Protein AF-A0A354X9P7-F1 (afdb_monomer_lite)

pLDDT: mean 85.72, std 12.7, range [49.03, 98.19]

Structure (mmCIF, N/CA/C/O backbone):
data_AF-A0A354X9P7-F1
#
_entry.id   AF-A0A354X9P7-F1
#
loop_
_atom_site.group_PDB
_atom_site.id
_atom_site.type_symbol
_atom_site.label_atom_id
_atom_site.label_alt_id
_atom_site.label_comp_id
_atom_site.label_asym_id
_atom_site.label_entity_id
_atom_site.label_seq_id
_atom_site.pdbx_PDB_ins_code
_atom_site.Cartn_x
_atom_site.Cartn_y
_atom_site.Cartn_z
_atom_site.occupancy
_atom_site.B_iso_or_equiv
_atom_site.auth_seq_id
_atom_site.auth_comp_id
_atom_site.auth_asym_id
_atom_site.auth_atom_id
_atom_site.pdbx_PDB_model_num
ATOM 1 N N . THR A 1 1 ? -108.853 53.509 113.187 1.00 50.94 1 THR A N 1
ATOM 2 C CA . THR A 1 1 ? -108.872 53.883 111.752 1.00 50.94 1 THR A CA 1
ATOM 3 C C . THR A 1 1 ? -107.502 54.425 111.377 1.00 50.94 1 THR A C 1
ATOM 5 O O . THR A 1 1 ? -106.894 55.043 112.232 1.00 50.94 1 THR A O 1
ATOM 8 N N . LEU A 1 2 ? -107.016 54.142 110.155 1.00 54.19 2 LEU A N 1
ATOM 9 C CA . LEU A 1 2 ? -105.628 54.283 109.627 1.00 54.19 2 LEU A CA 1
ATOM 10 C C . LEU A 1 2 ? -104.726 53.023 109.672 1.00 54.19 2 LEU A C 1
ATOM 12 O O . LEU A 1 2 ? -103.520 53.112 109.481 1.00 54.19 2 LEU A O 1
ATOM 16 N N . GLY A 1 3 ? -105.296 51.824 109.829 1.00 54.19 3 GLY A N 1
ATOM 17 C CA . GLY A 1 3 ? -104.531 50.566 109.924 1.00 54.19 3 GLY A CA 1
ATOM 18 C C . GLY A 1 3 ? -103.999 49.974 108.609 1.00 54.19 3 GLY A C 1
ATOM 19 O O . GLY A 1 3 ? -103.425 48.891 108.640 1.00 54.19 3 GLY A O 1
ATOM 20 N N . ILE A 1 4 ? -104.187 50.640 107.464 1.00 53.44 4 ILE A N 1
ATOM 21 C CA . ILE A 1 4 ? -103.723 50.119 106.164 1.00 53.44 4 ILE A CA 1
ATOM 22 C C . ILE A 1 4 ? -102.823 51.132 105.439 1.00 53.44 4 ILE A C 1
ATOM 24 O O . ILE A 1 4 ? -101.771 50.740 104.954 1.00 53.44 4 ILE A O 1
ATOM 28 N N . TYR A 1 5 ? -103.138 52.432 105.443 1.00 52.84 5 TYR A N 1
ATOM 29 C CA . TYR A 1 5 ? -102.373 53.425 104.667 1.00 52.84 5 TYR A CA 1
ATOM 30 C C . TYR A 1 5 ? -100.970 53.742 105.234 1.00 52.84 5 TYR A C 1
ATOM 32 O O . TYR A 1 5 ? -100.028 53.890 104.464 1.00 52.84 5 TYR A O 1
ATOM 40 N N . GLY A 1 6 ? -100.788 53.775 106.563 1.00 58.38 6 GLY A N 1
ATOM 41 C CA . GLY A 1 6 ? -99.473 54.045 107.176 1.00 58.38 6 GLY A CA 1
ATOM 42 C C . GLY A 1 6 ? -98.457 52.917 106.962 1.00 58.38 6 GLY A C 1
ATOM 43 O O . GLY A 1 6 ? -97.300 53.167 106.643 1.00 58.38 6 GLY A O 1
ATOM 44 N N . LYS A 1 7 ? -98.920 51.659 107.008 1.00 58.72 7 LYS A N 1
ATOM 45 C CA . LYS A 1 7 ? -98.064 50.482 106.788 1.00 58.72 7 LYS A CA 1
ATOM 46 C C . LYS A 1 7 ? -97.476 50.415 105.373 1.00 58.72 7 LYS A C 1
ATOM 48 O O . LYS A 1 7 ? -96.417 49.819 105.197 1.00 58.72 7 LYS A O 1
ATOM 53 N N . TYR A 1 8 ? -98.151 50.994 104.375 1.00 61.69 8 TYR A N 1
ATOM 54 C CA . TYR A 1 8 ? -97.624 51.061 103.010 1.00 61.69 8 TYR A CA 1
ATOM 55 C C . TYR A 1 8 ? -96.582 52.173 102.835 1.00 61.69 8 TYR A C 1
ATOM 57 O O . TYR A 1 8 ? -95.635 51.967 102.081 1.00 61.69 8 TYR A O 1
ATOM 65 N N . MET A 1 9 ? -96.696 53.295 103.556 1.00 69.31 9 MET A N 1
ATOM 66 C CA . MET A 1 9 ? -95.714 54.385 103.474 1.00 69.31 9 MET A CA 1
ATOM 67 C C . MET A 1 9 ? -94.379 54.029 104.135 1.00 69.31 9 MET A C 1
ATOM 69 O O . MET A 1 9 ? -93.345 54.217 103.501 1.00 69.31 9 MET A O 1
ATOM 73 N N . ASP A 1 10 ? -94.386 53.410 105.321 1.00 72.56 10 ASP A N 1
ATOM 74 C CA . ASP A 1 10 ? -93.139 52.989 105.990 1.00 72.56 10 ASP A CA 1
ATOM 75 C C . ASP A 1 10 ? -92.350 51.983 105.139 1.00 72.56 10 ASP A C 1
ATOM 77 O O . ASP A 1 10 ? -91.118 51.997 105.086 1.00 72.56 10 ASP A O 1
ATOM 81 N N . LYS A 1 11 ? -93.070 51.089 104.447 1.00 74.19 11 LYS A N 1
ATOM 82 C CA . LYS A 1 11 ? -92.454 50.131 103.528 1.00 74.19 11 LYS A CA 1
ATOM 83 C C . LYS A 1 11 ? -91.879 50.837 102.298 1.00 74.19 11 LYS A C 1
ATOM 85 O O . LYS A 1 11 ? -90.755 50.537 101.911 1.00 74.19 11 LYS A O 1
ATOM 90 N N . TYR A 1 12 ? -92.621 51.782 101.719 1.00 73.19 12 TYR A N 1
ATOM 91 C CA . TYR A 1 12 ? -92.177 52.538 100.550 1.00 73.19 12 TYR A CA 1
ATOM 92 C C . TYR A 1 12 ? -90.917 53.367 100.839 1.00 73.19 12 TYR A C 1
ATOM 94 O O . TYR A 1 12 ? -89.986 53.364 100.040 1.00 73.19 12 TYR A O 1
ATOM 102 N N . GLU A 1 13 ? -90.847 54.028 101.996 1.00 74.38 13 GLU A N 1
ATOM 103 C CA . GLU A 1 13 ? -89.688 54.833 102.395 1.00 74.38 13 GLU A CA 1
ATOM 104 C C . GLU A 1 13 ? -88.431 53.967 102.576 1.00 74.38 13 GLU A C 1
ATOM 106 O O . GLU A 1 13 ? -87.347 54.314 102.103 1.00 74.38 13 GLU A O 1
ATOM 111 N N . LYS A 1 14 ? -88.589 52.781 103.175 1.00 75.88 14 LYS A N 1
ATOM 112 C CA . LYS A 1 14 ? -87.498 51.817 103.353 1.00 75.88 14 LYS A CA 1
ATOM 113 C C . LYS A 1 14 ? -87.004 51.245 102.020 1.00 75.88 14 LYS A C 1
ATOM 115 O O . LYS A 1 14 ? -85.795 51.215 101.788 1.00 75.88 14 LYS A O 1
ATOM 120 N N . ASP A 1 15 ? -87.925 50.866 101.133 1.00 75.75 15 ASP A N 1
ATOM 121 C CA . ASP A 1 15 ? -87.599 50.360 99.794 1.00 75.75 15 ASP A CA 1
ATOM 122 C C . ASP A 1 15 ? -86.923 51.454 98.935 1.00 75.75 15 ASP A C 1
ATOM 124 O O . ASP A 1 15 ? -85.985 51.172 98.185 1.00 75.75 15 ASP A O 1
ATOM 128 N N . TYR A 1 16 ? -87.334 52.720 99.085 1.00 75.06 16 TYR A N 1
ATOM 129 C CA . TYR A 1 16 ? -86.719 53.862 98.403 1.00 75.06 16 TYR A CA 1
ATOM 130 C C . TYR A 1 16 ? -85.287 54.146 98.895 1.00 75.06 16 TYR A C 1
ATOM 132 O O . TYR A 1 16 ? -84.389 54.371 98.079 1.00 75.06 16 TYR A O 1
ATOM 140 N N . ILE A 1 17 ? -85.031 54.070 100.207 1.00 76.19 17 ILE A N 1
ATOM 141 C CA . ILE A 1 17 ? -83.678 54.220 100.777 1.00 76.19 17 ILE A CA 1
ATOM 142 C C . ILE A 1 17 ? -82.744 53.103 100.286 1.00 76.19 17 ILE A C 1
ATOM 144 O O . ILE A 1 17 ? -81.604 53.378 99.894 1.00 76.19 17 ILE A O 1
ATOM 148 N N . ASP A 1 18 ? -83.215 51.853 100.261 1.00 74.50 18 ASP A N 1
ATOM 149 C CA . ASP A 1 18 ? -82.424 50.726 99.755 1.00 74.50 18 ASP A CA 1
ATOM 150 C C . ASP A 1 18 ? -82.137 50.861 98.255 1.00 74.50 18 ASP A C 1
ATOM 152 O O . ASP A 1 18 ? -81.010 50.608 97.816 1.00 74.50 18 ASP A O 1
ATOM 156 N N . TYR A 1 19 ? -83.108 51.340 97.470 1.00 74.94 19 TYR A N 1
ATOM 157 C CA . TYR A 1 19 ? -82.896 51.670 96.061 1.00 74.94 19 TYR A CA 1
ATOM 158 C C . TYR A 1 19 ? -81.787 52.719 95.879 1.00 74.94 19 TYR A C 1
ATOM 160 O O . TYR A 1 19 ? -80.869 52.495 95.086 1.00 74.94 19 TYR A O 1
ATOM 168 N N . LEU A 1 20 ? -81.802 53.817 96.646 1.00 71.56 20 LEU A N 1
ATOM 169 C CA . LEU A 1 20 ? -80.757 54.847 96.582 1.00 71.56 20 LEU A CA 1
ATOM 170 C C . LEU A 1 20 ? -79.370 54.293 96.946 1.00 71.56 20 LEU A C 1
ATOM 172 O O . LEU A 1 20 ? -78.394 54.568 96.240 1.00 71.56 20 LEU A O 1
ATOM 176 N N . LYS A 1 21 ? -79.265 53.464 97.997 1.00 75.50 21 LYS A N 1
ATOM 177 C CA . LYS A 1 21 ? -77.995 52.810 98.368 1.00 75.50 21 LYS A CA 1
ATOM 178 C C . LYS A 1 21 ? -77.460 51.929 97.245 1.00 75.50 21 LYS A C 1
ATOM 180 O O . LYS A 1 21 ? -76.255 51.928 96.988 1.00 75.50 21 LYS A O 1
ATOM 185 N N . ARG A 1 22 ? -78.342 51.190 96.570 1.00 71.88 22 ARG A N 1
ATOM 186 C CA . ARG A 1 22 ? -77.965 50.267 95.497 1.00 71.88 22 ARG A CA 1
ATOM 187 C C . ARG A 1 22 ? -77.557 51.008 94.227 1.00 71.88 22 ARG A C 1
ATOM 189 O O . ARG A 1 22 ? -76.480 50.745 93.700 1.00 71.88 22 ARG A O 1
ATOM 196 N N . GLN A 1 23 ? -78.370 51.964 93.784 1.00 71.31 23 GLN A N 1
ATOM 197 C CA . GLN A 1 23 ? -78.164 52.676 92.522 1.00 71.31 23 GLN A CA 1
ATOM 198 C C . GLN A 1 23 ? -76.878 53.508 92.524 1.00 71.31 23 GLN A C 1
ATOM 200 O O . GLN A 1 23 ? -76.163 53.554 91.525 1.00 71.31 23 GLN A O 1
ATOM 205 N N . PHE A 1 24 ? -76.539 54.122 93.660 1.00 65.75 24 PHE A N 1
ATOM 206 C CA . PHE A 1 24 ? -75.328 54.935 93.797 1.00 65.75 24 PHE A CA 1
ATOM 207 C C . PHE A 1 24 ? -74.159 54.196 94.460 1.00 65.75 24 PHE A C 1
ATOM 209 O O . PHE A 1 24 ? -73.141 54.811 94.769 1.00 65.75 24 PHE A O 1
ATOM 216 N N . SER A 1 25 ? -74.273 52.878 94.672 1.00 66.00 25 SER A N 1
ATOM 217 C CA . SER A 1 25 ? -73.245 52.059 95.338 1.00 66.00 25 SER A CA 1
ATOM 218 C C . SER A 1 25 ? -72.821 52.605 96.718 1.00 66.00 25 SER A C 1
ATOM 220 O O . SER A 1 25 ? -71.666 52.489 97.130 1.00 66.00 25 SER A O 1
ATOM 222 N N . LEU A 1 26 ? -73.768 53.190 97.458 1.00 67.56 26 LEU A N 1
ATOM 223 C CA . LEU A 1 26 ? -73.588 53.763 98.799 1.00 67.56 26 LEU A CA 1
ATOM 224 C C . LEU A 1 26 ? -73.877 52.743 99.913 1.00 67.56 26 LEU A C 1
ATOM 226 O O . LEU A 1 26 ? -74.187 53.116 101.042 1.00 67.56 26 LEU A O 1
ATOM 230 N N . ALA A 1 27 ? -73.765 51.446 99.612 1.00 65.50 27 ALA A N 1
ATOM 231 C CA . ALA A 1 27 ? -74.046 50.352 100.548 1.00 65.50 27 ALA A CA 1
ATOM 232 C C . ALA A 1 27 ? -73.201 50.398 101.836 1.00 65.50 27 ALA A C 1
ATOM 234 O O . ALA A 1 27 ? -73.559 49.781 102.832 1.00 65.50 27 ALA A O 1
ATOM 235 N N . TRP A 1 28 ? -72.088 51.132 101.817 1.00 61.88 28 TRP A N 1
ATOM 236 C CA . TRP A 1 28 ? -71.182 51.302 102.948 1.00 61.88 28 TRP A CA 1
ATOM 237 C C . TRP A 1 28 ? -71.625 52.377 103.962 1.00 61.88 28 TRP A C 1
ATOM 239 O O . TRP A 1 28 ? -70.985 52.503 105.001 1.00 61.88 28 TRP A O 1
ATOM 249 N N . LEU A 1 29 ? -72.682 53.156 103.690 1.00 62.06 29 LEU A N 1
ATOM 250 C CA . LEU A 1 29 ? -73.265 54.111 104.644 1.00 62.06 29 LEU A CA 1
ATOM 251 C C . LEU A 1 29 ? -74.355 53.450 105.500 1.00 62.06 29 LEU A C 1
ATOM 253 O O . LEU A 1 29 ? -75.279 52.829 104.967 1.00 62.06 29 LEU A O 1
ATOM 257 N N . ASP A 1 30 ? -74.295 53.656 106.819 1.00 62.53 30 ASP A N 1
ATOM 258 C CA . ASP A 1 30 ? -75.199 53.005 107.777 1.00 62.53 30 ASP A CA 1
ATOM 259 C C . ASP A 1 30 ? -76.667 53.459 107.611 1.00 62.53 30 ASP A C 1
ATOM 261 O O . ASP A 1 30 ? -77.555 52.621 107.439 1.00 62.53 30 ASP A O 1
ATOM 265 N N . SER A 1 31 ? -76.947 54.766 107.518 1.00 62.66 31 SER A N 1
ATOM 266 C CA . SER A 1 31 ? -78.310 55.301 107.315 1.00 62.66 31 SER A CA 1
ATOM 267 C C . SER A 1 31 ? -78.343 56.516 106.382 1.00 62.66 31 SER A C 1
ATOM 269 O O . SER A 1 31 ? -77.503 57.405 106.506 1.00 62.66 31 SER A O 1
ATOM 271 N N . ILE A 1 32 ? -79.334 56.574 105.483 1.00 66.75 32 ILE A N 1
ATOM 272 C CA . ILE A 1 32 ? -79.598 57.697 104.565 1.00 66.75 32 ILE A CA 1
ATOM 273 C C . ILE A 1 32 ? -81.063 58.115 104.758 1.00 66.75 32 ILE A C 1
ATOM 275 O O . ILE A 1 32 ? -81.929 57.246 104.775 1.00 66.75 32 ILE A O 1
ATOM 279 N N . GLY A 1 33 ? -81.334 59.413 104.932 1.00 63.78 33 GLY A N 1
ATOM 280 C CA . GLY A 1 33 ? -82.702 59.951 104.941 1.00 63.78 33 GLY A CA 1
ATOM 281 C C . GLY A 1 33 ? -83.217 60.192 103.511 1.00 63.78 33 GLY A C 1
ATOM 282 O O . GLY A 1 33 ? -82.392 60.458 102.635 1.00 63.78 33 GLY A O 1
ATOM 283 N N . PRO A 1 34 ? -84.535 60.132 103.246 1.00 61.16 34 PRO A N 1
ATOM 284 C CA . PRO A 1 34 ? -85.082 60.222 101.884 1.00 61.16 34 PRO A CA 1
ATOM 285 C C . PRO A 1 34 ? -84.713 61.518 101.147 1.00 61.16 34 PRO A C 1
ATOM 287 O O . PRO A 1 34 ? -84.529 61.500 99.932 1.00 61.16 34 PRO A O 1
ATOM 290 N N . ASP A 1 35 ? -84.539 62.615 101.890 1.00 61.03 35 ASP A N 1
ATOM 291 C CA . ASP A 1 35 ? -84.303 63.963 101.356 1.00 61.03 35 ASP A CA 1
ATOM 292 C C . ASP A 1 35 ? -82.808 64.340 101.232 1.00 61.03 35 ASP A C 1
ATOM 294 O O . ASP A 1 35 ? -82.450 65.522 101.202 1.00 61.03 35 ASP A O 1
ATOM 298 N N . ILE A 1 36 ? -81.886 63.366 101.185 1.00 65.50 36 ILE A N 1
ATOM 299 C CA . ILE A 1 36 ? -80.446 63.668 101.114 1.00 65.50 36 ILE A CA 1
ATOM 300 C C . ILE A 1 36 ? -80.060 64.288 99.754 1.00 65.50 36 ILE A C 1
ATOM 302 O O . ILE A 1 36 ? -80.260 63.701 98.690 1.00 65.50 36 ILE A O 1
ATOM 306 N N . ASN A 1 37 ? -79.432 65.471 99.772 1.00 62.22 37 ASN A N 1
ATOM 307 C CA . ASN A 1 37 ? -78.866 66.090 98.569 1.00 62.22 37 ASN A CA 1
ATOM 308 C C . ASN A 1 37 ? -77.393 65.677 98.389 1.00 62.22 37 ASN A C 1
ATOM 310 O O . ASN A 1 37 ? -76.480 66.254 98.984 1.00 62.22 37 ASN A O 1
ATOM 314 N N . ILE A 1 38 ? -77.173 64.668 97.542 1.00 58.50 38 ILE A N 1
ATOM 315 C CA . ILE A 1 38 ? -75.882 63.986 97.327 1.00 58.50 38 ILE A CA 1
ATOM 316 C C . ILE A 1 38 ? -74.817 64.924 96.726 1.00 58.50 38 ILE A C 1
ATOM 318 O O . ILE A 1 38 ? -73.617 64.744 96.946 1.00 58.50 38 ILE A O 1
ATOM 322 N N . HIS A 1 39 ? -75.230 65.955 95.987 1.00 56.31 39 HIS A N 1
ATOM 323 C CA . HIS A 1 39 ? -74.303 66.840 95.281 1.00 56.31 39 HIS A CA 1
ATOM 324 C C . HIS A 1 39 ? -73.638 67.874 96.198 1.00 56.31 39 HIS A C 1
ATOM 326 O O . HIS A 1 39 ? -72.461 68.171 96.005 1.00 56.31 39 HIS A O 1
ATOM 332 N N . ASN A 1 40 ? -74.331 68.355 97.235 1.00 56.03 40 ASN A N 1
ATOM 333 C CA . ASN A 1 40 ? -73.793 69.379 98.141 1.00 56.03 40 ASN A CA 1
ATOM 334 C C . ASN A 1 40 ? -72.888 68.828 99.259 1.00 56.03 40 ASN A C 1
ATOM 336 O O . ASN A 1 40 ? -72.253 69.611 99.959 1.00 56.03 40 ASN A O 1
ATOM 340 N N . GLN A 1 41 ? -72.798 67.505 99.439 1.00 53.62 41 GLN A N 1
ATOM 341 C CA . GLN A 1 41 ? -72.019 66.890 100.528 1.00 53.62 41 GLN A CA 1
ATOM 342 C C . GLN A 1 41 ? -70.845 66.007 100.060 1.00 53.62 41 GLN A C 1
ATOM 344 O O . GLN A 1 41 ? -70.184 65.387 100.892 1.00 53.62 41 GLN A O 1
ATOM 349 N N . LYS A 1 42 ? -70.535 65.965 98.755 1.00 53.53 42 LYS A N 1
ATOM 350 C CA . LYS A 1 42 ? -69.613 64.987 98.137 1.00 53.53 42 LYS A CA 1
ATOM 351 C C . LYS A 1 42 ? -68.228 64.885 98.809 1.00 53.53 42 LYS A C 1
ATOM 353 O O . LYS A 1 42 ? -67.721 63.776 98.968 1.00 53.53 42 LYS A O 1
ATOM 358 N N . ASP A 1 43 ? -67.671 65.997 99.291 1.00 53.72 43 ASP A N 1
ATOM 359 C CA . ASP A 1 43 ? -66.348 66.022 99.941 1.00 53.72 43 ASP A CA 1
ATOM 360 C C . ASP A 1 43 ? -66.378 65.765 101.460 1.00 53.72 43 ASP A C 1
ATOM 362 O O . ASP A 1 43 ? -65.362 65.407 102.050 1.00 53.72 43 ASP A O 1
ATOM 366 N N . SER A 1 44 ? -67.540 65.871 102.113 1.00 55.44 44 SER A N 1
ATOM 367 C CA . SER A 1 44 ? -67.677 65.619 103.561 1.00 55.44 44 SER A CA 1
ATOM 368 C C . SER A 1 44 ? -67.954 64.149 103.909 1.00 55.44 44 SER A C 1
ATOM 370 O O . SER A 1 44 ? -67.861 63.761 105.075 1.00 55.44 44 SER A O 1
ATOM 372 N N . ILE A 1 45 ? -68.257 63.310 102.909 1.00 55.53 45 ILE A N 1
ATOM 373 C CA . ILE A 1 4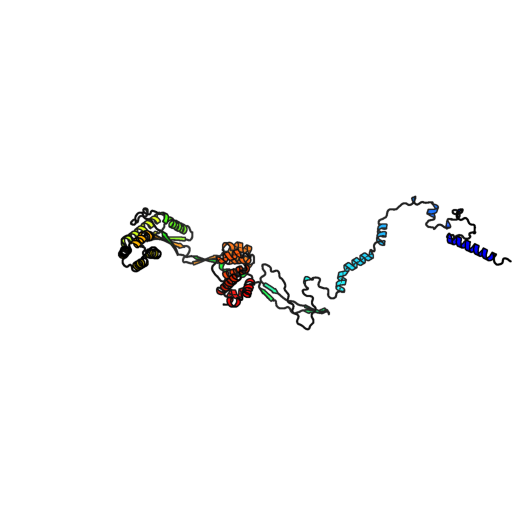5 ? -68.672 61.910 103.105 1.00 55.53 45 ILE A CA 1
ATOM 374 C C . ILE A 1 45 ? -67.482 60.923 102.969 1.00 55.53 45 ILE A C 1
ATOM 376 O O . ILE A 1 45 ? -67.461 59.873 103.613 1.00 55.53 45 ILE A O 1
ATOM 380 N N . MET A 1 46 ? -66.421 61.257 102.218 1.00 57.31 46 MET A N 1
ATOM 381 C CA . MET A 1 46 ? -65.245 60.387 102.006 1.00 57.31 46 MET A CA 1
ATOM 382 C C . MET A 1 46 ? -64.204 60.484 103.141 1.00 57.31 46 MET A C 1
ATOM 384 O O . MET A 1 46 ? -63.259 61.269 103.094 1.00 57.31 46 MET A O 1
ATOM 388 N N . ARG A 1 47 ? -64.320 59.633 104.171 1.00 60.28 47 ARG A N 1
ATOM 389 C CA . ARG A 1 47 ? -63.286 59.498 105.227 1.00 60.28 47 ARG A CA 1
ATOM 390 C C . ARG A 1 47 ? -62.114 58.598 104.798 1.00 60.28 47 ARG A C 1
ATOM 392 O O . ARG A 1 47 ? -62.298 57.639 104.052 1.00 60.28 47 ARG A O 1
ATOM 399 N N . ARG A 1 48 ? -60.914 58.837 105.359 1.00 59.53 48 ARG A N 1
ATOM 400 C CA . ARG A 1 48 ? -59.640 58.105 105.107 1.00 59.53 48 ARG A CA 1
ATOM 401 C C . ARG A 1 48 ? -59.745 56.569 105.168 1.00 59.53 48 ARG A C 1
ATOM 403 O O . ARG A 1 48 ? -58.930 55.873 104.560 1.00 59.53 48 ARG A O 1
ATOM 410 N N . SER A 1 49 ? -60.716 56.032 105.902 1.00 62.06 49 SER A N 1
ATOM 411 C CA . SER A 1 49 ? -60.992 54.594 106.007 1.00 62.06 49 SER A CA 1
ATOM 412 C C . SER A 1 49 ? -61.358 53.945 104.667 1.00 62.06 49 SER A C 1
ATOM 414 O O . SER A 1 49 ? -61.005 52.785 104.460 1.00 62.06 49 SER A O 1
ATOM 416 N N . HIS A 1 50 ? -61.966 54.687 103.738 1.00 65.38 50 HIS A N 1
ATOM 417 C CA . HIS A 1 50 ? -62.568 54.140 102.515 1.00 65.38 50 HIS A CA 1
ATOM 418 C C . HIS A 1 50 ? -61.613 54.034 101.310 1.00 65.38 50 HIS A C 1
ATOM 420 O O . HIS A 1 50 ? -61.985 53.502 100.271 1.00 65.38 50 HIS A O 1
ATOM 426 N N . ILE A 1 51 ? -60.359 54.485 101.436 1.00 66.06 51 ILE A N 1
ATOM 427 C CA . ILE A 1 51 ? -59.352 54.393 100.362 1.00 66.06 51 ILE A CA 1
ATOM 428 C C . ILE A 1 51 ? -58.528 53.100 100.538 1.00 66.06 51 ILE A C 1
ATOM 430 O O . ILE A 1 51 ? -58.047 52.865 101.652 1.00 66.06 51 ILE A O 1
ATOM 434 N N . PRO A 1 52 ? -58.299 52.262 99.502 1.00 68.19 52 PRO A N 1
ATOM 435 C CA . PRO A 1 52 ? -57.497 51.037 99.615 1.00 68.19 52 PRO A CA 1
ATOM 436 C C . PRO A 1 52 ? -56.067 51.304 100.099 1.00 68.19 52 PRO A C 1
ATOM 438 O O . PRO A 1 52 ? -55.417 52.236 99.624 1.00 68.19 52 PRO A O 1
ATOM 441 N N . ARG A 1 53 ? -55.545 50.460 101.007 1.00 68.88 53 ARG A N 1
ATOM 442 C CA . ARG A 1 53 ? -54.240 50.660 101.680 1.00 68.88 53 ARG A CA 1
ATOM 443 C C . ARG A 1 53 ? -53.106 51.064 100.726 1.00 68.88 53 ARG A C 1
ATOM 445 O O . ARG A 1 53 ? -52.418 52.033 101.024 1.00 68.88 53 ARG A O 1
ATOM 452 N N . LYS A 1 54 ? -52.970 50.395 99.572 1.00 68.00 54 LYS A N 1
ATOM 453 C CA . LYS A 1 54 ? -51.914 50.662 98.571 1.00 68.00 54 LYS A CA 1
ATOM 454 C C . LYS A 1 54 ? -51.944 52.066 97.949 1.00 68.00 54 LYS A C 1
ATOM 456 O O . LYS A 1 54 ? -50.923 52.524 97.457 1.00 68.00 54 LYS A O 1
ATOM 461 N N . TYR A 1 55 ? -53.083 52.758 97.989 1.00 65.12 55 TYR A N 1
ATOM 462 C CA . TYR A 1 55 ? -53.256 54.083 97.381 1.00 65.12 55 TYR A CA 1
ATOM 463 C C . TYR A 1 55 ? -53.458 55.202 98.411 1.00 65.12 55 TYR A C 1
ATOM 465 O O . TYR A 1 55 ? -53.547 56.371 98.040 1.00 65.12 55 TYR A O 1
ATOM 473 N N . ARG A 1 56 ? -53.481 54.877 99.713 1.00 71.94 56 ARG A N 1
ATOM 474 C CA . ARG A 1 56 ? -53.668 55.865 100.790 1.00 71.94 56 ARG A CA 1
ATOM 475 C C . ARG A 1 56 ? -52.558 56.911 100.836 1.00 71.94 56 ARG A C 1
ATOM 477 O O . ARG A 1 56 ? -52.854 58.079 101.061 1.00 71.94 56 ARG A O 1
ATOM 484 N N . ASP A 1 57 ? -51.307 56.510 100.617 1.00 69.06 57 ASP A N 1
ATOM 485 C CA . ASP A 1 57 ? -50.172 57.441 100.636 1.00 69.06 57 ASP A CA 1
ATOM 486 C C . ASP A 1 57 ? -50.149 58.355 99.413 1.00 69.06 57 ASP A C 1
ATOM 488 O O . ASP A 1 57 ? -49.836 59.537 99.541 1.00 69.06 57 ASP A O 1
ATOM 492 N N . ILE A 1 58 ? -50.539 57.833 98.248 1.00 68.06 58 ILE A N 1
ATOM 493 C CA . ILE A 1 58 ? -50.655 58.613 97.011 1.00 68.06 58 ILE A CA 1
ATOM 494 C C . ILE A 1 58 ? -51.760 59.665 97.170 1.00 68.06 58 ILE A C 1
ATOM 496 O O . ILE A 1 58 ? -51.525 60.842 96.910 1.00 68.06 58 ILE A O 1
ATOM 500 N N . HIS A 1 59 ? -52.917 59.271 97.715 1.00 67.50 59 HIS A N 1
ATOM 501 C CA . HIS A 1 59 ? -54.018 60.190 98.006 1.00 67.50 59 HIS A CA 1
ATOM 502 C C . HIS A 1 59 ? -53.661 61.226 99.085 1.00 67.50 59 HIS A C 1
ATOM 504 O O . HIS A 1 59 ? -54.034 62.388 98.968 1.00 67.50 59 HIS A O 1
ATOM 510 N N . LYS A 1 60 ? -52.919 60.847 100.138 1.00 68.56 60 LYS A N 1
ATOM 511 C CA . LYS A 1 60 ? -52.480 61.783 101.193 1.00 68.56 60 LYS A CA 1
ATOM 512 C C . LYS A 1 60 ? -51.494 62.834 100.667 1.00 68.56 60 LYS A C 1
ATOM 514 O O . LYS A 1 60 ? -51.461 63.940 101.194 1.00 68.56 60 LYS A O 1
ATOM 519 N N . LYS A 1 61 ? -50.681 62.484 99.666 1.00 70.31 61 LYS A N 1
ATOM 520 C CA . LYS A 1 61 ? -49.651 63.360 99.086 1.00 70.31 61 LYS A CA 1
ATOM 521 C C . LYS A 1 61 ? -50.141 64.206 97.904 1.00 70.31 61 LYS A C 1
ATOM 523 O O . LYS A 1 61 ? -49.372 65.030 97.431 1.00 70.31 61 LYS A O 1
ATOM 528 N N . GLY A 1 62 ? -51.377 64.011 97.431 1.00 67.44 62 GLY A N 1
ATOM 529 C CA . GLY A 1 62 ? -51.950 64.789 96.322 1.00 67.44 62 GLY A CA 1
ATOM 530 C C . GLY A 1 62 ? -51.215 64.624 94.984 1.00 67.44 62 GLY A C 1
ATOM 531 O O . GLY A 1 62 ? -51.269 65.524 94.152 1.00 67.44 62 GLY A O 1
ATOM 532 N N . LEU A 1 63 ? -50.504 63.506 94.794 1.00 68.06 63 LEU A N 1
ATOM 533 C CA . LEU A 1 63 ? -49.661 63.264 93.618 1.00 68.06 63 LEU A CA 1
ATOM 534 C C . LEU A 1 63 ? -50.510 63.124 92.348 1.00 68.06 63 LEU A C 1
ATOM 536 O O . LEU A 1 63 ? -51.526 62.426 92.339 1.00 68.06 63 LEU A O 1
ATOM 540 N N . THR A 1 64 ? -50.060 63.750 91.265 1.00 66.06 64 THR A N 1
ATOM 541 C CA . THR A 1 64 ? -50.720 63.729 89.953 1.00 66.06 64 THR A CA 1
ATOM 542 C C . THR A 1 64 ? -49.958 62.842 88.966 1.00 66.06 64 THR A C 1
ATOM 544 O O . THR A 1 64 ? -48.821 62.445 89.212 1.00 66.06 64 THR A O 1
ATOM 547 N N . LEU A 1 65 ? -50.553 62.543 87.803 1.00 61.28 65 LEU A N 1
ATOM 548 C CA . LEU A 1 65 ? -49.892 61.790 86.718 1.00 61.28 65 LEU A CA 1
ATOM 549 C C . LEU A 1 65 ? -48.535 62.385 86.295 1.00 61.28 65 LEU A C 1
ATOM 551 O O . LEU A 1 65 ? -47.693 61.663 85.769 1.00 61.28 65 LEU A O 1
ATOM 555 N N . ARG A 1 66 ? -48.305 63.679 86.557 1.00 63.31 66 ARG A N 1
ATOM 556 C CA . ARG A 1 66 ? -47.045 64.378 86.268 1.00 63.31 66 ARG A CA 1
ATOM 557 C C . ARG A 1 66 ? -45.896 63.985 87.205 1.00 63.31 66 ARG A C 1
ATOM 559 O O . ARG A 1 66 ? -44.746 64.247 86.873 1.00 63.31 66 ARG A O 1
ATOM 566 N N . ASP A 1 67 ? -46.188 63.315 88.320 1.00 65.94 67 ASP A N 1
ATOM 567 C CA . ASP A 1 67 ? -45.199 62.897 89.321 1.00 65.94 67 ASP A CA 1
ATOM 568 C C . ASP A 1 67 ? -44.679 61.458 89.101 1.00 65.94 67 ASP A C 1
ATOM 570 O O . ASP A 1 67 ? -43.822 60.970 89.843 1.00 65.94 67 ASP A O 1
ATOM 574 N N . LEU A 1 68 ? -45.172 60.757 88.070 1.00 64.38 68 LEU A N 1
ATOM 575 C CA . LEU A 1 68 ? -44.714 59.419 87.684 1.00 64.38 68 LEU A CA 1
ATOM 576 C C . LEU A 1 68 ? -43.438 59.504 86.831 1.00 64.38 68 LEU A C 1
ATOM 578 O O . LEU A 1 68 ? -43.469 59.940 85.684 1.00 64.38 68 LEU A O 1
ATOM 582 N N . LYS A 1 69 ? -42.305 59.028 87.364 1.00 62.41 69 LYS A N 1
ATOM 583 C CA . LYS A 1 69 ? -41.070 58.848 86.580 1.00 62.41 69 LYS A CA 1
ATOM 584 C C . LYS A 1 69 ? -41.080 57.499 85.857 1.00 62.41 69 LYS A C 1
ATOM 586 O O . LYS A 1 69 ? -41.131 56.455 86.507 1.00 62.41 69 LYS A O 1
ATOM 591 N N . ALA A 1 70 ? -40.972 57.520 84.529 1.00 61.44 70 ALA A N 1
ATOM 592 C CA . ALA A 1 70 ? -40.754 56.319 83.728 1.00 61.44 70 ALA A CA 1
ATOM 593 C C . ALA A 1 70 ? -39.369 55.718 84.034 1.00 61.44 70 ALA A C 1
ATOM 595 O O . ALA A 1 70 ? -38.367 56.434 84.049 1.00 61.44 70 ALA A O 1
ATOM 596 N N . LYS A 1 71 ? -39.311 54.408 84.294 1.00 70.38 71 LYS A N 1
ATOM 597 C CA . LYS A 1 71 ? -38.051 53.662 84.434 1.00 70.38 71 LYS A CA 1
ATOM 598 C C . LYS A 1 71 ? -37.736 52.952 83.117 1.00 70.38 71 LYS A C 1
ATOM 600 O O . LYS A 1 71 ? -38.646 52.438 82.474 1.00 70.38 71 LYS A O 1
ATOM 605 N N . ALA A 1 72 ? -36.463 52.930 82.728 1.00 70.62 72 ALA A N 1
ATOM 606 C CA . ALA A 1 72 ? -36.007 52.183 81.559 1.00 70.62 72 ALA A CA 1
ATOM 607 C C . ALA A 1 72 ? -36.083 50.670 81.822 1.00 70.62 72 ALA A C 1
ATOM 609 O O . ALA A 1 72 ? -35.778 50.224 82.930 1.00 70.62 72 ALA A O 1
ATOM 610 N N . PHE A 1 73 ? -36.482 49.901 80.807 1.00 73.38 73 PHE A N 1
ATOM 611 C CA . PHE A 1 73 ? -36.509 48.439 80.863 1.00 73.38 73 PHE A CA 1
ATOM 612 C C . PHE A 1 73 ? -35.101 47.880 81.084 1.00 73.38 73 PHE A C 1
ATOM 614 O O . PHE A 1 73 ? -34.151 48.275 80.406 1.00 73.38 73 PHE A O 1
ATOM 621 N N . THR A 1 74 ? -34.968 46.943 82.021 1.00 80.19 74 THR A N 1
ATOM 622 C CA . THR A 1 74 ? -33.712 46.222 82.253 1.00 80.19 74 THR A CA 1
ATOM 623 C C . THR A 1 74 ? -33.623 44.963 81.381 1.00 80.19 74 THR A C 1
ATOM 625 O O . THR A 1 74 ? -34.612 44.499 80.799 1.00 80.19 74 THR A O 1
ATOM 628 N N . LYS A 1 75 ? -32.426 44.362 81.294 1.00 75.31 75 LYS A N 1
ATOM 629 C CA . LYS A 1 75 ? -32.254 43.049 80.642 1.00 75.31 75 LYS A CA 1
ATOM 630 C C . LYS A 1 75 ? -33.104 41.967 81.321 1.00 75.31 75 LYS A C 1
ATOM 632 O O . LYS A 1 75 ? -33.657 41.117 80.635 1.00 75.31 75 LYS A O 1
ATOM 637 N N . GLU A 1 76 ? -33.262 42.028 82.640 1.00 80.19 76 GLU A N 1
ATOM 638 C CA . GLU A 1 76 ? -34.082 41.085 83.411 1.00 80.19 76 GLU A CA 1
ATOM 639 C C . GLU A 1 76 ? -35.573 41.210 83.083 1.00 80.19 76 GLU A C 1
ATOM 641 O O . GLU A 1 76 ? -36.264 40.199 82.945 1.00 80.19 76 GLU A O 1
ATOM 646 N N . ASP A 1 77 ? -36.060 42.438 82.891 1.00 78.94 77 ASP A N 1
ATOM 647 C CA . ASP A 1 77 ? -37.438 42.684 82.461 1.00 78.94 77 ASP A CA 1
ATOM 648 C C . ASP A 1 77 ? -37.685 42.133 81.049 1.00 78.94 77 ASP A C 1
ATOM 650 O O . ASP A 1 77 ? -38.721 41.522 80.788 1.00 78.94 77 ASP A O 1
ATOM 654 N N . SER A 1 78 ? -36.698 42.267 80.158 1.00 78.12 78 SER A N 1
ATOM 655 C CA . SER A 1 78 ? -36.752 41.709 78.800 1.00 78.12 78 SER A CA 1
ATOM 656 C C . SER A 1 78 ? -36.786 40.176 78.814 1.00 78.12 78 SER A C 1
ATOM 658 O O . SER A 1 78 ? -37.591 39.574 78.107 1.00 78.12 78 SER A O 1
ATOM 660 N N . VAL A 1 79 ? -35.974 39.535 79.667 1.00 76.56 79 VAL A N 1
ATOM 661 C CA . VAL A 1 79 ? -35.987 38.072 79.858 1.00 76.56 79 VAL A CA 1
ATOM 662 C C . VAL A 1 79 ? -37.330 37.607 80.416 1.00 76.56 79 VAL A C 1
ATOM 664 O O . VAL A 1 79 ? -37.878 36.620 79.933 1.00 76.56 79 VAL A O 1
ATOM 667 N N . LYS A 1 80 ? -37.906 38.316 81.395 1.00 77.50 80 LYS A N 1
ATOM 668 C CA . LYS A 1 80 ? -39.234 37.982 81.934 1.00 77.50 80 LYS A CA 1
ATOM 669 C C . LYS A 1 80 ? -40.330 38.085 80.881 1.00 77.50 80 LYS A C 1
ATOM 671 O O . LYS A 1 80 ? -41.190 37.208 80.850 1.00 77.50 80 LYS A O 1
ATOM 676 N N . ILE A 1 81 ? -40.293 39.111 80.031 1.00 75.94 81 ILE A N 1
ATOM 677 C CA . ILE A 1 81 ? -41.239 39.257 78.919 1.00 75.94 81 ILE A CA 1
ATOM 678 C C . ILE A 1 81 ? -41.062 38.112 77.922 1.00 75.94 81 ILE A C 1
ATOM 680 O O . ILE A 1 81 ? -42.040 37.445 77.597 1.00 75.94 81 ILE A O 1
ATOM 684 N N . ALA A 1 82 ? -39.827 37.827 77.498 1.00 73.50 82 ALA A N 1
ATOM 685 C CA . ALA A 1 82 ? -39.545 36.741 76.563 1.00 73.50 82 ALA A CA 1
ATOM 686 C C . ALA A 1 82 ? -40.040 35.386 77.094 1.00 73.50 82 ALA A C 1
ATOM 688 O O . ALA A 1 82 ? -40.677 34.639 76.360 1.00 73.50 82 ALA A O 1
ATOM 689 N N . LYS A 1 83 ? -39.845 35.114 78.390 1.00 70.81 83 LYS A N 1
ATOM 690 C CA . LYS A 1 83 ? -40.281 33.870 79.041 1.00 70.81 83 LYS A CA 1
ATOM 691 C C . LYS A 1 83 ? -41.805 33.697 79.114 1.00 70.81 83 LYS A C 1
ATOM 693 O O . LYS A 1 83 ? -42.264 32.575 79.258 1.00 70.81 83 LYS A O 1
ATOM 698 N N . HIS A 1 84 ? -42.577 34.785 79.052 1.00 72.38 84 HIS A N 1
ATOM 699 C CA . HIS A 1 84 ? -44.048 34.734 79.044 1.00 72.38 84 HIS A CA 1
ATOM 700 C C . HIS A 1 84 ? -44.648 34.846 77.637 1.00 72.38 84 HIS A C 1
ATOM 702 O O . HIS A 1 84 ? -45.841 34.603 77.478 1.00 72.38 84 HIS A O 1
ATOM 708 N N . HIS A 1 85 ? -43.862 35.260 76.638 1.00 74.00 85 HIS A N 1
ATOM 709 C CA . HIS A 1 85 ? -44.355 35.507 75.281 1.00 74.00 85 HIS A CA 1
ATOM 710 C C . HIS A 1 85 ? -43.923 34.436 74.276 1.00 74.00 85 HIS A C 1
ATOM 712 O O . HIS A 1 85 ? -44.662 34.159 73.337 1.00 74.00 85 HIS A O 1
ATOM 718 N N . TYR A 1 86 ? -42.758 33.816 74.479 1.00 72.19 86 TYR A N 1
ATOM 719 C CA . TYR A 1 86 ? -42.304 32.683 73.680 1.00 72.19 86 TYR A CA 1
ATOM 720 C C . TYR A 1 86 ? -42.609 31.372 74.405 1.00 72.19 86 TYR A C 1
ATOM 722 O O . TYR A 1 86 ? -42.249 31.200 75.570 1.00 72.19 86 TYR A O 1
ATOM 730 N N . LEU A 1 87 ? -43.226 30.429 73.691 1.00 81.06 87 LEU A N 1
ATOM 731 C CA . LEU A 1 87 ? -43.447 29.052 74.138 1.00 81.06 87 LEU A CA 1
ATOM 732 C C . LEU A 1 87 ? -42.142 28.257 73.982 1.00 81.06 87 LEU A C 1
ATOM 734 O O . LEU A 1 87 ? -42.038 27.357 73.157 1.00 81.06 87 LEU A O 1
ATOM 738 N N . ILE A 1 88 ? -41.112 28.653 74.735 1.00 75.31 88 ILE A N 1
ATOM 739 C CA . ILE A 1 88 ? -39.752 28.101 74.618 1.00 75.31 88 ILE A CA 1
ATOM 740 C C . ILE A 1 88 ? -39.773 26.580 74.799 1.00 75.31 88 ILE A C 1
ATOM 742 O O . ILE A 1 88 ? -39.145 25.870 74.020 1.00 75.31 88 ILE A O 1
ATOM 746 N N . ASP A 1 89 ? -40.546 26.085 75.766 1.00 76.00 89 ASP A N 1
ATOM 747 C CA . ASP A 1 89 ? -40.659 24.651 76.039 1.00 76.00 89 ASP A CA 1
ATOM 748 C C . ASP A 1 89 ? -41.287 23.887 74.856 1.00 76.00 89 ASP A C 1
ATOM 750 O O . ASP A 1 89 ? -40.841 22.791 74.525 1.00 76.00 89 ASP A O 1
ATOM 754 N N . GLU A 1 90 ? -42.270 24.473 74.163 1.00 81.31 90 GLU A N 1
ATOM 755 C CA . GLU A 1 90 ? -42.889 23.856 72.979 1.00 81.31 90 GLU A CA 1
ATOM 756 C C . GL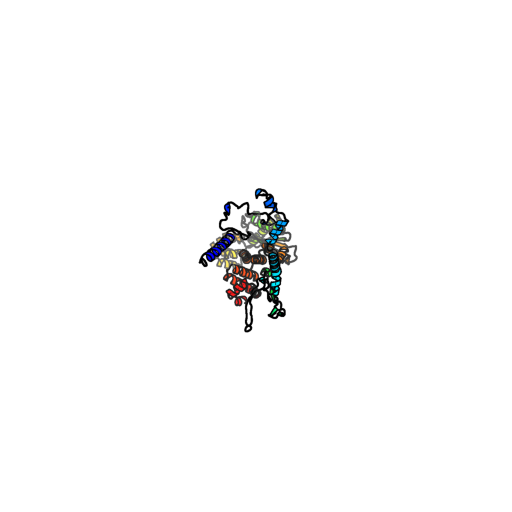U A 1 90 ? -41.962 23.875 71.761 1.00 81.31 90 GLU A C 1
ATOM 758 O O . GLU A 1 90 ? -41.925 22.907 71.004 1.00 81.31 90 GLU A O 1
ATOM 763 N N . ILE A 1 91 ? -41.181 24.947 71.591 1.00 78.69 91 ILE A N 1
ATOM 764 C CA . ILE A 1 91 ? -40.168 25.046 70.531 1.00 78.69 91 ILE A CA 1
ATOM 765 C C . ILE A 1 91 ? -39.109 23.962 70.731 1.00 78.69 91 ILE A C 1
ATOM 767 O O . ILE A 1 91 ? -38.826 23.212 69.803 1.00 78.69 91 ILE A O 1
ATOM 771 N N . VAL A 1 92 ? -38.598 23.816 71.957 1.00 80.31 92 VAL A N 1
ATOM 772 C CA . VAL A 1 92 ? -37.612 22.781 72.298 1.00 80.31 92 VAL A CA 1
ATOM 773 C C . VAL A 1 92 ? -38.183 21.379 72.071 1.00 80.31 92 VAL A C 1
ATOM 775 O O . VAL A 1 92 ? -37.505 20.534 71.496 1.00 80.31 92 VAL A O 1
ATOM 778 N N . LEU A 1 93 ? -39.436 21.120 72.461 1.00 79.38 93 LEU A N 1
ATOM 779 C CA . LEU A 1 93 ? -40.092 19.834 72.197 1.00 79.38 93 LEU A CA 1
ATOM 780 C C . LEU A 1 93 ? -40.251 19.555 70.698 1.00 79.38 93 LEU A C 1
ATOM 782 O O . LEU A 1 93 ? -40.055 18.423 70.258 1.00 79.38 93 LEU A O 1
ATOM 786 N N . ASN A 1 94 ? -40.602 20.568 69.907 1.00 84.06 94 ASN A N 1
ATOM 787 C CA . ASN A 1 94 ? -40.716 20.427 68.462 1.00 84.06 94 ASN A CA 1
ATOM 788 C C . ASN A 1 94 ? -39.352 20.161 67.811 1.00 84.06 94 ASN A C 1
ATOM 790 O O . ASN A 1 94 ? -39.251 19.268 66.974 1.00 84.06 94 ASN A O 1
ATOM 794 N N . ASP A 1 95 ? -38.302 20.859 68.245 1.00 83.31 95 ASP A N 1
ATOM 795 C CA . ASP A 1 95 ? -36.932 20.634 67.777 1.00 83.31 95 ASP A CA 1
ATOM 796 C C . ASP A 1 95 ? -36.460 19.212 68.126 1.00 83.31 95 ASP A C 1
ATOM 798 O O . ASP A 1 95 ? -35.970 18.498 67.252 1.00 83.31 95 ASP A O 1
ATOM 802 N N . MET A 1 96 ? -36.726 18.733 69.348 1.00 80.62 96 MET A N 1
ATOM 803 C CA . MET A 1 96 ? -36.447 17.344 69.742 1.00 80.62 96 MET A CA 1
ATOM 804 C C . MET A 1 96 ? -37.225 16.323 68.895 1.00 80.62 96 MET A C 1
ATOM 806 O O . MET A 1 96 ? -36.682 15.281 68.528 1.00 80.62 96 MET A O 1
ATOM 810 N N . ASN A 1 97 ? -38.490 16.593 68.562 1.00 81.44 97 ASN A N 1
ATOM 811 C CA . ASN A 1 97 ? -39.282 15.717 67.691 1.00 81.44 97 ASN A CA 1
ATOM 812 C C . ASN A 1 97 ? -38.753 15.705 66.249 1.00 81.44 97 ASN A C 1
ATOM 814 O O . ASN A 1 97 ? -38.765 14.659 65.598 1.00 81.44 97 ASN A O 1
ATOM 818 N N . ILE A 1 98 ? -38.272 16.847 65.750 1.00 81.00 98 ILE A N 1
ATOM 819 C CA . ILE A 1 98 ? -37.635 16.956 64.434 1.00 81.00 98 ILE A CA 1
ATOM 820 C C . ILE A 1 98 ? -36.323 16.165 64.414 1.00 81.00 98 ILE A C 1
ATOM 822 O O . ILE A 1 98 ? -36.098 15.403 63.473 1.00 81.00 98 ILE A O 1
ATOM 826 N N . GLU A 1 99 ? -35.491 16.286 65.452 1.00 83.75 99 GLU A N 1
ATOM 827 C CA . GLU A 1 99 ? -34.237 15.532 65.578 1.00 83.75 99 GLU A CA 1
ATOM 828 C C . GLU A 1 99 ? -34.482 14.016 65.631 1.00 83.75 99 GLU A C 1
ATOM 830 O O . GLU A 1 99 ? -33.801 13.250 64.946 1.00 83.75 99 GLU A O 1
ATOM 835 N N . ARG A 1 100 ? -35.514 13.571 66.361 1.00 83.38 100 ARG A N 1
ATOM 836 C CA . ARG A 1 100 ? -35.867 12.145 66.511 1.00 83.38 100 ARG A CA 1
ATOM 837 C C . ARG A 1 100 ? -36.669 11.557 65.350 1.00 83.38 100 ARG A C 1
ATOM 839 O O . ARG A 1 100 ? -36.985 10.367 65.363 1.00 83.38 100 ARG A O 1
ATOM 846 N N . LYS A 1 101 ? -36.988 12.343 64.320 1.00 82.44 101 LYS A N 1
ATOM 847 C CA . LYS A 1 101 ? -37.799 11.904 63.173 1.00 82.44 101 LYS A CA 1
ATOM 848 C C . LYS A 1 101 ? -37.261 10.628 62.514 1.00 82.44 101 LYS A C 1
ATOM 850 O O . LYS A 1 101 ? -38.040 9.733 62.202 1.00 82.44 101 LYS A O 1
ATOM 855 N N . ASN A 1 102 ? -35.947 10.545 62.303 1.00 75.88 102 ASN A N 1
ATOM 856 C CA . ASN A 1 102 ? -35.323 9.392 61.643 1.00 75.88 102 ASN A CA 1
ATOM 857 C C . ASN A 1 102 ? -35.315 8.144 62.537 1.00 75.88 102 ASN A C 1
ATOM 859 O O . ASN A 1 102 ? -35.467 7.034 62.036 1.00 75.88 102 ASN A O 1
ATOM 863 N N . GLU A 1 103 ? -35.168 8.320 63.851 1.00 78.81 103 GLU A N 1
ATOM 864 C CA . GLU A 1 103 ? -35.215 7.220 64.820 1.00 78.81 103 GLU A CA 1
ATOM 865 C C . GLU A 1 103 ? -36.610 6.593 64.854 1.00 78.81 103 GLU A C 1
ATOM 867 O O . GLU A 1 103 ? -36.742 5.385 64.674 1.00 78.81 103 GLU A O 1
ATOM 872 N N . ILE A 1 104 ? -37.653 7.424 64.979 1.00 79.88 104 ILE A N 1
ATOM 873 C CA . ILE A 1 104 ? -39.046 6.958 64.965 1.00 79.88 104 ILE A CA 1
ATOM 874 C C . ILE A 1 104 ? -39.406 6.343 63.609 1.00 79.88 104 ILE A C 1
ATOM 876 O O . ILE A 1 104 ? -40.105 5.337 63.562 1.00 79.88 104 ILE A O 1
ATOM 880 N N . PHE A 1 105 ? -38.911 6.898 62.499 1.00 75.69 105 PHE A N 1
ATOM 881 C CA . PHE A 1 105 ? -39.116 6.307 61.175 1.00 75.69 105 PHE A CA 1
ATOM 882 C C . PHE A 1 105 ? -38.560 4.877 61.092 1.00 75.69 105 PHE A C 1
ATOM 884 O O . PHE A 1 105 ? -39.257 3.988 60.616 1.00 75.69 105 PHE A O 1
ATOM 891 N N . ASN A 1 106 ? -37.353 4.639 61.608 1.00 72.19 106 ASN A N 1
ATOM 892 C CA . ASN A 1 106 ? -36.744 3.306 61.623 1.00 72.19 106 ASN A CA 1
ATOM 893 C C . ASN A 1 106 ? -37.431 2.333 62.597 1.00 72.19 106 ASN A C 1
ATOM 895 O O . ASN A 1 106 ? -37.351 1.124 62.400 1.00 72.19 106 ASN A O 1
ATOM 899 N N . GLU A 1 107 ? -38.074 2.838 63.652 1.00 75.25 107 GLU A N 1
ATOM 900 C CA . GLU A 1 107 ? -38.820 2.021 64.617 1.00 75.25 107 GLU A CA 1
ATOM 901 C C . GLU A 1 107 ? -40.214 1.631 64.095 1.00 75.25 107 GLU A C 1
ATOM 903 O O . GLU A 1 107 ? -40.659 0.503 64.293 1.00 75.25 107 GLU A O 1
ATOM 908 N N . VAL A 1 108 ? -40.904 2.555 63.419 1.00 75.62 108 VAL A N 1
ATOM 909 C CA . VAL A 1 108 ? -42.298 2.385 62.973 1.00 75.62 108 VAL A CA 1
ATOM 910 C C . VAL A 1 108 ? -42.394 1.730 61.595 1.00 75.62 108 VAL A C 1
ATOM 912 O O . VAL A 1 108 ? -43.346 0.998 61.324 1.00 75.62 108 VAL A O 1
ATOM 915 N N . VAL A 1 109 ? -41.442 2.000 60.699 1.00 72.38 109 VAL A N 1
ATOM 916 C CA . VAL A 1 109 ? -41.458 1.458 59.338 1.00 72.38 109 VAL A CA 1
ATOM 917 C C . VAL A 1 109 ? -40.680 0.149 59.313 1.00 72.38 109 VAL A C 1
ATOM 919 O O . VAL A 1 109 ? -39.456 0.141 59.287 1.00 72.38 109 VAL A O 1
ATOM 922 N N . GLU A 1 110 ? -41.408 -0.967 59.297 1.00 63.88 110 GLU A N 1
ATOM 923 C CA . GLU A 1 110 ? -40.830 -2.316 59.350 1.00 63.88 110 GLU A CA 1
ATOM 924 C C . GLU A 1 110 ? -40.001 -2.676 58.102 1.00 63.88 110 GLU A C 1
ATOM 926 O O . GLU A 1 110 ? -39.002 -3.384 58.210 1.00 63.88 110 GLU A O 1
ATOM 931 N N . PHE A 1 111 ? -40.368 -2.116 56.941 1.00 62.50 111 PHE A N 1
ATOM 932 C CA . PHE A 1 111 ? -39.648 -2.244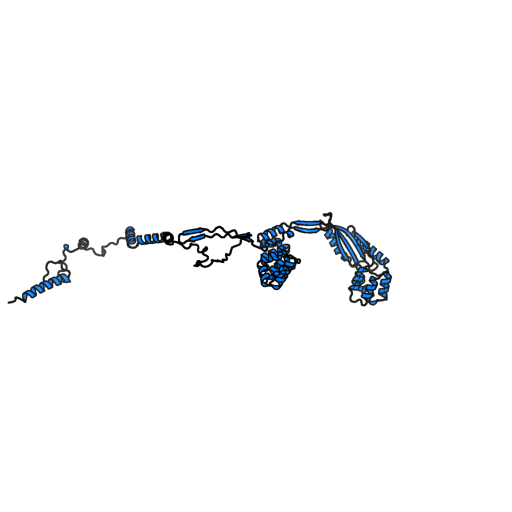 55.669 1.00 62.50 111 PHE A CA 1
ATOM 933 C C . PHE A 1 111 ? -39.433 -0.862 55.039 1.00 62.50 111 PHE A C 1
ATOM 935 O O . PHE A 1 111 ? -40.194 -0.454 54.155 1.00 62.50 111 PHE A O 1
ATOM 942 N N . PRO A 1 112 ? -38.439 -0.085 55.499 1.00 61.59 112 PRO A N 1
ATOM 943 C CA . PRO A 1 112 ? -38.171 1.214 54.910 1.00 61.59 112 PRO A CA 1
ATOM 944 C C . PRO A 1 112 ? -37.687 1.011 53.474 1.00 61.59 112 PRO A C 1
ATOM 946 O O . PRO A 1 112 ? -36.775 0.220 53.216 1.00 61.59 112 PRO A O 1
ATOM 949 N N . LEU A 1 113 ? -38.290 1.736 52.528 1.00 56.69 113 LEU A N 1
ATOM 950 C CA . LEU A 1 113 ? -37.755 1.827 51.171 1.00 56.69 113 LEU A CA 1
ATOM 951 C C . LEU A 1 113 ? -36.285 2.226 51.290 1.00 56.69 113 LEU A C 1
ATOM 953 O O . LEU A 1 113 ? -35.967 3.225 51.940 1.00 56.69 113 LEU A O 1
ATOM 957 N N . ARG A 1 114 ? -35.378 1.435 50.704 1.00 58.78 114 ARG A N 1
ATOM 958 C CA . ARG A 1 114 ? -33.958 1.796 50.697 1.00 58.78 114 ARG A CA 1
ATOM 959 C C . ARG A 1 114 ? -33.857 3.202 50.104 1.00 58.78 114 ARG A C 1
ATOM 961 O O . ARG A 1 114 ? -34.268 3.418 48.968 1.00 58.78 114 ARG A O 1
ATOM 968 N N . ASN A 1 115 ? -33.331 4.147 50.891 1.00 51.16 115 ASN A N 1
ATOM 969 C CA . ASN A 1 115 ? -33.241 5.573 50.539 1.00 51.16 115 ASN A CA 1
ATOM 970 C C . ASN A 1 115 ? -32.508 5.822 49.208 1.00 51.16 115 ASN A C 1
ATOM 972 O O . ASN A 1 115 ? -32.637 6.882 48.599 1.00 51.16 115 ASN A O 1
ATOM 976 N N . GLU A 1 116 ? -31.771 4.830 48.721 1.00 54.75 116 GLU A N 1
ATOM 977 C CA . GLU A 1 116 ? -31.251 4.790 47.369 1.00 54.75 116 GLU A CA 1
ATOM 978 C C . GLU A 1 116 ? -32.313 4.228 46.408 1.00 54.75 116 GLU A C 1
ATOM 980 O O . GLU A 1 116 ? -32.288 3.054 46.034 1.00 54.75 116 GLU A O 1
ATOM 985 N N . MET A 1 117 ? -33.192 5.097 45.893 1.00 49.03 117 MET A N 1
ATOM 986 C CA . MET A 1 117 ? -33.996 4.814 44.684 1.00 49.03 117 MET A CA 1
ATOM 987 C C . MET A 1 117 ? -33.138 4.349 43.481 1.00 49.03 117 MET A C 1
ATOM 989 O O . MET A 1 117 ? -33.675 3.936 42.460 1.00 49.03 117 MET A O 1
ATOM 993 N N . ALA A 1 118 ? -31.806 4.389 43.584 1.00 50.34 118 ALA A N 1
ATOM 994 C CA . ALA A 1 118 ? -30.857 3.894 42.594 1.00 50.34 118 ALA A CA 1
ATOM 995 C C . ALA A 1 118 ? -30.843 2.356 42.428 1.00 50.34 118 ALA A C 1
ATOM 997 O O . ALA A 1 118 ? -30.264 1.865 41.458 1.00 50.34 118 ALA A O 1
ATOM 998 N N . GLY A 1 119 ? -31.456 1.590 43.341 1.00 54.97 119 GLY A N 1
ATOM 999 C CA . GLY A 1 119 ? -31.450 0.120 43.295 1.00 54.97 119 GLY A CA 1
ATOM 1000 C C . GLY A 1 119 ? -32.768 -0.545 42.886 1.00 54.97 119 GLY A C 1
ATOM 1001 O O . GLY A 1 119 ? -32.746 -1.678 42.402 1.00 54.97 119 GLY A O 1
ATOM 1002 N N . LEU A 1 120 ? -33.909 0.129 43.066 1.00 58.59 120 LEU A N 1
ATOM 1003 C CA . LEU A 1 120 ? -35.223 -0.463 42.808 1.00 58.59 120 LEU A CA 1
ATOM 1004 C C . LEU A 1 120 ? -35.540 -0.384 41.308 1.00 58.59 120 LEU A C 1
ATOM 1006 O O . LEU A 1 120 ? -35.832 0.685 40.780 1.00 58.59 120 LEU A O 1
ATOM 1010 N N . ARG A 1 121 ? -35.437 -1.515 40.603 1.00 64.69 121 ARG A N 1
ATOM 1011 C CA . ARG A 1 121 ? -35.661 -1.569 39.144 1.00 64.69 121 ARG A CA 1
ATOM 1012 C C . ARG A 1 121 ? -37.088 -1.928 38.744 1.00 64.69 121 ARG A C 1
ATOM 1014 O O . ARG A 1 121 ? -37.461 -1.710 37.593 1.00 64.69 121 ARG A O 1
ATOM 1021 N N . LEU A 1 122 ? -37.851 -2.506 39.666 1.00 65.44 122 LEU A N 1
ATOM 1022 C CA . LEU A 1 122 ? -39.216 -2.957 39.445 1.00 65.44 122 LEU A CA 1
ATOM 1023 C C . LEU A 1 122 ? -39.988 -2.902 40.770 1.00 65.44 122 LEU A C 1
ATOM 1025 O O . LEU A 1 122 ? -39.461 -3.318 41.799 1.00 65.44 122 LEU A O 1
ATOM 1029 N N . ASP A 1 123 ? -41.224 -2.414 40.714 1.00 60.75 123 ASP A N 1
ATOM 1030 C CA . ASP A 1 123 ? -42.218 -2.497 41.785 1.00 60.75 123 ASP A CA 1
ATOM 1031 C C . ASP A 1 123 ? -43.431 -3.237 41.205 1.00 60.75 123 ASP A C 1
ATOM 1033 O O . ASP A 1 123 ? -44.167 -2.698 40.375 1.00 60.75 123 ASP A O 1
ATOM 1037 N N . THR A 1 124 ? -43.553 -4.539 41.470 1.00 64.25 124 THR A N 1
ATOM 1038 C CA . THR A 1 124 ? -44.615 -5.377 40.888 1.00 64.25 124 THR A CA 1
ATOM 1039 C C . THR A 1 124 ? -45.040 -6.451 41.877 1.00 64.25 124 THR A C 1
ATOM 1041 O O . THR A 1 124 ? -44.202 -7.097 42.501 1.00 64.25 124 THR A O 1
ATOM 1044 N N . VAL A 1 125 ? -46.353 -6.650 41.995 1.00 62.62 125 VAL A N 1
ATOM 1045 C CA . VAL A 1 125 ? -46.964 -7.721 42.788 1.00 62.62 125 VAL A CA 1
ATOM 1046 C C . VAL A 1 125 ? -47.262 -8.888 41.853 1.00 62.62 125 VAL A C 1
ATOM 1048 O O . VAL A 1 125 ? -47.957 -8.710 40.855 1.00 62.62 125 VAL A O 1
ATOM 1051 N N . ILE A 1 126 ? -46.722 -10.066 42.163 1.00 66.12 126 ILE A N 1
ATOM 1052 C CA . ILE A 1 126 ? -46.838 -11.272 41.336 1.00 66.12 126 ILE A CA 1
ATOM 1053 C C . ILE A 1 126 ? -47.408 -12.392 42.200 1.00 66.12 126 ILE A C 1
ATOM 1055 O O . ILE A 1 126 ? -47.018 -12.556 43.356 1.00 66.12 126 ILE A O 1
ATOM 1059 N N . THR A 1 127 ? -48.357 -13.143 41.653 1.00 62.25 127 THR A N 1
ATOM 1060 C CA . THR A 1 127 ? -48.958 -14.316 42.292 1.00 62.25 127 THR A CA 1
ATOM 1061 C C . THR A 1 127 ? -48.144 -15.565 41.963 1.00 62.25 127 THR A C 1
ATOM 1063 O O . THR A 1 127 ? -47.654 -15.708 40.850 1.00 62.25 127 THR A O 1
ATOM 1066 N N . ALA A 1 128 ? -48.010 -16.483 42.921 1.00 65.31 128 ALA A N 1
ATOM 1067 C CA . ALA A 1 128 ? -47.140 -17.667 42.847 1.00 65.31 128 ALA A CA 1
ATOM 1068 C C . ALA A 1 128 ? -47.554 -18.743 41.813 1.00 65.31 128 ALA A C 1
ATOM 1070 O O . ALA A 1 128 ? -47.099 -19.880 41.901 1.00 65.31 128 ALA A O 1
ATOM 1071 N N . GLU A 1 129 ? -48.449 -18.415 40.881 1.00 74.19 129 GLU A N 1
ATOM 1072 C CA . GLU A 1 129 ? -48.969 -19.342 39.872 1.00 74.19 129 GLU A CA 1
ATOM 1073 C C . GLU A 1 129 ? -48.053 -19.444 38.640 1.00 74.19 129 GLU A C 1
ATOM 1075 O O . GLU A 1 129 ? -48.062 -20.481 37.982 1.00 74.19 129 GLU A O 1
ATOM 1080 N N . ASP A 1 130 ? -47.219 -18.427 38.379 1.00 72.31 130 ASP A N 1
ATOM 1081 C CA . ASP A 1 130 ? -46.373 -18.332 37.183 1.00 72.31 130 ASP A CA 1
ATOM 1082 C C . ASP A 1 130 ? -44.886 -18.098 37.512 1.00 72.31 130 ASP A C 1
ATOM 1084 O O . ASP A 1 130 ? -44.532 -17.461 38.511 1.00 72.31 130 ASP A O 1
ATOM 1088 N N . ASP A 1 131 ? -44.003 -18.563 36.621 1.00 75.50 131 ASP A N 1
ATOM 1089 C CA . ASP A 1 131 ? -42.568 -18.262 36.665 1.00 75.50 131 ASP A CA 1
ATOM 1090 C C . ASP A 1 131 ? -42.309 -16.760 36.446 1.00 75.50 131 ASP A C 1
ATOM 1092 O O . ASP A 1 131 ? -42.798 -16.145 35.494 1.00 75.50 131 ASP A O 1
ATOM 1096 N N . PHE A 1 132 ? -41.462 -16.159 37.287 1.00 74.25 132 PHE A N 1
ATOM 1097 C CA . PHE A 1 132 ? -41.068 -14.757 37.144 1.00 74.25 132 PHE A CA 1
ATOM 1098 C C . PHE A 1 132 ? -39.831 -14.597 36.252 1.00 74.25 132 PHE A C 1
ATOM 1100 O O . PHE A 1 132 ? -38.712 -14.932 36.646 1.00 74.25 132 PHE A O 1
ATOM 1107 N N . ILE A 1 133 ? -40.015 -14.012 35.064 1.00 76.81 133 ILE A N 1
ATOM 1108 C CA . ILE A 1 133 ? -38.925 -13.671 34.139 1.00 76.81 133 ILE A CA 1
ATOM 1109 C C . ILE A 1 133 ? -38.788 -12.150 34.045 1.00 76.81 133 ILE A C 1
ATOM 1111 O O . ILE A 1 133 ? -39.670 -11.464 33.531 1.00 76.81 133 ILE A O 1
ATOM 1115 N N . TYR A 1 134 ? -37.642 -11.621 34.482 1.00 75.44 134 TYR A N 1
ATOM 1116 C CA . TYR A 1 134 ? -37.338 -10.190 34.418 1.00 75.44 134 TYR A CA 1
ATOM 1117 C C . TYR A 1 134 ? -36.151 -9.895 33.496 1.00 75.44 134 TYR A C 1
ATOM 1119 O O . TYR A 1 134 ? -34.986 -10.054 33.864 1.00 75.44 134 TYR A O 1
ATOM 1127 N N . GLY A 1 135 ? -36.452 -9.433 32.281 1.00 78.00 135 GLY A N 1
ATOM 1128 C CA . GLY A 1 135 ? -35.450 -8.911 31.355 1.00 78.00 135 GLY A CA 1
ATOM 1129 C C . GLY A 1 135 ? -35.094 -7.464 31.692 1.00 78.00 135 GLY A C 1
ATOM 1130 O O . GLY A 1 135 ? -35.969 -6.603 31.728 1.00 78.00 135 GLY A O 1
ATOM 1131 N N . TYR A 1 136 ? -33.809 -7.170 31.889 1.00 75.25 136 TYR A N 1
ATOM 1132 C CA . TYR A 1 136 ? -33.334 -5.804 32.115 1.00 75.25 136 TYR A CA 1
ATOM 1133 C C . TYR A 1 136 ? -32.169 -5.447 31.194 1.00 75.25 136 TYR A C 1
ATOM 1135 O O . TYR A 1 136 ? -31.393 -6.301 30.768 1.00 75.25 136 TYR A O 1
ATOM 1143 N N . LYS A 1 137 ? -32.010 -4.147 30.926 1.00 77.81 137 LYS A N 1
ATOM 1144 C CA . LYS A 1 137 ? -30.860 -3.590 30.208 1.00 77.81 137 LYS A CA 1
ATOM 1145 C C . LYS A 1 137 ? -30.101 -2.650 31.130 1.00 77.81 137 LYS A C 1
ATOM 1147 O O . LYS A 1 137 ? -30.663 -1.677 31.619 1.00 77.81 137 LYS A O 1
ATOM 1152 N N . GLN A 1 138 ? -28.819 -2.928 31.341 1.00 77.31 138 GLN A N 1
ATOM 1153 C CA . GLN A 1 138 ? -27.928 -2.059 32.103 1.00 77.31 138 GLN A CA 1
ATOM 1154 C C . GLN A 1 138 ? -26.900 -1.431 31.156 1.00 77.31 138 GLN A C 1
ATOM 1156 O O . GLN A 1 138 ? -26.039 -2.156 30.653 1.00 77.31 138 GLN A O 1
ATOM 1161 N N . PRO A 1 139 ? -26.942 -0.111 30.902 1.00 78.44 139 PRO A N 1
ATOM 1162 C CA . PRO A 1 139 ? -25.829 0.552 30.243 1.00 78.44 139 PRO A CA 1
ATOM 1163 C C . PRO A 1 139 ? -24.611 0.516 31.175 1.00 78.44 139 PRO A C 1
ATOM 1165 O O . PRO A 1 139 ? -24.717 0.815 32.368 1.00 78.44 139 PRO A O 1
ATOM 1168 N N . TRP A 1 140 ? -23.456 0.144 30.628 1.00 80.56 140 TRP A N 1
ATOM 1169 C CA . TRP A 1 140 ? -22.183 0.144 31.342 1.00 80.56 140 TRP A CA 1
ATOM 1170 C C . TRP A 1 140 ? -21.198 1.058 30.624 1.00 80.56 140 TRP A C 1
ATOM 1172 O O . TRP A 1 140 ? -21.067 0.995 29.400 1.00 80.56 140 TRP A O 1
ATOM 1182 N N . LYS A 1 141 ? -20.498 1.913 31.373 1.00 80.69 141 LYS A N 1
ATOM 1183 C CA . LYS A 1 141 ? -19.452 2.762 30.803 1.00 80.69 141 LYS A CA 1
ATOM 1184 C C . LYS A 1 141 ? -18.188 1.925 30.628 1.00 80.69 141 LYS A C 1
ATOM 1186 O O . LYS A 1 141 ? -17.662 1.381 31.592 1.00 80.69 141 LYS A O 1
ATOM 1191 N N . ILE A 1 142 ? -17.739 1.792 29.386 1.00 74.56 142 ILE A N 1
ATOM 1192 C CA . ILE A 1 142 ? -16.537 1.035 29.035 1.00 74.56 142 ILE A CA 1
ATOM 1193 C C . ILE A 1 142 ? -15.353 2.002 29.021 1.00 74.56 142 ILE A C 1
ATOM 1195 O O . ILE A 1 142 ? -15.380 3.001 28.301 1.00 74.56 142 ILE A O 1
ATOM 1199 N N . ASP A 1 143 ? -14.308 1.692 29.786 1.00 77.00 143 ASP A N 1
ATOM 1200 C CA . ASP A 1 143 ? -13.058 2.444 29.749 1.00 77.00 143 ASP A CA 1
ATOM 1201 C C . ASP A 1 143 ? -12.180 1.988 28.575 1.00 77.00 143 ASP A C 1
ATOM 1203 O O . ASP A 1 143 ? -12.313 0.878 28.045 1.00 77.00 143 ASP A O 1
ATOM 1207 N N . LYS A 1 144 ? -11.237 2.841 28.155 1.00 70.06 144 LYS A N 1
ATOM 1208 C CA . LYS A 1 144 ? -10.374 2.582 26.986 1.00 70.06 144 LYS A CA 1
ATOM 1209 C C . LYS A 1 144 ? -9.676 1.212 27.070 1.00 70.06 144 LYS A C 1
ATOM 1211 O O . LYS A 1 144 ? -9.687 0.456 26.098 1.00 70.06 144 LYS A O 1
ATOM 1216 N N . GLY A 1 145 ? -9.201 0.825 28.255 1.00 69.75 145 GLY A N 1
ATOM 1217 C CA . GLY A 1 145 ? -8.512 -0.448 28.501 1.00 69.75 145 GLY A CA 1
ATOM 1218 C C . GLY A 1 145 ? -9.406 -1.673 28.736 1.00 69.75 145 GLY A C 1
ATOM 1219 O O . GLY A 1 145 ? -8.888 -2.788 28.817 1.00 69.75 145 GLY A O 1
ATOM 1220 N N . THR A 1 146 ? -10.730 -1.523 28.842 1.00 79.00 146 THR A N 1
ATOM 1221 C CA . THR A 1 146 ? -11.612 -2.656 29.149 1.00 79.00 146 THR A CA 1
ATOM 1222 C C . THR A 1 146 ? -11.694 -3.603 27.946 1.00 79.00 146 THR A C 1
ATOM 1224 O O . THR A 1 146 ? -12.112 -3.214 26.849 1.00 79.00 146 THR A O 1
ATOM 1227 N N . LYS A 1 147 ? -11.267 -4.856 28.151 1.00 77.88 147 LYS A N 1
ATOM 1228 C CA . LYS A 1 147 ? -11.286 -5.941 27.146 1.00 77.88 147 LYS A CA 1
ATOM 1229 C C . LYS A 1 147 ? -12.328 -7.017 27.449 1.00 77.88 147 LYS A C 1
ATOM 1231 O O . LYS A 1 147 ? -12.824 -7.667 26.531 1.00 77.88 147 LYS A O 1
ATOM 1236 N N . LYS A 1 148 ? -12.630 -7.217 28.732 1.00 85.88 148 LYS A N 1
ATOM 1237 C CA . LYS A 1 148 ? -13.562 -8.228 29.228 1.00 85.88 148 LYS A CA 1
ATOM 1238 C C . LYS A 1 148 ? -14.500 -7.600 30.248 1.00 85.88 148 LYS A C 1
ATOM 1240 O O . LYS A 1 148 ? -14.072 -6.734 31.008 1.00 85.88 148 LYS A O 1
ATOM 1245 N N . LEU A 1 149 ? -15.740 -8.066 30.269 1.00 87.12 149 LEU A N 1
ATOM 1246 C CA . LEU A 1 149 ? -16.725 -7.743 31.291 1.00 87.12 149 LEU A CA 1
ATOM 1247 C C . LEU A 1 149 ? -17.157 -9.051 31.955 1.00 87.12 149 LEU A C 1
ATOM 1249 O O . LEU A 1 149 ? -17.685 -9.933 31.283 1.00 87.12 149 LEU A O 1
ATOM 1253 N N . GLY A 1 150 ? -16.900 -9.181 33.253 1.00 87.56 150 GLY A N 1
ATOM 1254 C CA . GLY A 1 150 ? -17.435 -10.269 34.068 1.00 87.56 150 GLY A CA 1
ATOM 1255 C C . GLY A 1 150 ? -18.753 -9.834 34.694 1.00 87.56 150 GLY A C 1
ATOM 1256 O O . GLY A 1 150 ? -18.808 -8.773 35.314 1.00 87.56 150 GLY A O 1
ATOM 1257 N N . VAL A 1 151 ? -19.803 -10.631 34.527 1.00 86.12 151 VAL A N 1
ATOM 1258 C CA . VAL A 1 151 ? -21.112 -10.413 35.147 1.00 86.12 151 VAL A CA 1
ATOM 1259 C C . VAL A 1 151 ? -21.379 -11.563 36.106 1.00 86.12 151 VAL A C 1
ATOM 1261 O O . VAL A 1 151 ? -21.368 -12.725 35.707 1.00 86.12 151 VAL A O 1
ATOM 1264 N N . VAL A 1 152 ? -21.617 -11.220 37.368 1.00 85.94 152 VAL A N 1
ATOM 1265 C CA . VAL A 1 152 ? -22.002 -12.152 38.431 1.00 85.94 152 VAL A CA 1
ATOM 1266 C C . VAL A 1 152 ? -23.366 -11.723 38.942 1.00 85.94 152 VAL A C 1
ATOM 1268 O O . VAL A 1 152 ? -23.592 -10.530 39.156 1.00 85.94 152 VAL A O 1
ATOM 1271 N N . LEU A 1 153 ? -24.269 -12.681 39.127 1.00 83.31 153 LEU A N 1
ATOM 1272 C CA . LEU A 1 153 ? -25.571 -12.440 39.728 1.00 83.31 153 LEU A CA 1
ATOM 1273 C C . LEU A 1 153 ? -25.566 -12.997 41.151 1.00 83.31 153 LEU A C 1
ATOM 1275 O O . LEU A 1 153 ? -25.205 -14.147 41.397 1.00 83.31 153 LEU A O 1
ATOM 1279 N N . ALA A 1 154 ? -25.965 -12.148 42.090 1.00 83.00 154 ALA A N 1
ATOM 1280 C CA . ALA A 1 154 ? -26.213 -12.514 43.473 1.00 83.00 154 ALA A CA 1
ATOM 1281 C C . ALA A 1 154 ? -27.637 -12.083 43.821 1.00 83.00 154 ALA A C 1
ATOM 1283 O O . ALA A 1 154 ? -28.048 -10.970 43.487 1.00 83.00 154 ALA A O 1
ATOM 1284 N N . GLY A 1 155 ? -28.384 -12.973 44.467 1.00 83.69 155 GLY A N 1
ATOM 1285 C CA . GLY A 1 155 ? -29.770 -12.737 44.851 1.00 83.69 155 GLY A CA 1
ATOM 1286 C C . GLY A 1 155 ? -30.006 -13.078 46.315 1.00 83.69 155 GLY A C 1
ATOM 1287 O O . GLY A 1 155 ? -29.372 -13.977 46.867 1.00 83.69 155 GLY A O 1
ATOM 1288 N N . MET A 1 156 ? -30.965 -12.391 46.925 1.00 85.50 156 MET A N 1
ATOM 1289 C CA . MET A 1 156 ? -31.483 -12.699 48.254 1.00 85.50 156 MET A CA 1
ATOM 1290 C C . MET A 1 156 ? -32.992 -12.460 48.255 1.00 85.50 156 MET A C 1
ATOM 1292 O O . MET A 1 156 ? -33.457 -11.494 47.652 1.00 85.50 156 MET A O 1
ATOM 1296 N N . VAL A 1 157 ? -33.733 -13.328 48.935 1.00 85.12 157 VAL A N 1
ATOM 1297 C CA . VAL A 1 157 ? -35.151 -13.147 49.256 1.00 85.12 157 VAL A CA 1
ATOM 1298 C C . VAL A 1 157 ? -35.265 -12.876 50.747 1.00 85.12 157 VAL A C 1
ATOM 1300 O O . VAL A 1 157 ? -34.630 -13.559 51.551 1.00 85.12 157 VAL A O 1
ATOM 1303 N N . GLU A 1 158 ? -36.075 -11.889 51.107 1.00 82.50 158 GLU A N 1
ATOM 1304 C CA . GLU A 1 158 ? -36.420 -11.570 52.489 1.00 82.50 158 GLU A CA 1
ATOM 1305 C C . GLU A 1 158 ? -37.934 -11.720 52.657 1.00 82.50 158 GLU A C 1
ATOM 1307 O O . GLU A 1 158 ? -38.710 -11.128 51.904 1.00 82.50 158 GLU A O 1
ATOM 1312 N N . GLY A 1 159 ? -38.347 -12.575 53.591 1.00 82.44 159 GLY A N 1
ATOM 1313 C CA . GLY A 1 159 ? -39.745 -12.782 53.945 1.00 82.44 159 GLY A CA 1
ATOM 1314 C C . GLY A 1 159 ? -40.275 -11.673 54.851 1.00 82.44 159 GLY A C 1
ATOM 1315 O O . GLY A 1 159 ? -39.517 -10.974 55.522 1.00 82.44 159 GLY A O 1
ATOM 1316 N N . ILE A 1 160 ? -41.604 -11.543 54.923 1.00 78.62 160 ILE A N 1
ATOM 1317 C CA . ILE A 1 160 ? -42.281 -10.590 55.828 1.00 78.62 160 ILE A CA 1
ATOM 1318 C C . ILE A 1 160 ? -41.916 -10.873 57.298 1.00 78.62 160 ILE A C 1
ATOM 1320 O O . ILE A 1 160 ? -41.854 -9.971 58.124 1.00 78.62 160 ILE A O 1
ATOM 1324 N N . ASP A 1 161 ? -41.618 -12.130 57.620 1.00 83.81 161 ASP A N 1
ATOM 1325 C CA . ASP A 1 161 ? -41.163 -12.590 58.932 1.00 83.81 161 ASP A CA 1
ATOM 1326 C C . ASP A 1 161 ? -39.663 -12.343 59.198 1.00 83.81 161 ASP A C 1
ATOM 1328 O O . ASP A 1 161 ? -39.137 -12.812 60.208 1.00 83.81 161 ASP A O 1
ATOM 1332 N N . LYS A 1 162 ? -38.968 -11.621 58.304 1.00 77.50 162 LYS A N 1
ATOM 1333 C CA . LYS A 1 162 ? -37.514 -11.375 58.320 1.00 77.50 162 LYS A CA 1
ATOM 1334 C C . LYS A 1 162 ? -36.669 -12.637 58.139 1.00 77.50 162 LYS A C 1
ATOM 1336 O O . LYS A 1 162 ? -35.457 -12.616 58.374 1.00 77.50 162 LYS A O 1
ATOM 1341 N N . SER A 1 163 ? -37.273 -13.742 57.699 1.00 85.88 163 SER A N 1
ATOM 1342 C CA . SER A 1 163 ? -36.504 -14.882 57.215 1.00 85.88 163 SER A CA 1
ATOM 1343 C C . SER A 1 163 ? -35.747 -14.476 55.951 1.00 85.88 163 SER A C 1
ATOM 1345 O O . SER A 1 163 ? -36.258 -13.748 55.100 1.00 85.88 163 SER A O 1
ATOM 1347 N N . THR A 1 164 ? -34.496 -14.913 55.834 1.00 87.50 164 THR A N 1
ATOM 1348 C CA . THR A 1 164 ? -33.656 -14.598 54.676 1.00 87.50 164 THR A CA 1
ATOM 1349 C C . THR A 1 164 ? -33.242 -15.877 53.978 1.00 87.50 164 THR A C 1
ATOM 1351 O O . THR A 1 164 ? -32.823 -16.850 54.606 1.00 87.50 164 THR A O 1
ATOM 1354 N N . PHE A 1 165 ? -33.350 -15.869 52.655 1.00 87.69 165 PHE A N 1
ATOM 1355 C CA . PHE A 1 165 ? -32.833 -16.917 51.794 1.00 87.69 165 PHE A CA 1
ATOM 1356 C C . PHE A 1 165 ? -31.861 -16.295 50.797 1.00 87.69 165 PHE A C 1
ATOM 1358 O O . PHE A 1 165 ? -32.249 -15.501 49.940 1.00 87.69 165 PHE A O 1
ATOM 1365 N N . VAL A 1 166 ? -30.581 -16.637 50.918 1.00 88.25 166 VAL A N 1
ATOM 1366 C CA . VAL A 1 166 ? -29.535 -16.176 50.001 1.00 88.25 166 VAL A CA 1
ATOM 1367 C C . VAL A 1 166 ? -29.354 -17.233 48.919 1.00 88.25 166 VAL A C 1
ATOM 1369 O O . VAL A 1 166 ? -29.081 -18.394 49.224 1.00 88.25 166 VAL A O 1
ATOM 1372 N N . PHE A 1 167 ? -29.499 -16.840 47.654 1.00 86.38 167 PHE A N 1
ATOM 1373 C CA . PHE A 1 167 ? -29.244 -17.749 46.541 1.00 86.38 167 PHE A CA 1
ATOM 1374 C C . PHE A 1 167 ? -27.743 -18.068 46.442 1.00 86.38 167 PHE A C 1
ATOM 1376 O O . PHE A 1 167 ? -26.911 -17.202 46.734 1.00 86.38 167 PHE A O 1
ATOM 1383 N N . PRO A 1 168 ? -27.365 -19.282 45.998 1.00 85.88 168 PRO A N 1
ATOM 1384 C CA . PRO A 1 168 ? -25.975 -19.573 45.676 1.00 85.88 168 PRO A CA 1
ATOM 1385 C C . PRO A 1 168 ? -25.482 -18.624 44.576 1.00 85.88 168 PRO A C 1
ATOM 1387 O O . PRO A 1 168 ? -26.236 -18.261 43.671 1.00 85.88 168 PRO A O 1
ATOM 1390 N N . LEU A 1 169 ? -24.211 -18.222 44.655 1.00 80.56 169 LEU A N 1
ATOM 1391 C CA . LEU A 1 169 ? -23.591 -17.387 43.627 1.00 80.56 169 LEU A CA 1
ATOM 1392 C C . LEU A 1 169 ? -23.665 -18.099 42.274 1.00 80.56 169 LEU A C 1
ATOM 1394 O O . LEU A 1 169 ? -23.281 -19.264 42.164 1.00 80.56 169 LEU A O 1
ATOM 1398 N N . THR A 1 170 ? -24.144 -17.398 41.249 1.00 84.56 170 THR A N 1
ATOM 1399 C CA . THR A 1 170 ? -24.106 -17.923 39.884 1.00 84.56 170 THR A CA 1
ATOM 1400 C C . THR A 1 170 ? -22.682 -17.871 39.340 1.00 84.56 170 THR A C 1
ATOM 1402 O O . THR A 1 170 ? -21.897 -16.997 39.719 1.00 84.56 170 THR A O 1
ATOM 1405 N N . ASP A 1 171 ? -22.373 -18.737 38.376 1.00 86.00 171 ASP A N 1
ATOM 1406 C CA . ASP A 1 171 ? -21.126 -18.639 37.619 1.00 86.00 171 ASP A CA 1
ATOM 1407 C C . ASP A 1 171 ? -20.957 -17.255 36.969 1.00 86.00 171 ASP A C 1
ATOM 1409 O O . ASP A 1 171 ? -21.920 -16.546 36.658 1.00 86.00 171 ASP A O 1
ATOM 1413 N N . THR A 1 172 ? -19.699 -16.857 36.768 1.00 89.06 172 THR A N 1
ATOM 1414 C CA . THR A 1 172 ? -19.366 -15.565 36.157 1.00 89.06 172 THR A CA 1
ATOM 1415 C C . THR A 1 172 ? -19.509 -15.641 34.640 1.00 89.06 172 THR A C 1
ATOM 1417 O O . THR A 1 172 ? -18.710 -16.287 33.959 1.00 89.06 172 THR A O 1
ATOM 1420 N N . LEU A 1 173 ? -20.471 -14.910 34.080 1.00 88.19 173 LEU A N 1
ATOM 1421 C CA . LEU A 1 173 ? -20.576 -14.728 32.634 1.00 88.19 173 LEU A CA 1
ATOM 1422 C C . LEU A 1 173 ? -19.481 -13.770 32.161 1.00 88.19 173 LEU A C 1
ATOM 1424 O O . LEU A 1 173 ? -19.418 -12.622 32.599 1.00 88.19 173 LEU A O 1
ATOM 1428 N N . THR A 1 174 ? -18.616 -14.227 31.255 1.00 86.75 174 THR A N 1
ATOM 1429 C CA . THR A 1 174 ? -17.530 -13.405 30.703 1.00 86.75 174 THR A CA 1
ATOM 1430 C C . THR A 1 174 ? -17.857 -12.968 29.282 1.00 86.75 174 THR A C 1
ATOM 1432 O O . THR A 1 174 ? -17.907 -13.785 28.367 1.00 86.75 174 THR A O 1
ATOM 1435 N N . TYR A 1 175 ? -18.012 -11.663 29.086 1.00 83.56 175 TYR A N 1
ATOM 1436 C CA . TYR A 1 175 ? -18.183 -11.045 27.776 1.00 83.56 175 TYR A CA 1
ATOM 1437 C C . TYR A 1 175 ? -16.854 -10.482 27.279 1.00 83.56 175 TYR A C 1
ATOM 1439 O O . TYR A 1 175 ? -16.123 -9.829 28.028 1.00 83.56 175 TYR A O 1
ATOM 1447 N N . PHE A 1 176 ? -16.553 -10.695 26.000 1.00 79.56 176 PHE A N 1
ATOM 1448 C CA . PHE A 1 176 ? -15.395 -10.109 25.328 1.00 79.56 176 PHE A CA 1
ATOM 1449 C C . PHE A 1 176 ? -15.845 -8.933 24.471 1.00 79.56 176 PHE A C 1
ATOM 1451 O O . PHE A 1 176 ? -16.772 -9.055 23.674 1.00 79.56 176 PHE A O 1
ATOM 1458 N N . ILE A 1 177 ? -15.178 -7.792 24.624 1.00 77.69 177 ILE A N 1
ATOM 1459 C CA . ILE A 1 177 ? -15.481 -6.604 23.828 1.00 77.69 177 ILE A CA 1
ATOM 1460 C C . ILE A 1 177 ? -14.727 -6.733 22.502 1.00 77.69 177 ILE A C 1
ATOM 1462 O O . ILE A 1 177 ? -13.508 -6.535 22.446 1.00 77.69 177 ILE A O 1
ATOM 1466 N N . ALA A 1 178 ? -15.449 -7.095 21.441 1.00 75.00 178 ALA A N 1
ATOM 1467 C CA . ALA A 1 178 ? -14.929 -7.054 20.081 1.00 75.00 178 ALA A CA 1
ATOM 1468 C C . ALA A 1 178 ? -14.721 -5.590 19.668 1.00 75.00 178 ALA A C 1
ATOM 1470 O O . ALA A 1 178 ? -15.606 -4.750 19.819 1.00 75.00 178 ALA A O 1
ATOM 1471 N N . SER A 1 179 ? -13.521 -5.265 19.190 1.00 83.38 179 SER A N 1
ATOM 1472 C CA . SER A 1 179 ? -13.194 -3.931 18.680 1.00 83.38 179 SER A CA 1
ATOM 1473 C C . SER A 1 179 ? -12.450 -4.066 17.365 1.00 83.38 179 SER A C 1
ATOM 1475 O O . SER A 1 179 ? -11.674 -5.009 17.195 1.00 83.38 179 SER A O 1
ATOM 1477 N N . LEU A 1 180 ? -12.665 -3.121 16.451 1.00 89.25 180 LEU A N 1
ATOM 1478 C CA . LEU A 1 180 ? -11.949 -3.072 15.178 1.00 89.25 180 LEU A CA 1
ATOM 1479 C C . LEU A 1 180 ? -10.434 -2.951 15.382 1.00 89.25 180 LEU A C 1
ATOM 1481 O O . LEU A 1 180 ? -9.678 -3.497 14.591 1.00 89.25 180 LEU A O 1
ATOM 1485 N N . SER A 1 181 ? -9.970 -2.355 16.487 1.00 87.00 181 SER A N 1
ATOM 1486 C CA . SER A 1 181 ? -8.533 -2.245 16.779 1.00 87.00 181 SER A CA 1
ATOM 1487 C C . SER A 1 181 ? -7.807 -3.586 16.917 1.00 87.00 181 SER A C 1
ATOM 1489 O O . SER A 1 181 ? -6.587 -3.639 16.791 1.00 87.00 181 SER A O 1
ATOM 1491 N N . GLN A 1 182 ? -8.538 -4.680 17.153 1.00 87.88 182 GLN A N 1
ATOM 1492 C CA . GLN A 1 182 ? -7.979 -6.035 17.184 1.00 87.88 182 GLN A CA 1
ATOM 1493 C C . GLN A 1 182 ? -7.574 -6.541 15.797 1.00 87.88 182 GLN A C 1
ATOM 1495 O O . GLN A 1 182 ? -6.833 -7.513 15.713 1.00 87.88 182 GLN A O 1
ATOM 1500 N N . LEU A 1 183 ? -8.049 -5.899 14.726 1.00 92.75 183 LEU A N 1
ATOM 1501 C CA . LEU A 1 183 ? -7.720 -6.265 13.351 1.00 92.75 183 LEU A CA 1
ATOM 1502 C C . LEU A 1 183 ? -6.335 -5.766 12.917 1.00 92.75 183 LEU A C 1
ATOM 1504 O O . LEU A 1 183 ? -5.903 -6.101 11.818 1.00 92.75 183 LEU A O 1
ATOM 1508 N N . ALA A 1 184 ? -5.645 -4.994 13.766 1.00 95.25 184 ALA A N 1
ATOM 1509 C CA . ALA A 1 184 ? -4.332 -4.432 13.474 1.00 95.25 184 ALA A CA 1
ATOM 1510 C C . ALA A 1 184 ? -3.343 -5.506 12.998 1.00 95.25 184 ALA A C 1
ATOM 1512 O O . ALA A 1 184 ? -3.173 -6.546 13.637 1.00 95.25 184 ALA A O 1
ATOM 1513 N N . ASP A 1 185 ? -2.678 -5.240 11.877 1.00 95.19 185 ASP A N 1
ATOM 1514 C CA . ASP A 1 185 ? -1.728 -6.161 11.269 1.00 95.19 185 ASP A CA 1
ATOM 1515 C C . ASP A 1 185 ? -0.309 -5.905 11.782 1.00 95.19 185 ASP A C 1
ATOM 1517 O O . ASP A 1 185 ? 0.358 -4.957 11.370 1.00 95.19 185 ASP A O 1
ATOM 1521 N N . GLU A 1 186 ? 0.160 -6.764 12.683 1.00 95.12 186 GLU A N 1
ATOM 1522 C CA . GLU A 1 186 ? 1.519 -6.693 13.229 1.00 95.12 186 GLU A CA 1
ATOM 1523 C C . GLU A 1 186 ? 2.600 -7.076 12.215 1.00 95.12 186 GLU A C 1
ATOM 1525 O O . GLU A 1 186 ? 3.756 -6.697 12.391 1.00 95.12 186 GLU A O 1
ATOM 1530 N N . SER A 1 187 ? 2.260 -7.790 11.135 1.00 93.25 187 SER A N 1
ATOM 1531 C CA . SER A 1 187 ? 3.258 -8.190 10.136 1.00 93.25 187 SER A CA 1
ATOM 1532 C C . SER A 1 187 ? 3.870 -6.993 9.401 1.00 93.25 187 SER A C 1
ATOM 1534 O O . SER A 1 187 ? 4.989 -7.090 8.904 1.00 93.25 187 SER A O 1
ATOM 1536 N N . LEU A 1 188 ? 3.174 -5.850 9.402 1.00 93.56 188 LEU A N 1
ATOM 1537 C CA . LEU A 1 188 ? 3.616 -4.594 8.793 1.00 93.56 188 LEU A CA 1
ATOM 1538 C C . LEU A 1 188 ? 4.622 -3.806 9.655 1.00 93.56 188 LEU A C 1
ATOM 1540 O O . LEU A 1 188 ? 5.197 -2.827 9.175 1.00 93.56 188 LEU A O 1
ATOM 1544 N N . ILE A 1 189 ? 4.876 -4.242 10.899 1.00 95.25 189 ILE A N 1
ATOM 1545 C CA . ILE A 1 189 ? 5.916 -3.659 11.766 1.00 95.25 189 ILE A CA 1
ATOM 1546 C C . ILE A 1 189 ? 7.305 -3.843 11.144 1.00 95.25 189 ILE A C 1
ATOM 1548 O O . ILE A 1 189 ? 8.147 -2.945 11.208 1.00 95.25 189 ILE A O 1
ATOM 1552 N N . THR A 1 190 ? 7.543 -5.000 10.527 1.00 93.62 190 THR A N 1
ATOM 1553 C CA . THR A 1 190 ? 8.813 -5.311 9.874 1.00 93.62 190 THR A CA 1
ATOM 1554 C C . THR A 1 190 ? 8.661 -5.153 8.370 1.00 93.62 190 THR A C 1
ATOM 1556 O O . THR A 1 190 ? 7.971 -5.928 7.710 1.00 93.62 190 THR A O 1
ATOM 1559 N N . GLU A 1 191 ? 9.346 -4.165 7.801 1.00 91.50 191 GLU A N 1
ATOM 1560 C CA . GLU A 1 191 ? 9.426 -4.025 6.353 1.00 91.50 191 GLU A CA 1
ATOM 1561 C C . GLU A 1 191 ? 10.312 -5.106 5.766 1.00 91.50 191 GLU A C 1
ATOM 1563 O O . GLU A 1 191 ? 11.460 -5.261 6.177 1.00 91.50 191 GLU A O 1
ATOM 1568 N N . ARG A 1 192 ? 9.797 -5.795 4.753 1.00 89.06 192 ARG A N 1
ATOM 1569 C CA . ARG A 1 192 ? 10.529 -6.808 4.004 1.00 89.06 192 ARG A CA 1
ATOM 1570 C C . ARG A 1 192 ? 10.773 -6.306 2.595 1.00 89.06 192 ARG A C 1
ATOM 1572 O O . ARG A 1 192 ? 9.846 -6.251 1.790 1.00 89.06 192 ARG A O 1
ATOM 1579 N N . LYS A 1 193 ? 12.019 -5.954 2.282 1.00 89.44 193 LYS A N 1
ATOM 1580 C CA . LYS A 1 193 ? 12.414 -5.527 0.935 1.00 89.44 193 LYS A CA 1
ATOM 1581 C C . LYS A 1 193 ? 13.352 -6.554 0.321 1.00 89.44 193 LYS A C 1
ATOM 1583 O O . LYS A 1 193 ? 14.408 -6.848 0.876 1.00 89.44 193 LYS A O 1
ATOM 1588 N N . MET A 1 194 ? 12.980 -7.085 -0.841 1.00 89.81 194 MET A N 1
ATOM 1589 C CA . MET A 1 194 ? 13.875 -7.937 -1.620 1.00 89.81 194 MET A CA 1
ATOM 1590 C C . MET A 1 194 ? 14.989 -7.071 -2.211 1.00 89.81 194 MET A C 1
ATOM 1592 O O . MET A 1 194 ? 14.731 -6.175 -3.015 1.00 89.81 194 MET A O 1
ATOM 1596 N N . LEU A 1 195 ? 16.227 -7.319 -1.794 1.00 90.62 195 LEU A N 1
ATOM 1597 C CA . LEU A 1 195 ? 17.408 -6.704 -2.376 1.00 90.62 195 LEU A CA 1
ATOM 1598 C C . LEU A 1 195 ? 17.986 -7.650 -3.417 1.00 90.62 195 LEU A C 1
ATOM 1600 O O . LEU A 1 195 ? 18.345 -8.790 -3.122 1.00 90.62 195 LEU A O 1
ATOM 1604 N N . HIS A 1 196 ? 18.084 -7.166 -4.648 1.00 90.94 196 HIS A N 1
ATOM 1605 C CA . HIS A 1 196 ? 18.754 -7.886 -5.718 1.00 90.94 196 HIS A CA 1
ATOM 1606 C C . HIS A 1 196 ? 20.238 -7.534 -5.706 1.00 90.94 196 HIS A C 1
ATOM 1608 O O . HIS A 1 196 ? 20.593 -6.358 -5.665 1.00 90.94 196 HIS A O 1
ATOM 1614 N N . LYS A 1 197 ? 21.100 -8.556 -5.753 1.00 91.19 197 LYS A N 1
ATOM 1615 C CA . LYS A 1 197 ? 22.549 -8.341 -5.860 1.00 91.19 197 LYS A CA 1
ATOM 1616 C C . LYS A 1 197 ? 22.930 -7.722 -7.200 1.00 91.19 197 LYS A C 1
ATOM 1618 O O . LYS A 1 197 ? 23.686 -6.762 -7.237 1.00 91.19 197 LYS A O 1
ATOM 1623 N N . ASN A 1 198 ? 22.401 -8.297 -8.277 1.00 92.81 198 ASN A N 1
ATOM 1624 C CA . ASN A 1 198 ? 22.636 -7.846 -9.640 1.00 92.81 198 ASN A CA 1
ATOM 1625 C C . ASN A 1 198 ? 21.344 -7.239 -10.175 1.00 92.81 198 ASN A C 1
ATOM 1627 O O . ASN A 1 198 ? 20.277 -7.852 -10.082 1.00 92.81 198 ASN A O 1
ATOM 1631 N N . MET A 1 199 ? 21.455 -6.049 -10.741 1.00 94.12 199 MET A N 1
ATOM 1632 C CA . MET A 1 199 ? 20.368 -5.281 -11.320 1.00 94.12 199 MET A CA 1
ATOM 1633 C C . MET A 1 199 ? 20.783 -4.789 -12.702 1.00 94.12 199 MET A C 1
ATOM 1635 O O . MET A 1 199 ? 21.966 -4.644 -13.007 1.00 94.12 199 MET A O 1
ATOM 1639 N N . VAL A 1 200 ? 19.795 -4.547 -13.554 1.00 95.31 200 VAL A N 1
ATOM 1640 C CA . VAL A 1 200 ? 20.021 -4.099 -14.922 1.00 95.31 200 VAL A CA 1
ATOM 1641 C C . VAL A 1 200 ? 19.113 -2.912 -15.197 1.00 95.31 200 VAL A C 1
ATOM 1643 O O . VAL A 1 200 ? 17.897 -3.039 -15.070 1.00 95.31 200 VAL A O 1
ATOM 1646 N N . ASP A 1 201 ? 19.701 -1.787 -15.594 1.00 96.44 201 ASP A N 1
ATOM 1647 C CA . ASP A 1 201 ? 18.968 -0.646 -16.144 1.00 96.44 201 ASP A CA 1
ATOM 1648 C C . ASP A 1 201 ? 19.194 -0.590 -17.658 1.00 96.44 201 ASP A C 1
ATOM 1650 O O . ASP A 1 201 ? 20.331 -0.485 -18.124 1.00 96.44 201 ASP A O 1
ATOM 1654 N N . LYS A 1 202 ? 18.110 -0.719 -18.429 1.00 97.00 202 LYS A N 1
ATOM 1655 C CA . LYS A 1 202 ? 18.135 -0.712 -19.893 1.00 97.00 202 LYS A CA 1
ATOM 1656 C C . LYS A 1 202 ? 17.536 0.592 -20.401 1.00 97.00 202 LYS A C 1
ATOM 1658 O O . LYS A 1 202 ? 16.356 0.863 -20.192 1.00 97.00 202 LYS A O 1
ATOM 1663 N N . GLN A 1 203 ? 18.323 1.326 -21.175 1.00 96.75 203 GLN A N 1
ATOM 1664 C CA . GLN A 1 203 ? 17.910 2.562 -21.825 1.00 96.75 203 GLN A CA 1
ATOM 1665 C C . GLN A 1 203 ? 18.160 2.469 -23.330 1.00 96.75 203 GLN A C 1
ATOM 1667 O O . GLN A 1 203 ? 19.209 1.995 -23.761 1.00 96.75 203 GLN A O 1
ATOM 1672 N N . SER A 1 204 ? 17.205 2.932 -24.133 1.00 96.44 204 SER A N 1
ATOM 1673 C CA . SER A 1 204 ? 17.340 2.985 -25.592 1.00 96.44 204 SER A CA 1
ATOM 1674 C C . SER A 1 204 ? 17.398 4.438 -26.052 1.00 96.44 204 SER A C 1
ATOM 1676 O O . SER A 1 204 ? 16.563 5.247 -25.646 1.00 96.44 204 SER A O 1
ATOM 1678 N N . VAL A 1 205 ? 18.367 4.768 -26.905 1.00 96.12 205 VAL A N 1
ATOM 1679 C CA . VAL A 1 205 ? 18.571 6.124 -27.442 1.00 96.12 205 VAL A CA 1
ATOM 1680 C C . VAL A 1 205 ? 18.667 6.101 -28.964 1.00 96.12 205 VAL A C 1
ATOM 1682 O O . VAL A 1 205 ? 19.182 5.144 -29.538 1.00 96.12 205 VAL A O 1
ATOM 1685 N N . TYR A 1 206 ? 18.182 7.160 -29.614 1.00 95.38 206 TYR A N 1
ATOM 1686 C CA . TYR A 1 206 ? 18.024 7.236 -31.070 1.00 95.38 206 TYR A CA 1
ATOM 1687 C C . TYR A 1 206 ? 18.877 8.383 -31.641 1.00 95.38 206 TYR A C 1
ATOM 1689 O O . TYR A 1 206 ? 18.469 9.548 -31.574 1.00 95.38 206 TYR A O 1
ATOM 1697 N N . PRO A 1 207 ? 20.088 8.093 -32.143 1.00 94.19 207 PRO A N 1
ATOM 1698 C CA . PRO A 1 207 ? 20.979 9.104 -32.705 1.00 94.19 207 PRO A CA 1
ATOM 1699 C C . PRO A 1 207 ? 20.532 9.561 -34.102 1.00 94.19 207 PRO A C 1
ATOM 1701 O O . PRO A 1 207 ? 20.250 8.747 -34.983 1.00 94.19 207 PRO A O 1
ATOM 1704 N N . ASP A 1 208 ? 20.567 10.870 -34.341 1.00 93.25 208 ASP A N 1
ATOM 1705 C CA . ASP A 1 208 ? 20.440 11.468 -35.670 1.00 93.25 208 ASP A CA 1
ATOM 1706 C C . ASP A 1 208 ? 21.835 11.771 -36.231 1.00 93.25 208 ASP A C 1
ATOM 1708 O O . ASP A 1 208 ? 22.516 12.700 -35.795 1.00 93.25 208 ASP A O 1
ATOM 1712 N N . TYR A 1 209 ? 22.282 10.979 -37.204 1.00 92.00 209 TYR A N 1
ATOM 1713 C CA . TYR A 1 209 ? 23.576 11.171 -37.857 1.00 92.00 209 TYR A CA 1
ATOM 1714 C C . TYR A 1 209 ? 23.479 12.148 -39.034 1.00 92.00 209 TYR A C 1
ATOM 1716 O O . TYR A 1 209 ? 22.522 12.146 -39.807 1.00 92.00 209 TYR A O 1
ATOM 1724 N N . ARG A 1 210 ? 24.532 12.948 -39.251 1.00 89.75 210 ARG A N 1
ATOM 1725 C CA . ARG A 1 210 ? 24.669 13.794 -40.457 1.00 89.75 210 ARG A CA 1
ATOM 1726 C C . ARG A 1 210 ? 24.615 12.994 -41.756 1.00 89.75 210 ARG A C 1
ATOM 1728 O O . ARG A 1 210 ? 24.080 13.482 -42.745 1.00 89.75 210 ARG A O 1
ATOM 1735 N N . THR A 1 211 ? 25.175 11.787 -41.754 1.00 89.00 211 THR A N 1
ATOM 1736 C CA . THR A 1 211 ? 25.116 10.848 -42.876 1.00 89.00 211 THR A CA 1
ATOM 1737 C C . THR A 1 211 ? 24.853 9.439 -42.358 1.00 89.00 211 THR A C 1
ATOM 1739 O O . THR A 1 211 ? 25.428 9.022 -41.351 1.00 89.00 211 THR A O 1
ATOM 1742 N N . ASN A 1 212 ? 24.028 8.666 -43.072 1.00 83.75 212 ASN A N 1
ATOM 1743 C CA . ASN A 1 212 ? 23.673 7.304 -42.654 1.00 83.75 212 ASN A CA 1
ATOM 1744 C C . ASN A 1 212 ? 24.875 6.357 -42.556 1.00 83.75 212 ASN A C 1
ATOM 1746 O O . ASN A 1 212 ? 24.799 5.399 -41.799 1.00 83.75 212 ASN A O 1
ATOM 1750 N N . LYS A 1 213 ? 25.982 6.632 -43.259 1.00 87.38 213 LYS A N 1
ATOM 1751 C CA . LYS A 1 213 ? 27.220 5.837 -43.198 1.00 87.38 213 LYS A CA 1
ATOM 1752 C C . LYS A 1 213 ? 28.220 6.314 -42.139 1.00 87.38 213 LYS A C 1
ATOM 1754 O O . LYS A 1 213 ? 29.254 5.680 -41.958 1.00 87.38 213 LYS A O 1
ATOM 1759 N N . SER A 1 214 ? 27.960 7.429 -41.448 1.00 90.50 214 SER A N 1
ATOM 1760 C CA . SER A 1 214 ? 28.880 7.881 -40.403 1.00 90.50 214 SER A CA 1
ATOM 1761 C C . SER A 1 214 ? 28.783 6.996 -39.162 1.00 90.50 214 SER A C 1
ATOM 1763 O O . SER A 1 214 ? 27.690 6.641 -38.708 1.00 90.50 214 SER A O 1
ATOM 1765 N N . TYR A 1 215 ? 29.947 6.680 -38.602 1.00 91.69 215 TYR A N 1
ATOM 1766 C CA . TYR A 1 215 ? 30.103 6.018 -37.312 1.00 91.69 215 TYR A CA 1
ATOM 1767 C C . TYR A 1 215 ? 30.644 6.951 -36.221 1.00 91.69 215 TYR A C 1
ATOM 1769 O O . TYR A 1 215 ? 30.612 6.592 -35.049 1.00 91.69 215 TYR A O 1
ATOM 1777 N N . ARG A 1 216 ? 31.122 8.149 -36.580 1.00 93.00 216 ARG A N 1
ATOM 1778 C CA . ARG A 1 216 ? 31.809 9.057 -35.654 1.00 93.00 216 ARG A CA 1
ATOM 1779 C C . ARG A 1 216 ? 30.836 9.686 -34.666 1.00 93.00 216 ARG A C 1
ATOM 1781 O O . ARG A 1 216 ? 29.811 10.227 -35.077 1.00 93.00 216 ARG A O 1
ATOM 1788 N N . PHE A 1 217 ? 31.215 9.749 -33.389 1.00 91.81 217 PHE A N 1
ATOM 1789 C CA . PHE A 1 217 ? 30.365 10.376 -32.368 1.00 91.81 217 PHE A CA 1
ATOM 1790 C C . PHE A 1 217 ? 30.068 11.859 -32.671 1.00 91.81 217 PHE A C 1
ATOM 1792 O O . PHE A 1 217 ? 28.938 12.316 -32.545 1.00 91.81 217 PHE A O 1
ATOM 1799 N N . LYS A 1 218 ? 31.065 12.609 -33.163 1.00 92.44 218 LYS A N 1
ATOM 1800 C CA . LYS A 1 218 ? 30.936 14.039 -33.520 1.00 92.44 218 LYS A CA 1
ATOM 1801 C C . LYS A 1 218 ? 29.941 14.339 -34.654 1.00 92.44 218 LYS A C 1
ATOM 1803 O O . LYS A 1 218 ? 29.596 15.500 -34.865 1.00 92.44 218 LYS A O 1
ATOM 1808 N N . ASP A 1 219 ? 29.538 13.319 -35.411 1.00 93.62 219 ASP A N 1
ATOM 1809 C CA . ASP A 1 219 ? 28.601 13.463 -36.526 1.00 93.62 219 ASP A CA 1
ATOM 1810 C C . ASP A 1 219 ? 27.142 13.242 -36.090 1.00 93.62 219 ASP A C 1
ATOM 1812 O O . ASP A 1 219 ? 26.239 13.360 -36.922 1.00 93.62 219 ASP A O 1
ATOM 1816 N N . ILE A 1 220 ? 26.902 12.946 -34.807 1.00 94.44 220 ILE A N 1
ATOM 1817 C CA . ILE A 1 220 ? 25.572 12.905 -34.193 1.00 94.44 220 ILE A CA 1
ATOM 1818 C C . ILE A 1 220 ? 25.102 14.347 -33.960 1.00 94.44 220 ILE A C 1
ATOM 1820 O O . ILE A 1 220 ? 25.821 15.156 -33.374 1.00 94.44 220 ILE A O 1
ATOM 1824 N N . LYS A 1 221 ? 23.905 14.690 -34.443 1.00 95.31 221 LYS A N 1
ATOM 1825 C CA . LYS A 1 221 ? 23.322 16.037 -34.323 1.00 95.31 221 LYS A CA 1
ATOM 1826 C C . LYS A 1 221 ? 22.724 16.306 -32.943 1.00 95.31 221 LYS A C 1
ATOM 1828 O O . LYS A 1 221 ? 22.684 17.460 -32.539 1.00 95.31 221 LYS A O 1
ATOM 1833 N N . ASN A 1 222 ? 22.294 15.250 -32.257 1.00 95.31 222 ASN A N 1
ATOM 1834 C CA . ASN A 1 222 ? 21.638 15.263 -30.950 1.00 95.31 222 ASN A CA 1
ATOM 1835 C C . ASN A 1 222 ? 22.449 14.494 -29.876 1.00 95.31 222 ASN A C 1
ATOM 1837 O O . ASN A 1 222 ? 21.966 13.497 -29.338 1.00 95.31 222 ASN A O 1
ATOM 1841 N N . PRO A 1 223 ? 23.712 14.863 -29.580 1.00 93.62 223 PRO A N 1
ATOM 1842 C CA . PRO A 1 223 ? 24.539 14.145 -28.603 1.00 93.62 223 PRO A CA 1
ATOM 1843 C C . PRO A 1 223 ? 23.991 14.188 -27.162 1.00 93.62 223 PRO A C 1
ATOM 1845 O O . PRO A 1 223 ? 24.337 13.327 -26.357 1.00 93.62 223 PRO A O 1
ATOM 1848 N N . GLU A 1 224 ? 23.120 15.141 -26.835 1.00 94.88 224 GLU A N 1
ATOM 1849 C CA . GLU A 1 224 ? 22.456 15.287 -25.533 1.00 94.88 224 GLU A CA 1
ATOM 1850 C C . GLU A 1 224 ? 21.566 14.089 -25.154 1.00 94.88 224 GLU A C 1
ATOM 1852 O O . GLU A 1 224 ? 21.276 13.875 -23.980 1.00 94.88 224 GLU A O 1
ATOM 1857 N N . ILE A 1 225 ? 21.179 13.232 -26.111 1.00 94.88 225 ILE A N 1
ATOM 1858 C CA . ILE A 1 225 ? 20.406 12.007 -25.823 1.00 94.88 225 ILE A CA 1
ATOM 1859 C C . ILE A 1 225 ? 21.123 11.055 -24.854 1.00 94.88 225 ILE A C 1
ATOM 1861 O O . ILE A 1 225 ? 20.478 10.216 -24.226 1.00 94.88 225 ILE A O 1
ATOM 1865 N N . PHE A 1 226 ? 22.450 11.168 -24.738 1.00 96.00 226 PHE A N 1
ATOM 1866 C CA . PHE A 1 226 ? 23.254 10.357 -23.829 1.00 96.00 226 PHE A CA 1
ATOM 1867 C C . PHE A 1 226 ? 23.317 10.930 -22.401 1.00 96.00 226 PHE A C 1
ATOM 1869 O O . PHE A 1 226 ? 23.735 10.211 -21.495 1.00 96.00 226 PHE A O 1
ATOM 1876 N N . ASP A 1 227 ? 22.865 12.167 -22.161 1.00 94.50 227 ASP A N 1
ATOM 1877 C CA . ASP A 1 227 ? 22.954 12.826 -20.847 1.00 94.50 227 ASP A CA 1
ATOM 1878 C C . ASP A 1 227 ? 22.186 12.059 -19.765 1.00 94.50 227 ASP A C 1
ATOM 1880 O O . ASP A 1 227 ? 22.725 11.799 -18.690 1.00 94.50 227 ASP A O 1
ATOM 1884 N N . LYS A 1 228 ? 20.989 11.556 -20.090 1.00 94.50 228 LYS A N 1
ATOM 1885 C CA . LYS A 1 228 ? 20.179 10.730 -19.179 1.00 94.50 228 LYS A CA 1
ATOM 1886 C C . LYS A 1 228 ? 20.896 9.450 -18.729 1.00 94.50 228 LYS A C 1
ATOM 1888 O O . LYS A 1 228 ? 20.731 9.002 -17.594 1.00 94.50 228 LYS A O 1
ATOM 1893 N N . ILE A 1 229 ? 21.717 8.866 -19.603 1.00 96.19 229 ILE A N 1
ATOM 1894 C CA . ILE A 1 229 ? 22.510 7.677 -19.272 1.00 96.19 229 ILE A CA 1
ATOM 1895 C C . ILE A 1 229 ? 23.625 8.053 -18.291 1.00 96.19 229 ILE A C 1
ATOM 1897 O O . ILE A 1 229 ? 23.880 7.313 -17.340 1.00 96.19 229 ILE A O 1
ATOM 1901 N N . PHE A 1 230 ? 24.271 9.208 -18.485 1.00 95.50 230 PHE A N 1
ATOM 1902 C CA . PHE A 1 230 ? 25.287 9.699 -17.552 1.00 95.50 230 PHE A CA 1
ATOM 1903 C C . PHE A 1 230 ? 24.692 10.064 -16.194 1.00 95.50 230 PHE A C 1
ATOM 1905 O O . PHE A 1 230 ? 25.289 9.728 -15.174 1.00 95.50 230 PHE A O 1
ATOM 1912 N N . GLU A 1 231 ? 23.516 10.689 -16.161 1.00 95.12 231 GLU A N 1
ATOM 1913 C CA . GLU A 1 231 ? 22.786 10.966 -14.920 1.00 95.12 231 GLU A CA 1
ATOM 1914 C C . GLU A 1 231 ? 22.464 9.673 -14.163 1.00 95.12 231 GLU A C 1
ATOM 1916 O O . GLU A 1 231 ? 22.747 9.572 -12.969 1.00 95.12 231 GLU A O 1
ATOM 1921 N N . ALA A 1 232 ? 21.945 8.650 -14.851 1.00 95.31 232 ALA A N 1
ATOM 1922 C CA . ALA A 1 232 ? 21.681 7.345 -14.245 1.00 95.31 232 ALA A CA 1
ATOM 1923 C C . ALA A 1 232 ? 22.968 6.695 -13.708 1.00 95.31 232 ALA A C 1
ATOM 1925 O O . ALA A 1 232 ? 23.014 6.258 -12.557 1.00 95.31 232 ALA A O 1
ATOM 1926 N N . TYR A 1 233 ? 24.047 6.704 -14.497 1.00 95.88 233 TYR A N 1
ATOM 1927 C CA . TYR A 1 233 ? 25.354 6.195 -14.080 1.00 95.88 233 TYR A CA 1
ATOM 1928 C C . TYR A 1 233 ? 25.905 6.929 -12.845 1.00 95.88 233 TYR A C 1
ATOM 1930 O O . TYR A 1 233 ? 26.463 6.294 -11.949 1.00 95.88 233 TYR A O 1
ATOM 1938 N N . GLN A 1 234 ? 25.760 8.254 -12.773 1.00 94.38 234 GLN A N 1
ATOM 1939 C CA . GLN A 1 234 ? 26.203 9.046 -11.623 1.00 94.38 234 GLN A CA 1
ATOM 1940 C C . GLN A 1 234 ? 25.355 8.771 -10.384 1.00 94.38 234 GLN A C 1
ATOM 1942 O O . GLN A 1 234 ? 25.917 8.594 -9.308 1.00 94.38 234 GLN A O 1
ATOM 1947 N N . THR A 1 235 ? 24.032 8.689 -10.534 1.00 94.62 235 THR A N 1
ATOM 1948 C CA . THR A 1 235 ? 23.113 8.355 -9.440 1.00 94.62 235 THR A CA 1
ATOM 1949 C C . THR A 1 235 ? 23.474 7.005 -8.827 1.00 94.62 235 THR A C 1
ATOM 1951 O O . THR A 1 235 ? 23.730 6.943 -7.628 1.00 94.62 235 THR A O 1
ATOM 1954 N N . TYR A 1 236 ? 23.612 5.948 -9.636 1.00 94.44 236 TYR A N 1
ATOM 1955 C CA . TYR A 1 236 ? 23.953 4.618 -9.118 1.00 94.44 236 TYR A CA 1
ATOM 1956 C C . TYR A 1 236 ? 25.308 4.561 -8.412 1.00 94.44 236 TYR A C 1
ATOM 1958 O O . TYR A 1 236 ? 25.440 3.821 -7.450 1.00 94.44 236 TYR A O 1
ATOM 1966 N N . ASN A 1 237 ? 26.302 5.332 -8.861 1.00 92.44 237 ASN A N 1
ATOM 1967 C CA . ASN A 1 237 ? 27.624 5.366 -8.224 1.00 92.44 237 ASN A CA 1
ATOM 1968 C C . ASN A 1 237 ? 27.728 6.362 -7.052 1.00 92.44 237 ASN A C 1
ATOM 1970 O O . ASN A 1 237 ? 28.765 6.408 -6.391 1.00 92.44 237 ASN A O 1
ATOM 1974 N N . LYS A 1 238 ? 26.708 7.202 -6.828 1.00 92.81 238 LYS A N 1
ATOM 1975 C CA . LYS A 1 238 ? 26.623 8.114 -5.678 1.00 92.81 238 LYS A CA 1
ATOM 1976 C C . LYS A 1 238 ? 25.957 7.445 -4.477 1.00 92.81 238 LYS A C 1
ATOM 1978 O O . LYS A 1 238 ? 26.279 7.796 -3.342 1.00 92.81 238 LYS A O 1
ATOM 1983 N N . GLU A 1 239 ? 25.033 6.521 -4.730 1.00 90.00 239 GLU A N 1
ATOM 1984 C CA . GLU A 1 239 ? 24.451 5.671 -3.693 1.00 90.00 239 GLU A CA 1
ATOM 1985 C C . GLU A 1 239 ? 25.545 4.851 -2.998 1.00 90.00 239 GLU A C 1
ATOM 1987 O O . GLU A 1 239 ? 26.489 4.378 -3.627 1.00 90.00 239 GLU A O 1
ATOM 1992 N N . THR A 1 240 ? 25.450 4.705 -1.677 1.00 83.62 240 THR A N 1
ATOM 1993 C CA . THR A 1 240 ? 26.511 4.070 -0.879 1.00 83.62 240 THR A CA 1
ATOM 1994 C C . THR A 1 240 ? 26.543 2.556 -1.015 1.00 83.62 240 THR A C 1
ATOM 1996 O O . THR A 1 240 ? 27.559 1.950 -0.697 1.00 83.62 240 THR A O 1
ATOM 1999 N N . ASP A 1 241 ? 25.444 1.944 -1.447 1.00 87.38 241 ASP A N 1
ATOM 2000 C CA . ASP A 1 241 ? 25.223 0.502 -1.511 1.00 87.38 241 ASP A CA 1
ATOM 2001 C C . ASP A 1 241 ? 25.296 -0.061 -2.941 1.00 87.38 241 ASP A C 1
ATOM 2003 O O . ASP A 1 241 ? 25.450 -1.273 -3.117 1.00 87.38 241 ASP A O 1
ATOM 2007 N N . LEU A 1 242 ? 25.244 0.800 -3.959 1.00 92.56 242 LEU A N 1
ATOM 2008 C CA . LEU A 1 242 ? 25.227 0.434 -5.373 1.00 92.56 242 LEU A CA 1
ATOM 2009 C C . LEU A 1 242 ? 26.490 0.905 -6.095 1.00 92.56 242 LEU A C 1
ATOM 2011 O O . LEU A 1 242 ? 27.128 1.886 -5.729 1.00 92.56 242 LEU A O 1
ATOM 2015 N N . PHE A 1 243 ? 26.840 0.196 -7.162 1.00 92.19 243 PHE A N 1
ATOM 2016 C CA . PHE A 1 243 ? 27.831 0.654 -8.125 1.00 92.19 243 PHE A CA 1
ATOM 2017 C C . PHE A 1 243 ? 27.571 0.028 -9.495 1.00 92.19 243 PHE A C 1
ATOM 2019 O O . PHE A 1 243 ? 26.935 -1.021 -9.610 1.00 92.19 243 PHE A O 1
ATOM 2026 N N . VAL A 1 244 ? 28.053 0.673 -10.554 1.00 95.31 244 VAL A N 1
ATOM 2027 C CA . VAL A 1 244 ? 27.943 0.137 -11.917 1.00 95.31 244 VAL A CA 1
ATOM 2028 C C . VAL A 1 244 ? 29.181 -0.708 -12.233 1.00 95.31 244 VAL A C 1
ATOM 2030 O O . VAL A 1 244 ? 30.285 -0.173 -12.323 1.00 95.31 244 VAL A O 1
ATOM 2033 N N . ASP A 1 245 ? 28.991 -2.016 -12.432 1.00 92.88 245 ASP A N 1
ATOM 2034 C CA . ASP A 1 245 ? 30.040 -2.982 -12.801 1.00 92.88 245 ASP A CA 1
ATOM 2035 C C . ASP A 1 245 ? 30.554 -2.731 -14.224 1.00 92.88 245 ASP A C 1
ATOM 2037 O O . ASP A 1 245 ? 31.756 -2.662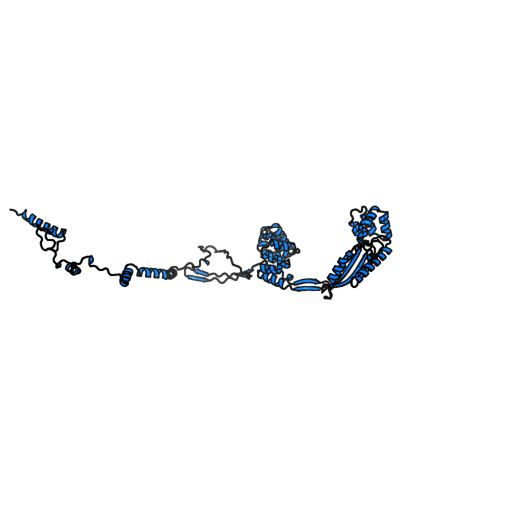 -14.490 1.00 92.88 245 ASP A O 1
ATOM 2041 N N . SER A 1 246 ? 29.617 -2.647 -15.171 1.00 95.06 246 SER A N 1
ATOM 2042 C CA . SER A 1 246 ? 29.914 -2.474 -16.590 1.00 95.06 246 SER A CA 1
ATOM 2043 C C . SER A 1 246 ? 28.746 -1.840 -17.332 1.00 95.06 246 SER A C 1
ATOM 2045 O O . SER A 1 246 ? 27.591 -1.928 -16.911 1.00 95.06 246 SER A O 1
ATOM 2047 N N . VAL A 1 247 ? 29.049 -1.221 -18.471 1.00 97.50 247 VAL A N 1
ATOM 2048 C CA . VAL A 1 247 ? 28.049 -0.596 -19.341 1.00 97.50 247 VAL A CA 1
ATOM 2049 C C . VAL A 1 247 ? 28.110 -1.261 -20.705 1.00 97.50 247 VAL A C 1
ATOM 2051 O O . VAL A 1 247 ? 29.087 -1.107 -21.426 1.00 97.50 247 VAL A O 1
ATOM 2054 N N . SER A 1 248 ? 27.087 -2.027 -21.080 1.00 97.62 248 SER A N 1
ATOM 2055 C CA . SER A 1 248 ? 27.009 -2.607 -22.427 1.00 97.62 248 SER A CA 1
ATOM 2056 C C . SER A 1 248 ? 26.326 -1.632 -23.377 1.00 97.62 248 SER A C 1
ATOM 2058 O O . SER A 1 248 ? 25.220 -1.189 -23.095 1.00 97.62 248 SER A O 1
ATOM 2060 N N . ILE A 1 249 ? 26.951 -1.338 -24.513 1.00 98.00 249 ILE A N 1
ATOM 2061 C CA . ILE A 1 249 ? 26.426 -0.429 -25.537 1.00 98.00 249 ILE A CA 1
ATOM 2062 C C . ILE A 1 249 ? 26.216 -1.245 -26.801 1.00 98.00 249 ILE A C 1
ATOM 2064 O O . ILE A 1 249 ? 27.179 -1.637 -27.459 1.00 98.00 249 ILE A O 1
ATOM 2068 N N . ARG A 1 250 ? 24.959 -1.535 -27.126 1.00 97.88 250 ARG A N 1
ATOM 2069 C CA . ARG A 1 250 ? 24.604 -2.325 -28.300 1.00 97.88 250 ARG A CA 1
ATOM 2070 C C . ARG A 1 250 ? 24.069 -1.423 -29.405 1.00 97.88 250 ARG A C 1
ATOM 2072 O O . ARG A 1 250 ? 23.012 -0.828 -29.232 1.00 97.88 250 ARG A O 1
ATOM 2079 N N . GLY A 1 251 ? 24.803 -1.313 -30.509 1.00 96.38 251 GLY A N 1
ATOM 2080 C CA . GLY A 1 251 ? 24.425 -0.488 -31.659 1.00 96.38 251 GLY A CA 1
ATOM 2081 C C . GLY A 1 251 ? 23.585 -1.252 -32.676 1.00 96.38 251 GLY A C 1
ATOM 2082 O O . GLY A 1 251 ? 23.893 -2.408 -32.973 1.00 96.38 251 GLY A O 1
ATOM 2083 N N . TYR A 1 252 ? 22.567 -0.585 -33.214 1.00 96.56 252 TYR A N 1
ATOM 2084 C CA . TYR A 1 252 ? 21.707 -1.075 -34.288 1.00 96.56 252 TYR A CA 1
ATOM 2085 C C . TYR A 1 252 ? 21.741 -0.121 -35.488 1.00 96.56 252 TYR A C 1
ATOM 2087 O O . TYR A 1 252 ? 21.935 1.093 -35.343 1.00 96.56 252 TYR A O 1
ATOM 2095 N N . THR A 1 253 ? 21.532 -0.669 -36.677 1.00 94.88 253 THR A N 1
ATOM 2096 C CA . THR A 1 253 ? 21.359 0.078 -37.927 1.00 94.88 253 THR A CA 1
ATOM 2097 C C . THR A 1 253 ? 19.968 -0.162 -38.505 1.00 94.88 253 THR A C 1
ATOM 2099 O O . THR A 1 253 ? 19.252 -1.080 -38.102 1.00 94.88 253 THR A O 1
ATOM 2102 N N . ASP A 1 254 ? 19.582 0.690 -39.454 1.00 92.94 254 ASP A N 1
ATOM 2103 C CA . ASP A 1 254 ? 18.506 0.336 -40.375 1.00 92.94 254 ASP A CA 1
ATOM 2104 C C . ASP A 1 254 ? 19.039 -0.606 -41.463 1.00 92.94 254 ASP A C 1
ATOM 2106 O O . ASP A 1 254 ? 20.204 -1.005 -41.422 1.00 92.94 254 ASP A O 1
ATOM 2110 N N . LEU A 1 255 ? 18.176 -0.955 -42.413 1.00 90.81 255 LEU A N 1
ATOM 2111 C CA . LEU A 1 255 ? 18.490 -1.878 -43.501 1.00 90.81 255 LEU A CA 1
ATOM 2112 C C . LEU A 1 255 ? 19.248 -1.193 -44.653 1.00 90.81 255 LEU A C 1
ATOM 2114 O O . LEU A 1 255 ? 19.616 -1.835 -45.619 1.00 90.81 255 LEU A O 1
ATOM 2118 N N . THR A 1 256 ? 19.535 0.114 -44.586 1.00 88.12 256 THR A N 1
ATOM 2119 C CA . THR A 1 256 ? 20.076 0.842 -45.743 1.00 88.12 256 THR A CA 1
ATOM 2120 C C . THR A 1 256 ? 21.514 0.424 -46.061 1.00 88.12 256 THR A C 1
ATOM 2122 O O . THR A 1 256 ? 22.460 0.980 -45.505 1.00 88.12 256 THR A O 1
ATOM 2125 N N . GLY A 1 257 ? 21.702 -0.458 -47.037 1.00 88.56 257 GLY A N 1
ATOM 2126 C CA . GLY A 1 257 ? 23.025 -0.883 -47.492 1.00 88.56 257 GLY A CA 1
ATOM 2127 C C . GLY A 1 257 ? 23.096 -2.391 -47.653 1.00 88.56 257 GLY A C 1
ATOM 2128 O O . GLY A 1 257 ? 22.084 -3.027 -47.898 1.00 88.56 257 GLY A O 1
ATOM 2129 N N . LEU A 1 258 ? 24.303 -2.943 -47.552 1.00 91.06 258 LEU A N 1
ATOM 2130 C CA . LEU A 1 258 ? 24.495 -4.389 -47.484 1.00 91.06 258 LEU A CA 1
ATOM 2131 C C . LEU A 1 258 ? 24.506 -4.824 -46.020 1.00 91.06 258 LEU A C 1
ATOM 2133 O O . LEU A 1 258 ? 25.157 -4.185 -45.188 1.00 91.06 258 LEU A O 1
ATOM 2137 N N . TRP A 1 259 ? 23.879 -5.957 -45.722 1.00 91.62 259 TRP A N 1
ATOM 2138 C CA . TRP A 1 259 ? 23.741 -6.508 -44.377 1.00 91.62 259 TRP A CA 1
ATOM 2139 C C . TRP A 1 259 ? 25.074 -6.604 -43.622 1.00 91.62 259 TRP A C 1
ATOM 2141 O O . TRP A 1 259 ? 25.174 -6.234 -42.448 1.00 91.62 259 TRP A O 1
ATOM 2151 N N . HIS A 1 260 ? 26.137 -7.048 -44.301 1.00 90.69 260 HIS A N 1
ATOM 2152 C CA . HIS A 1 260 ? 27.460 -7.164 -43.684 1.00 90.69 260 HIS A CA 1
ATOM 2153 C C . HIS A 1 260 ? 28.087 -5.790 -43.377 1.00 90.69 260 HIS A C 1
ATOM 2155 O O . HIS A 1 260 ? 28.698 -5.622 -42.322 1.00 90.69 260 HIS A O 1
ATOM 2161 N N . GLU A 1 261 ? 27.903 -4.790 -44.250 1.00 93.56 261 GLU A N 1
ATOM 2162 C CA . GLU A 1 261 ? 28.369 -3.415 -44.009 1.00 93.56 261 GLU A CA 1
ATOM 2163 C C . GLU A 1 261 ? 27.604 -2.785 -42.842 1.00 93.56 261 GLU A C 1
ATOM 2165 O O . GLU A 1 261 ? 28.184 -2.069 -42.027 1.00 93.56 261 GLU A O 1
ATOM 2170 N N . ASN A 1 262 ? 26.311 -3.086 -42.729 1.00 94.00 262 ASN A N 1
ATOM 2171 C CA . ASN A 1 262 ? 25.457 -2.628 -41.641 1.00 94.00 262 ASN A CA 1
ATOM 2172 C C . ASN A 1 262 ? 25.887 -3.218 -40.290 1.00 94.00 262 ASN A C 1
ATOM 2174 O O . ASN A 1 262 ? 25.920 -2.503 -39.283 1.00 94.00 262 ASN A O 1
ATOM 2178 N N . TYR A 1 263 ? 26.317 -4.482 -40.261 1.00 94.88 263 TYR A N 1
ATOM 2179 C CA . TYR A 1 263 ? 26.909 -5.080 -39.065 1.00 94.88 263 TYR A CA 1
ATOM 2180 C C . TYR A 1 263 ? 28.212 -4.379 -38.641 1.00 94.88 263 TYR A C 1
ATOM 2182 O O . TYR A 1 263 ? 28.354 -3.993 -37.477 1.00 94.88 263 TYR A O 1
ATOM 2190 N N . GLU A 1 264 ? 29.138 -4.143 -39.577 1.00 95.50 264 GLU A N 1
ATOM 2191 C CA . GLU A 1 264 ? 30.385 -3.411 -39.302 1.00 95.50 264 GLU A CA 1
ATOM 2192 C C . GLU A 1 264 ? 30.121 -1.961 -38.864 1.00 95.50 264 GLU A C 1
ATOM 2194 O O . GLU A 1 264 ? 30.756 -1.443 -37.941 1.00 95.50 264 GLU A O 1
ATOM 2199 N N . LEU A 1 265 ? 29.148 -1.294 -39.489 1.00 95.44 265 LEU A N 1
ATOM 2200 C CA . LEU A 1 265 ? 28.735 0.059 -39.134 1.00 95.44 265 LEU A CA 1
ATOM 2201 C C . LEU A 1 265 ? 28.178 0.115 -37.708 1.00 95.44 265 LEU A C 1
ATOM 2203 O O . LEU A 1 265 ? 28.555 1.007 -36.943 1.00 95.44 265 LEU A O 1
ATOM 2207 N N . ALA A 1 266 ? 27.316 -0.833 -37.333 1.00 96.44 266 ALA A N 1
ATOM 2208 C CA . ALA A 1 266 ? 26.790 -0.961 -35.978 1.00 96.44 266 ALA A CA 1
ATOM 2209 C C . ALA A 1 266 ? 27.912 -1.170 -34.948 1.00 96.44 266 ALA A C 1
ATOM 2211 O O . ALA A 1 266 ? 27.899 -0.550 -33.880 1.00 96.44 266 ALA A O 1
ATOM 2212 N N . GLU A 1 267 ? 28.904 -2.003 -35.276 1.00 96.69 267 GLU A N 1
ATOM 2213 C CA . GLU A 1 267 ? 30.068 -2.250 -34.425 1.00 96.69 267 GLU A CA 1
ATOM 2214 C C . GLU A 1 267 ? 30.903 -0.980 -34.216 1.00 96.69 267 GLU A C 1
ATOM 2216 O O . GLU A 1 267 ? 31.195 -0.598 -33.080 1.00 96.69 267 GLU A O 1
ATOM 2221 N N . ASN A 1 268 ? 31.255 -0.291 -35.303 1.00 96.56 268 ASN A N 1
ATOM 2222 C CA . ASN A 1 268 ? 32.063 0.927 -35.260 1.00 96.56 268 ASN A CA 1
ATOM 2223 C C . ASN A 1 268 ? 31.346 2.062 -34.518 1.00 96.56 268 ASN A C 1
ATOM 2225 O O . ASN A 1 268 ? 31.961 2.773 -33.723 1.00 96.56 268 ASN A O 1
ATOM 2229 N N . ARG A 1 269 ? 30.029 2.188 -34.708 1.00 96.62 269 ARG A N 1
ATOM 2230 C CA . ARG A 1 269 ? 29.174 3.114 -33.955 1.00 96.62 269 ARG A CA 1
ATOM 2231 C C . ARG A 1 269 ? 29.185 2.826 -32.458 1.00 96.62 269 ARG A C 1
ATOM 2233 O O . ARG A 1 269 ? 29.348 3.745 -31.659 1.00 96.62 269 ARG A O 1
ATOM 2240 N N . ALA A 1 270 ? 29.032 1.560 -32.070 1.00 97.50 270 ALA A N 1
ATOM 2241 C CA . ALA A 1 270 ? 29.062 1.168 -30.665 1.00 97.50 270 ALA A CA 1
ATOM 2242 C C . ALA A 1 270 ? 30.434 1.440 -30.025 1.00 97.50 270 ALA A C 1
ATOM 2244 O O . ALA A 1 270 ? 30.487 1.893 -28.882 1.00 97.50 270 ALA A O 1
ATOM 2245 N N . LYS A 1 271 ? 31.534 1.222 -30.763 1.00 97.75 271 LYS A N 1
ATOM 2246 C CA . LYS A 1 271 ? 32.902 1.541 -30.316 1.00 97.75 271 LYS A CA 1
ATOM 2247 C C . LYS A 1 271 ? 33.091 3.039 -30.069 1.00 97.75 271 LYS A C 1
ATOM 2249 O O . LYS A 1 271 ? 33.553 3.412 -28.998 1.00 97.75 271 LYS A O 1
ATOM 2254 N N . GLU A 1 272 ? 32.658 3.898 -30.990 1.00 97.19 272 GLU A N 1
ATOM 2255 C CA . GLU A 1 272 ? 32.772 5.357 -30.829 1.00 97.19 272 GLU A CA 1
ATOM 2256 C C . GLU A 1 272 ? 31.960 5.887 -29.637 1.00 97.19 272 GLU A C 1
ATOM 2258 O O . GLU A 1 272 ? 32.436 6.749 -28.897 1.00 97.19 272 GLU A O 1
ATOM 2263 N N . VAL A 1 273 ? 30.760 5.346 -29.392 1.00 96.88 273 VAL A N 1
ATOM 2264 C CA . VAL A 1 273 ? 29.980 5.689 -28.189 1.00 96.88 273 VAL A CA 1
ATOM 2265 C C . VAL A 1 273 ? 30.664 5.174 -26.919 1.00 96.88 273 VAL A C 1
ATOM 2267 O O . VAL A 1 273 ? 30.720 5.895 -25.924 1.00 96.88 273 VAL A O 1
ATOM 2270 N N . ALA A 1 274 ? 31.230 3.963 -26.936 1.00 97.12 274 ALA A N 1
ATOM 2271 C CA . ALA A 1 274 ? 31.976 3.421 -25.799 1.00 97.12 274 ALA A CA 1
ATOM 2272 C C . ALA A 1 274 ? 33.218 4.263 -25.464 1.00 97.12 274 ALA A C 1
ATOM 2274 O O . ALA A 1 274 ? 33.474 4.545 -24.290 1.00 97.12 274 ALA A O 1
ATOM 2275 N N . ASP A 1 275 ? 33.949 4.726 -26.478 1.00 97.00 275 ASP A N 1
ATOM 2276 C CA . ASP A 1 275 ? 35.093 5.621 -26.306 1.00 97.00 275 ASP A CA 1
ATOM 2277 C C . ASP A 1 275 ? 34.666 6.983 -25.753 1.00 97.00 275 ASP A C 1
ATOM 2279 O O . ASP A 1 275 ? 35.313 7.514 -24.846 1.00 97.00 275 ASP A O 1
ATOM 2283 N N . TYR A 1 276 ? 33.544 7.528 -26.230 1.00 95.88 276 TYR A N 1
ATOM 2284 C CA . TYR A 1 276 ? 32.964 8.749 -25.675 1.00 95.88 276 TYR A CA 1
ATOM 2285 C C . TYR A 1 276 ? 32.586 8.583 -24.193 1.00 95.88 276 TYR A C 1
ATOM 2287 O O . TYR A 1 276 ? 32.923 9.426 -23.359 1.00 95.88 276 TYR A O 1
ATOM 2295 N N . PHE A 1 277 ? 31.962 7.460 -23.832 1.00 96.56 277 PHE A N 1
ATOM 2296 C CA . PHE A 1 277 ? 31.608 7.136 -22.447 1.00 96.56 277 PHE A CA 1
ATOM 2297 C C . PHE A 1 277 ? 32.854 7.038 -21.563 1.00 96.56 277 PHE A C 1
ATOM 2299 O O . PHE A 1 277 ? 32.890 7.595 -20.464 1.00 96.56 277 PHE A O 1
ATOM 2306 N N . LYS A 1 278 ? 33.911 6.395 -22.068 1.00 96.38 278 LYS A N 1
ATOM 2307 C CA . LYS A 1 278 ? 35.201 6.290 -21.381 1.00 96.38 278 LYS A CA 1
ATOM 2308 C C . LYS A 1 278 ? 35.825 7.664 -21.125 1.00 96.38 278 LYS A C 1
ATOM 2310 O O . LYS A 1 278 ? 36.301 7.915 -20.021 1.00 96.38 278 LYS A O 1
ATOM 2315 N N . GLN A 1 279 ? 35.781 8.572 -22.103 1.00 94.81 279 GLN A N 1
ATOM 2316 C CA . GLN A 1 279 ? 36.266 9.954 -21.952 1.00 94.81 279 GLN A CA 1
ATOM 2317 C C . GLN A 1 279 ? 35.471 10.747 -20.905 1.00 94.81 279 GLN A C 1
ATOM 2319 O O . GLN A 1 279 ? 36.032 11.598 -20.219 1.00 94.81 279 GLN A O 1
ATOM 2324 N N . LYS A 1 280 ? 34.180 10.442 -20.742 1.00 93.75 280 LYS A N 1
ATOM 2325 C CA . LYS A 1 280 ? 33.303 11.017 -19.710 1.00 93.75 280 LYS A CA 1
ATOM 2326 C C . LYS A 1 280 ? 33.457 10.370 -18.325 1.00 93.75 280 LYS A C 1
ATOM 2328 O O . LYS A 1 280 ? 32.774 10.781 -17.393 1.00 93.75 280 LYS A O 1
ATOM 2333 N N . GLY A 1 281 ? 34.357 9.396 -18.167 1.00 93.19 281 GLY A N 1
ATOM 2334 C CA . GLY A 1 281 ? 34.653 8.752 -16.884 1.00 93.19 281 GLY A CA 1
ATOM 2335 C C . GLY A 1 281 ? 33.806 7.514 -16.569 1.00 93.19 281 GLY A C 1
ATOM 2336 O O . GLY A 1 281 ? 33.837 7.027 -15.436 1.00 93.19 281 GLY A O 1
ATOM 2337 N N . VAL A 1 282 ? 33.067 6.976 -17.545 1.00 94.81 282 VAL A N 1
ATOM 2338 C CA . VAL A 1 282 ? 32.359 5.697 -17.388 1.00 94.81 282 VAL A CA 1
ATOM 2339 C C . VAL A 1 282 ? 33.372 4.554 -17.345 1.00 94.81 282 VAL A C 1
ATOM 2341 O O . VAL A 1 282 ? 34.225 4.419 -18.226 1.00 94.81 282 VAL A O 1
ATOM 2344 N N . LYS A 1 283 ? 33.273 3.711 -16.316 1.00 92.69 283 LYS A N 1
ATOM 2345 C CA . LYS A 1 283 ? 34.109 2.520 -16.157 1.00 92.69 283 LYS A CA 1
ATOM 2346 C C . LYS A 1 283 ? 33.540 1.367 -16.984 1.00 92.69 283 LYS A C 1
ATOM 2348 O O . LYS A 1 283 ? 32.332 1.163 -17.026 1.00 92.69 283 LYS A O 1
ATOM 2353 N N . MET A 1 284 ? 34.428 0.609 -17.626 1.00 93.19 284 MET A N 1
ATOM 2354 C CA . MET A 1 284 ? 34.096 -0.616 -18.370 1.00 93.19 284 MET A CA 1
ATOM 2355 C C . MET A 1 284 ? 32.938 -0.480 -19.394 1.00 93.19 284 MET A C 1
ATOM 2357 O O . MET A 1 284 ? 32.004 -1.289 -19.359 1.00 93.19 284 MET A O 1
ATOM 2361 N N . PRO A 1 285 ? 32.962 0.502 -20.323 1.00 96.56 285 PRO A N 1
ATOM 2362 C CA . PRO A 1 285 ? 32.031 0.509 -21.446 1.00 96.56 285 PRO A CA 1
ATOM 2363 C C . PRO A 1 285 ? 32.415 -0.583 -22.457 1.00 96.56 285 PRO A C 1
ATOM 2365 O O . PRO A 1 285 ? 33.558 -0.659 -22.908 1.00 96.56 285 PRO A O 1
ATOM 2368 N N . VAL A 1 286 ? 31.459 -1.437 -22.816 1.00 97.31 286 VAL A N 1
ATOM 2369 C CA . VAL A 1 286 ? 31.641 -2.583 -23.715 1.00 97.31 286 VAL A CA 1
ATOM 2370 C C . VAL A 1 286 ? 30.749 -2.410 -24.937 1.00 97.31 286 VAL A C 1
ATOM 2372 O O . VAL A 1 286 ? 29.525 -2.524 -24.848 1.00 97.31 286 VAL A O 1
ATOM 2375 N N . ALA A 1 287 ? 31.370 -2.164 -26.088 1.00 97.06 287 ALA A N 1
ATOM 2376 C CA . ALA A 1 287 ? 30.684 -2.081 -27.371 1.00 97.06 287 ALA A CA 1
ATOM 2377 C C . ALA A 1 287 ? 30.231 -3.469 -27.854 1.00 97.06 287 ALA A C 1
ATOM 2379 O O . ALA A 1 287 ? 30.989 -4.437 -27.795 1.00 97.06 287 ALA A O 1
ATOM 2380 N N . LYS A 1 288 ? 28.996 -3.560 -28.354 1.00 96.44 288 LYS A N 1
ATOM 2381 C CA . LYS A 1 288 ? 28.418 -4.757 -28.975 1.00 96.44 288 LYS A CA 1
ATOM 2382 C C . LYS A 1 288 ? 27.718 -4.377 -30.279 1.00 96.44 288 LYS A C 1
ATOM 2384 O O . LYS A 1 288 ? 26.946 -3.420 -30.316 1.00 96.44 288 LYS A O 1
ATOM 2389 N N . ALA A 1 289 ? 27.942 -5.152 -31.332 1.00 94.50 289 ALA A N 1
ATOM 2390 C CA . ALA A 1 289 ? 27.211 -5.005 -32.585 1.00 94.50 289 ALA A CA 1
ATOM 2391 C C . ALA A 1 289 ? 25.906 -5.810 -32.532 1.00 94.50 289 ALA A C 1
ATOM 2393 O O . ALA A 1 289 ? 25.897 -6.963 -32.096 1.00 94.50 289 ALA A O 1
ATOM 2394 N N . ALA A 1 290 ? 24.795 -5.207 -32.949 1.00 93.94 290 ALA A N 1
ATOM 2395 C CA . ALA A 1 290 ? 23.587 -5.949 -33.300 1.00 93.94 290 ALA A CA 1
ATOM 2396 C C . ALA A 1 290 ? 23.395 -6.076 -34.814 1.00 93.94 290 ALA A C 1
ATOM 2398 O O . ALA A 1 290 ? 22.788 -7.050 -35.245 1.00 93.94 290 ALA A O 1
ATOM 2399 N N . GLY A 1 291 ? 23.911 -5.115 -35.590 1.00 94.50 291 GLY A N 1
ATOM 2400 C CA . GLY A 1 291 ? 23.572 -4.964 -37.003 1.00 94.50 291 GLY A CA 1
ATOM 2401 C C . GLY A 1 291 ? 22.153 -4.426 -37.170 1.00 94.50 291 GLY A C 1
ATOM 2402 O O . GLY A 1 291 ? 21.705 -3.576 -36.399 1.00 94.50 291 GLY A O 1
ATOM 2403 N N . GLU A 1 292 ? 21.449 -4.929 -38.172 1.00 94.38 292 GLU A N 1
ATOM 2404 C CA . GLU A 1 292 ? 20.093 -4.504 -38.514 1.00 94.38 292 GLU A CA 1
ATOM 2405 C C . GLU A 1 292 ? 19.047 -5.012 -37.514 1.00 94.38 292 GLU A C 1
ATOM 2407 O O . GLU A 1 292 ? 19.046 -6.183 -37.123 1.00 94.38 292 GLU A O 1
ATOM 2412 N N . ASP A 1 293 ? 18.112 -4.145 -37.117 1.00 92.62 293 ASP A N 1
ATOM 2413 C CA . ASP A 1 293 ? 17.055 -4.503 -36.165 1.00 92.62 293 ASP A CA 1
ATOM 2414 C C . ASP A 1 293 ? 15.771 -5.012 -36.839 1.00 92.62 293 ASP A C 1
ATOM 2416 O O . ASP A 1 293 ? 14.724 -4.355 -36.841 1.00 92.62 293 ASP A O 1
ATOM 2420 N N . TRP A 1 294 ? 15.843 -6.231 -37.372 1.00 90.94 294 TRP A N 1
ATOM 2421 C CA . TRP A 1 294 ? 14.710 -6.927 -37.995 1.00 90.94 294 TRP A CA 1
ATOM 2422 C C . TRP A 1 294 ? 13.522 -7.121 -37.041 1.00 90.94 294 TRP A C 1
ATOM 2424 O O . TRP A 1 294 ? 12.363 -7.064 -37.453 1.00 90.94 294 TRP A O 1
ATOM 2434 N N . SER A 1 295 ? 13.798 -7.298 -35.746 1.00 90.38 295 SER A N 1
ATOM 2435 C CA . SER A 1 295 ? 12.760 -7.508 -34.734 1.00 90.38 295 SER A CA 1
ATOM 2436 C C . SER A 1 295 ? 11.910 -6.258 -34.508 1.00 90.38 295 SER A C 1
ATOM 2438 O O . SER A 1 295 ? 10.680 -6.332 -34.492 1.00 90.38 295 SER A O 1
ATOM 2440 N N . THR A 1 296 ? 12.552 -5.094 -34.391 1.00 92.50 296 THR A N 1
ATOM 2441 C CA . THR A 1 296 ? 11.851 -3.815 -34.254 1.00 92.50 296 THR A CA 1
ATOM 2442 C C . THR A 1 296 ? 11.188 -3.418 -35.567 1.00 92.50 296 THR A C 1
ATOM 2444 O O . THR A 1 296 ? 10.079 -2.892 -35.533 1.00 92.50 296 THR A O 1
ATOM 2447 N N . LEU A 1 297 ? 11.800 -3.725 -36.719 1.00 94.44 297 LEU A N 1
ATOM 2448 C CA . LEU A 1 297 ? 11.185 -3.502 -38.029 1.00 94.44 297 LEU A CA 1
ATOM 2449 C C . LEU A 1 297 ? 9.825 -4.202 -38.130 1.00 94.44 297 LEU A C 1
ATOM 2451 O O . LEU A 1 297 ? 8.829 -3.542 -38.416 1.00 94.44 297 LEU A O 1
ATOM 2455 N N . ALA A 1 298 ? 9.761 -5.501 -37.826 1.00 93.75 298 ALA A N 1
ATOM 2456 C CA . ALA A 1 298 ? 8.508 -6.253 -37.858 1.00 93.75 298 ALA A CA 1
ATOM 2457 C C . ALA A 1 298 ? 7.458 -5.674 -36.888 1.00 93.75 298 ALA A C 1
ATOM 2459 O O . ALA A 1 298 ? 6.296 -5.502 -37.253 1.00 93.75 298 ALA A O 1
ATOM 2460 N N . GLN A 1 299 ? 7.861 -5.299 -35.668 1.00 93.94 299 GLN A N 1
ATOM 2461 C CA . GLN A 1 299 ? 6.950 -4.686 -34.693 1.00 93.94 299 GLN A CA 1
ATOM 2462 C C . GLN A 1 299 ? 6.402 -3.330 -35.155 1.00 93.94 299 GLN A C 1
ATOM 2464 O O . GLN A 1 299 ? 5.223 -3.040 -34.950 1.00 93.94 299 GLN A O 1
ATOM 2469 N N . GLU A 1 300 ? 7.240 -2.481 -35.749 1.00 94.88 300 GLU A N 1
ATOM 2470 C CA . GLU A 1 300 ? 6.817 -1.167 -36.230 1.00 94.88 300 GLU A CA 1
ATOM 2471 C C . GLU A 1 300 ? 5.942 -1.282 -37.482 1.00 94.88 300 GLU A C 1
ATOM 2473 O O . GLU A 1 300 ? 4.927 -0.592 -37.554 1.00 94.88 300 GLU A O 1
ATOM 2478 N N . VAL A 1 301 ? 6.246 -2.205 -38.402 1.00 94.75 301 VAL A N 1
ATOM 2479 C CA . VAL A 1 301 ? 5.382 -2.521 -39.555 1.00 94.75 301 VAL A CA 1
ATOM 2480 C C . VAL A 1 301 ? 4.007 -2.993 -39.080 1.00 94.75 301 VAL A C 1
ATOM 2482 O O . VAL A 1 301 ? 2.993 -2.477 -39.541 1.00 94.75 301 VAL A O 1
ATOM 2485 N N . GLN A 1 302 ? 3.946 -3.901 -38.100 1.00 94.25 302 GLN A N 1
ATOM 2486 C CA . GLN A 1 302 ? 2.680 -4.404 -37.554 1.00 94.25 302 GLN A CA 1
ATOM 2487 C C . GLN A 1 302 ? 1.797 -3.292 -36.968 1.00 94.25 302 GLN A C 1
ATOM 2489 O O . GLN A 1 302 ? 0.575 -3.312 -37.128 1.00 94.25 302 GLN A O 1
ATOM 2494 N N . LYS A 1 303 ? 2.402 -2.310 -36.293 1.00 94.38 303 LYS A N 1
ATOM 2495 C CA . LYS A 1 303 ? 1.680 -1.182 -35.685 1.00 94.38 303 LYS A CA 1
ATOM 2496 C C . LYS A 1 303 ? 1.269 -0.115 -36.701 1.00 94.38 303 LYS A C 1
ATOM 2498 O O . LYS A 1 303 ? 0.326 0.635 -36.437 1.00 94.38 303 LYS A O 1
ATOM 2503 N N . HIS A 1 304 ? 1.971 -0.011 -37.828 1.00 91.50 304 HIS A N 1
ATOM 2504 C CA . HIS A 1 304 ? 1.765 1.056 -38.804 1.00 91.50 304 HIS A CA 1
ATOM 2505 C C . HIS A 1 304 ? 0.510 0.792 -39.641 1.00 91.50 304 HIS A C 1
ATOM 2507 O O . HIS A 1 304 ? 0.435 -0.160 -40.413 1.00 91.50 304 HIS A O 1
ATOM 2513 N N . LYS A 1 305 ? -0.536 1.600 -39.442 1.00 89.62 305 LYS A N 1
ATOM 2514 C CA . LYS A 1 305 ? -1.850 1.388 -40.078 1.00 89.62 305 LYS A CA 1
ATOM 2515 C C . LYS A 1 305 ? -1.930 1.887 -41.520 1.00 89.62 305 LYS A C 1
ATOM 2517 O O . LYS A 1 305 ? -2.886 1.529 -42.197 1.00 89.62 305 LYS A O 1
ATOM 2522 N N . SER A 1 306 ? -0.983 2.713 -41.955 1.00 90.62 306 SER A N 1
ATOM 2523 C CA . SER A 1 306 ? -1.001 3.315 -43.292 1.00 90.62 306 SER A CA 1
ATOM 2524 C C . SER A 1 306 ? -0.306 2.455 -44.346 1.00 90.62 306 SER A C 1
ATOM 2526 O O . SER A 1 306 ? -0.398 2.787 -45.522 1.00 90.62 306 SER A O 1
ATOM 2528 N N . LEU A 1 307 ? 0.378 1.381 -43.937 1.00 91.56 307 LEU A N 1
ATOM 2529 C CA . LEU A 1 307 ? 0.959 0.407 -44.857 1.00 91.56 307 LEU A CA 1
ATOM 2530 C C . LEU A 1 307 ? -0.160 -0.446 -45.460 1.00 91.56 307 LEU A C 1
ATOM 2532 O O . LEU A 1 307 ? -0.877 -1.129 -44.724 1.00 91.56 307 LEU A O 1
ATOM 2536 N N . LEU A 1 308 ? -0.314 -0.392 -46.782 1.00 92.56 308 LEU A N 1
ATOM 2537 C CA . LEU A 1 308 ? -1.396 -1.071 -47.494 1.00 92.56 308 LEU A CA 1
ATOM 2538 C C . LEU A 1 308 ? -1.171 -2.587 -47.522 1.00 92.56 308 LEU A C 1
ATOM 2540 O O . LEU A 1 308 ? -2.088 -3.337 -47.196 1.00 92.56 308 LEU A O 1
ATOM 2544 N N . HIS A 1 309 ? 0.055 -3.021 -47.824 1.00 94.50 309 HIS A N 1
ATOM 2545 C CA . HIS A 1 309 ? 0.448 -4.435 -47.913 1.00 94.50 309 HIS A CA 1
ATOM 2546 C C . HIS A 1 309 ? 1.155 -4.913 -46.640 1.00 94.50 309 HIS A C 1
ATOM 2548 O O . HIS A 1 309 ? 2.182 -5.595 -46.661 1.00 94.50 309 HIS A O 1
ATOM 2554 N N . ARG A 1 310 ? 0.652 -4.469 -45.484 1.00 94.06 310 ARG A N 1
ATOM 2555 C CA . ARG A 1 310 ? 1.287 -4.725 -44.187 1.00 94.06 310 ARG A CA 1
ATOM 2556 C C . ARG A 1 310 ? 1.443 -6.216 -43.895 1.00 94.06 310 ARG A C 1
ATOM 2558 O O . ARG A 1 310 ? 2.468 -6.612 -43.349 1.00 94.06 310 ARG A O 1
ATOM 2565 N N . GLU A 1 311 ? 0.425 -7.022 -44.185 1.00 93.75 311 GLU A N 1
ATOM 2566 C CA . GLU A 1 311 ? 0.432 -8.453 -43.862 1.00 93.75 311 GLU A CA 1
ATOM 2567 C C . GLU A 1 311 ? 1.429 -9.210 -44.744 1.00 93.75 311 GLU A C 1
ATOM 2569 O O . GLU A 1 311 ? 2.203 -10.016 -44.234 1.00 93.75 311 GLU A O 1
ATOM 2574 N N . GLU A 1 312 ? 1.498 -8.872 -46.030 1.00 93.56 312 GLU A N 1
ATOM 2575 C CA . GLU A 1 312 ? 2.438 -9.446 -46.991 1.00 93.56 312 GLU A CA 1
ATOM 2576 C C . GLU A 1 312 ? 3.888 -9.053 -46.681 1.00 93.56 312 GLU A C 1
ATOM 2578 O O . GLU A 1 312 ? 4.799 -9.883 -46.762 1.00 93.56 312 GLU A O 1
ATOM 2583 N N . ILE A 1 313 ? 4.120 -7.802 -46.265 1.00 93.38 313 ILE A N 1
ATOM 2584 C CA . ILE A 1 313 ? 5.442 -7.356 -45.808 1.00 93.38 313 ILE A CA 1
ATOM 2585 C C . ILE A 1 313 ? 5.847 -8.125 -44.545 1.00 93.38 313 ILE A C 1
ATOM 2587 O O . ILE A 1 313 ? 6.972 -8.614 -44.471 1.00 93.38 313 ILE A O 1
ATOM 2591 N N . LEU A 1 314 ? 4.952 -8.280 -43.563 1.00 93.69 314 LEU A N 1
ATOM 2592 C CA . LEU A 1 314 ? 5.243 -9.052 -42.348 1.00 93.69 314 LEU A CA 1
ATOM 2593 C C . LEU A 1 314 ? 5.533 -10.524 -42.645 1.00 93.69 314 LEU A C 1
ATOM 2595 O O . LEU A 1 314 ? 6.455 -11.086 -42.050 1.00 93.69 314 LEU A O 1
ATOM 2599 N N . ASP A 1 315 ? 4.786 -11.138 -43.560 1.00 92.19 315 ASP A N 1
ATOM 2600 C CA . ASP A 1 315 ? 5.029 -12.514 -43.993 1.00 92.19 315 ASP A CA 1
ATOM 2601 C C . ASP A 1 315 ? 6.418 -12.654 -44.631 1.00 92.19 315 ASP A C 1
ATOM 2603 O O . ASP A 1 315 ? 7.193 -13.543 -44.265 1.00 92.19 315 ASP A O 1
ATOM 2607 N N . THR A 1 316 ? 6.789 -11.696 -45.485 1.00 91.31 316 THR A N 1
ATOM 2608 C CA . THR A 1 316 ? 8.112 -11.646 -46.122 1.00 91.31 316 THR A CA 1
ATOM 2609 C C . THR A 1 316 ? 9.233 -11.497 -45.086 1.00 91.31 316 THR A C 1
ATOM 2611 O O . THR A 1 316 ? 10.234 -12.210 -45.150 1.00 91.31 316 THR A O 1
ATOM 2614 N N . LEU A 1 317 ? 9.065 -10.612 -44.095 1.00 90.38 317 LEU A N 1
ATOM 2615 C CA . LEU A 1 317 ? 10.038 -10.416 -43.012 1.00 90.38 317 LEU A CA 1
ATOM 2616 C C . LEU A 1 317 ? 10.178 -11.658 -42.118 1.00 90.38 317 LEU A C 1
ATOM 2618 O O . LEU A 1 317 ? 11.274 -11.960 -41.651 1.00 90.38 317 LEU A O 1
ATOM 2622 N N . THR A 1 318 ? 9.084 -12.386 -41.882 1.00 86.94 318 THR A N 1
ATOM 2623 C CA . THR A 1 318 ? 9.071 -13.582 -41.021 1.00 86.94 318 THR A CA 1
ATOM 2624 C C . THR A 1 318 ? 9.818 -14.754 -41.662 1.00 86.94 318 THR A C 1
ATOM 2626 O O . THR A 1 318 ? 10.463 -15.532 -40.961 1.00 86.94 318 THR A O 1
ATOM 2629 N N . HIS A 1 319 ? 9.778 -14.854 -42.993 1.00 85.38 319 HIS A N 1
ATOM 2630 C CA . HIS A 1 319 ? 10.424 -15.917 -43.768 1.00 85.38 319 HIS A CA 1
ATOM 2631 C C . HIS A 1 319 ? 11.757 -15.487 -44.409 1.00 85.38 319 HIS A C 1
ATOM 2633 O O . HIS A 1 319 ? 12.278 -16.176 -45.290 1.00 85.38 319 HIS A O 1
ATOM 2639 N N . ALA A 1 320 ? 12.326 -14.358 -43.979 1.00 85.56 320 ALA A N 1
ATOM 2640 C CA . ALA A 1 320 ? 13.560 -13.812 -44.531 1.00 85.56 320 ALA A CA 1
ATOM 2641 C C . ALA A 1 320 ? 14.761 -14.750 -44.285 1.00 85.56 320 ALA A C 1
ATOM 2643 O O . ALA A 1 320 ? 15.185 -14.960 -43.150 1.00 85.56 320 ALA A O 1
ATOM 2644 N N . VAL A 1 321 ? 15.341 -15.293 -45.363 1.00 84.75 321 VAL A N 1
ATOM 2645 C CA . VAL A 1 321 ? 16.576 -16.111 -45.313 1.00 84.75 321 VAL A CA 1
ATOM 2646 C C . VAL A 1 321 ? 17.807 -15.288 -45.695 1.00 84.75 321 VAL A C 1
ATOM 2648 O O . VAL A 1 321 ? 18.868 -15.436 -45.094 1.00 84.75 321 VAL A O 1
ATOM 2651 N N . PHE A 1 322 ? 17.660 -14.402 -46.683 1.00 88.44 322 PHE A N 1
ATOM 2652 C CA . PHE A 1 322 ? 18.714 -13.504 -47.151 1.00 88.44 322 PHE A CA 1
ATOM 2653 C C . PHE A 1 322 ? 18.261 -12.053 -46.936 1.00 88.44 322 PHE A C 1
ATOM 2655 O O . PHE A 1 322 ? 17.400 -11.591 -47.691 1.00 88.44 322 PHE A O 1
ATOM 2662 N N . PRO A 1 323 ? 18.802 -11.352 -45.922 1.00 86.69 323 PRO A N 1
ATOM 2663 C CA . PRO A 1 323 ? 18.412 -9.989 -45.548 1.00 86.69 323 PRO A CA 1
ATOM 2664 C C . PRO A 1 323 ? 18.349 -9.008 -46.732 1.00 86.69 323 PRO A C 1
ATOM 2666 O O . PRO A 1 323 ? 17.283 -8.463 -47.014 1.00 86.69 323 PRO A O 1
ATOM 2669 N N . ASP A 1 324 ? 19.436 -8.896 -47.502 1.00 89.94 324 ASP A N 1
ATOM 2670 C CA . ASP A 1 324 ? 19.540 -7.958 -48.633 1.00 89.94 324 ASP A CA 1
ATOM 2671 C C . ASP A 1 324 ? 18.510 -8.249 -49.737 1.00 89.94 324 ASP A C 1
ATOM 2673 O O . ASP A 1 324 ? 17.843 -7.355 -50.255 1.00 89.94 324 ASP A O 1
ATOM 2677 N N . MET A 1 325 ? 18.337 -9.530 -50.085 1.00 89.00 325 MET A N 1
ATOM 2678 C CA . MET A 1 325 ? 17.355 -9.941 -51.092 1.00 89.00 325 MET A CA 1
ATOM 2679 C C . MET A 1 325 ? 15.925 -9.696 -50.603 1.00 89.00 325 MET A C 1
ATOM 2681 O O . MET A 1 325 ? 15.046 -9.372 -51.393 1.00 89.00 325 MET A O 1
ATOM 2685 N N . THR A 1 326 ? 15.689 -9.843 -49.299 1.00 90.31 326 THR A N 1
ATOM 2686 C CA . THR A 1 326 ? 14.380 -9.598 -48.690 1.00 90.31 326 THR A CA 1
ATOM 2687 C C . THR A 1 326 ? 14.009 -8.119 -48.772 1.00 90.31 326 THR A C 1
ATOM 2689 O O . THR A 1 326 ? 12.894 -7.797 -49.178 1.00 90.31 326 THR A O 1
ATOM 2692 N N . GLU A 1 327 ? 14.942 -7.216 -48.461 1.00 91.19 327 GLU A N 1
ATOM 2693 C CA . GLU A 1 327 ? 14.716 -5.776 -48.601 1.00 91.19 327 GLU A CA 1
ATOM 2694 C C . GLU A 1 327 ? 14.464 -5.380 -50.065 1.00 91.19 327 GLU A C 1
ATOM 2696 O O . GLU A 1 327 ? 13.486 -4.685 -50.351 1.00 91.19 327 GLU A O 1
ATOM 2701 N N . GLU A 1 328 ? 15.291 -5.855 -51.006 1.00 91.19 328 GLU A N 1
ATOM 2702 C CA . GLU A 1 328 ? 15.104 -5.555 -52.433 1.00 91.19 328 GLU A CA 1
ATOM 2703 C C . GLU A 1 328 ? 13.773 -6.108 -52.971 1.00 91.19 328 GLU A C 1
ATOM 2705 O O . GLU A 1 328 ? 13.095 -5.428 -53.743 1.00 91.19 328 GLU A O 1
ATOM 2710 N N . ASN A 1 329 ? 13.335 -7.286 -52.514 1.00 92.00 329 ASN A N 1
ATOM 2711 C CA . ASN A 1 329 ? 12.025 -7.834 -52.872 1.00 92.00 329 ASN A CA 1
ATOM 2712 C C . ASN A 1 329 ? 10.877 -6.962 -52.348 1.00 92.00 329 ASN A C 1
ATOM 2714 O O . ASN A 1 329 ? 9.961 -6.652 -53.108 1.00 92.00 329 ASN A O 1
ATOM 2718 N N . ILE A 1 330 ? 10.930 -6.528 -51.083 1.00 92.56 330 ILE A N 1
ATOM 2719 C CA . ILE A 1 330 ? 9.910 -5.638 -50.500 1.00 92.56 330 ILE A CA 1
ATOM 2720 C C . ILE A 1 330 ? 9.854 -4.320 -51.278 1.00 92.56 330 ILE A C 1
ATOM 2722 O O . ILE A 1 330 ? 8.776 -3.847 -51.628 1.00 92.56 330 ILE A O 1
ATOM 2726 N N . LYS A 1 331 ? 11.012 -3.750 -51.609 1.00 93.56 331 LYS A N 1
ATOM 2727 C CA . LYS A 1 331 ? 11.131 -2.508 -52.378 1.00 93.56 331 LYS A CA 1
ATOM 2728 C C . LYS A 1 331 ? 10.605 -2.633 -53.810 1.00 93.56 331 LYS A C 1
ATOM 2730 O O . LYS A 1 331 ? 10.028 -1.676 -54.322 1.00 93.56 331 LYS A O 1
ATOM 2735 N N . ALA A 1 332 ? 10.798 -3.783 -54.456 1.00 93.19 332 ALA A N 1
ATOM 2736 C CA . ALA A 1 332 ? 10.315 -4.038 -55.811 1.00 93.19 332 ALA A CA 1
ATOM 2737 C C . ALA A 1 332 ? 8.805 -4.325 -55.861 1.00 93.19 332 ALA A C 1
ATOM 2739 O O . ALA A 1 332 ? 8.125 -3.846 -56.767 1.00 93.19 332 ALA A O 1
ATOM 2740 N N . LEU A 1 333 ? 8.287 -5.099 -54.901 1.00 93.25 333 LEU A N 1
ATOM 2741 C CA . LEU A 1 333 ? 6.881 -5.511 -54.849 1.00 93.25 333 LEU A CA 1
ATOM 2742 C C . LEU A 1 333 ? 5.971 -4.427 -54.255 1.00 93.25 333 LEU A C 1
ATOM 2744 O O . LEU A 1 333 ? 4.846 -4.257 -54.720 1.00 93.25 333 LEU A O 1
ATOM 2748 N N . PHE A 1 334 ? 6.462 -3.675 -53.266 1.00 95.31 334 PHE A N 1
ATOM 2749 C CA . PHE A 1 334 ? 5.681 -2.708 -52.490 1.00 95.31 334 PHE A CA 1
ATOM 2750 C C . PHE A 1 334 ? 6.391 -1.339 -52.397 1.00 95.31 334 PHE A C 1
ATOM 2752 O O . PHE A 1 334 ? 6.743 -0.890 -51.304 1.00 95.31 334 PHE A O 1
ATOM 2759 N N . PRO A 1 335 ? 6.625 -0.637 -53.524 1.00 95.12 335 PRO A N 1
ATOM 2760 C CA . PRO A 1 335 ? 7.449 0.576 -53.552 1.00 95.12 335 PRO A CA 1
ATOM 2761 C C . PRO A 1 335 ? 6.890 1.742 -52.717 1.00 95.12 335 PRO A C 1
ATOM 2763 O O . PRO A 1 335 ? 7.667 2.471 -52.093 1.00 95.12 335 PRO A O 1
ATOM 2766 N N . ASP A 1 336 ? 5.565 1.916 -52.672 1.00 95.06 336 ASP A N 1
ATOM 2767 C CA . ASP A 1 336 ? 4.921 2.984 -51.893 1.00 95.06 336 ASP A CA 1
ATOM 2768 C C . ASP A 1 336 ? 5.015 2.721 -50.381 1.00 95.06 336 ASP A C 1
ATOM 2770 O O . ASP A 1 336 ? 5.391 3.611 -49.615 1.00 95.06 336 ASP A O 1
ATOM 2774 N N . ASP A 1 337 ? 4.770 1.478 -49.956 1.00 94.69 337 ASP A N 1
ATOM 2775 C CA . ASP A 1 337 ? 4.911 1.057 -48.559 1.00 94.69 337 ASP A CA 1
ATOM 2776 C C . ASP A 1 337 ? 6.383 1.092 -48.113 1.00 94.69 337 ASP A C 1
ATOM 2778 O O . ASP A 1 337 ? 6.690 1.574 -47.022 1.00 94.69 337 ASP A O 1
ATOM 2782 N N . TYR A 1 338 ? 7.321 0.684 -48.977 1.00 95.25 338 TYR A N 1
ATOM 2783 C CA . TYR A 1 338 ? 8.760 0.774 -48.706 1.00 95.25 338 TYR A CA 1
ATOM 2784 C C . TYR A 1 338 ? 9.218 2.225 -48.494 1.00 95.25 338 TYR A C 1
ATOM 2786 O O . TYR A 1 338 ? 10.055 2.495 -47.631 1.00 95.25 338 TYR A O 1
ATOM 2794 N N . LYS A 1 339 ? 8.648 3.187 -49.232 1.00 95.19 339 LYS A N 1
ATOM 2795 C CA . LYS A 1 339 ? 8.920 4.614 -49.010 1.00 95.19 339 LYS A CA 1
ATOM 2796 C C . LYS A 1 339 ? 8.485 5.059 -47.610 1.00 95.19 339 LYS A C 1
ATOM 2798 O O . LYS A 1 339 ? 9.265 5.710 -46.919 1.00 95.19 339 LYS A O 1
ATOM 2803 N N . ILE A 1 340 ? 7.295 4.651 -47.164 1.00 95.06 340 ILE A N 1
ATOM 2804 C CA . ILE A 1 340 ? 6.808 4.919 -45.799 1.00 95.06 340 ILE A CA 1
ATOM 2805 C C . ILE A 1 340 ? 7.726 4.253 -44.763 1.00 95.06 340 ILE A C 1
ATOM 2807 O O . ILE A 1 340 ? 8.132 4.892 -43.793 1.00 95.06 340 ILE A O 1
ATOM 2811 N N . MET A 1 341 ? 8.115 2.991 -44.977 1.00 95.00 341 MET A N 1
ATOM 2812 C CA . MET A 1 341 ? 9.046 2.281 -44.091 1.00 95.00 341 MET A CA 1
ATOM 2813 C C . MET A 1 341 ? 10.380 3.027 -43.964 1.00 95.00 341 MET A C 1
ATOM 2815 O O . MET A 1 341 ? 10.886 3.215 -42.857 1.00 95.00 341 MET A O 1
ATOM 2819 N N . LYS A 1 342 ? 10.937 3.494 -45.081 1.00 93.81 342 LYS A N 1
ATOM 2820 C CA . LYS A 1 342 ? 12.212 4.211 -45.112 1.00 93.81 342 LYS A CA 1
ATOM 2821 C C . LYS A 1 342 ? 12.149 5.573 -44.421 1.00 93.81 342 LYS A C 1
ATOM 2823 O O . LYS A 1 342 ? 13.096 5.936 -43.722 1.00 93.81 342 LYS A O 1
ATOM 2828 N N . ASP A 1 343 ? 11.060 6.310 -44.605 1.00 93.19 343 ASP A N 1
ATOM 2829 C CA . ASP A 1 343 ? 10.928 7.667 -44.074 1.00 93.19 343 ASP A CA 1
ATOM 2830 C C . ASP A 1 343 ? 10.497 7.670 -42.595 1.00 93.19 343 ASP A C 1
ATOM 2832 O O . ASP A 1 343 ? 10.957 8.512 -41.822 1.00 93.19 343 ASP A O 1
ATOM 2836 N N . GLU A 1 344 ? 9.674 6.707 -42.163 1.00 94.50 344 GLU A N 1
ATOM 2837 C CA . GLU A 1 344 ? 9.046 6.722 -40.832 1.00 94.50 344 GLU A CA 1
ATOM 2838 C C . GLU A 1 344 ? 9.494 5.593 -39.888 1.00 94.50 344 GLU A C 1
ATOM 2840 O O . GLU A 1 344 ? 9.469 5.770 -38.664 1.00 94.50 344 GLU A O 1
ATOM 2845 N N . ILE A 1 345 ? 9.900 4.430 -40.413 1.00 94.88 345 ILE A N 1
ATOM 2846 C CA . ILE A 1 345 ? 10.268 3.256 -39.600 1.00 94.88 345 ILE A CA 1
ATOM 2847 C C . ILE A 1 345 ? 11.785 3.128 -39.455 1.00 94.88 345 ILE A C 1
ATOM 2849 O O . ILE A 1 345 ? 12.275 2.983 -38.337 1.00 94.88 345 ILE A O 1
ATOM 2853 N N . PHE A 1 346 ? 12.553 3.235 -40.541 1.00 94.12 346 PHE A N 1
ATOM 2854 C CA . PHE A 1 346 ? 14.014 3.070 -40.519 1.00 94.12 346 PHE A CA 1
ATOM 2855 C C . PHE A 1 346 ? 14.727 4.007 -39.527 1.00 94.12 346 PHE A C 1
ATOM 2857 O O . PHE A 1 346 ? 15.625 3.536 -38.823 1.00 94.12 346 PHE A O 1
ATOM 2864 N N . PRO A 1 347 ? 14.327 5.286 -39.354 1.00 92.75 347 PRO A N 1
ATOM 2865 C CA . PRO A 1 347 ? 14.904 6.137 -38.314 1.00 92.75 347 PRO A CA 1
ATOM 2866 C C . PRO A 1 347 ? 14.770 5.563 -36.894 1.00 92.75 347 PRO A C 1
ATOM 2868 O O . PRO A 1 347 ? 15.652 5.781 -36.070 1.00 92.75 347 PRO A O 1
ATOM 2871 N N . LYS A 1 348 ? 13.717 4.782 -36.613 1.00 93.44 348 LYS A N 1
ATOM 2872 C CA . LYS A 1 348 ? 13.498 4.113 -35.317 1.00 93.44 348 LYS A CA 1
ATOM 2873 C C . LYS A 1 348 ? 14.335 2.842 -35.143 1.00 93.44 348 LYS A C 1
ATOM 2875 O O . LYS A 1 348 ? 14.416 2.317 -34.039 1.00 93.44 348 LYS A O 1
ATOM 2880 N N . LEU A 1 349 ? 14.948 2.319 -36.202 1.00 94.50 349 LEU A N 1
ATOM 2881 C CA . LEU A 1 349 ? 15.842 1.155 -36.117 1.00 94.50 349 LEU A CA 1
ATOM 2882 C C . LEU A 1 349 ? 17.270 1.571 -35.759 1.00 94.50 349 LEU A C 1
ATOM 2884 O O . LEU A 1 349 ? 18.013 0.819 -35.131 1.00 94.50 349 LEU A O 1
ATOM 2888 N N . ARG A 1 350 ? 17.645 2.807 -36.108 1.00 93.62 350 ARG A N 1
ATOM 2889 C CA . ARG A 1 350 ? 18.922 3.414 -35.727 1.00 93.62 350 ARG A CA 1
ATOM 2890 C C . ARG A 1 350 ? 18.880 3.772 -34.246 1.00 93.62 350 ARG A C 1
ATOM 2892 O O . ARG A 1 350 ? 18.435 4.853 -33.867 1.00 93.62 350 ARG A O 1
ATOM 2899 N N . ARG A 1 351 ? 19.340 2.857 -33.398 1.00 95.00 351 ARG A N 1
ATOM 2900 C CA . ARG A 1 351 ? 19.342 3.050 -31.946 1.00 95.00 351 ARG A CA 1
ATOM 2901 C C . ARG A 1 351 ? 20.557 2.436 -31.275 1.00 95.00 351 ARG A C 1
ATOM 2903 O O . ARG A 1 351 ? 21.214 1.556 -31.827 1.00 95.00 351 ARG A O 1
ATOM 2910 N N . PHE A 1 352 ? 20.800 2.861 -30.045 1.00 97.06 352 PHE A N 1
ATOM 2911 C CA . PHE A 1 352 ? 21.643 2.141 -29.103 1.00 97.06 352 PHE A CA 1
ATOM 2912 C C . PHE A 1 352 ? 20.796 1.626 -27.950 1.00 97.06 352 PHE A C 1
ATOM 2914 O O . PHE A 1 352 ? 20.062 2.400 -27.343 1.00 97.06 352 PHE A O 1
ATOM 2921 N N . ASP A 1 353 ? 20.950 0.347 -27.616 1.00 97.31 353 ASP A N 1
ATOM 2922 C CA . ASP A 1 353 ? 20.532 -0.179 -26.321 1.00 97.31 353 ASP A CA 1
ATOM 2923 C C . ASP A 1 353 ? 21.727 -0.103 -25.373 1.00 97.31 353 ASP A C 1
ATOM 2925 O O . ASP A 1 353 ? 22.714 -0.828 -25.534 1.00 97.31 353 ASP A O 1
ATOM 2929 N N . VAL A 1 354 ? 21.634 0.776 -24.382 1.00 97.81 354 VAL A N 1
ATOM 2930 C CA . VAL A 1 354 ? 22.627 0.923 -23.325 1.00 97.81 354 VAL A CA 1
ATOM 2931 C C . VAL A 1 354 ? 22.118 0.246 -22.065 1.00 97.81 354 VAL A C 1
ATOM 2933 O O . VAL A 1 354 ? 21.015 0.508 -21.595 1.00 97.81 354 VAL A O 1
ATOM 2936 N N . ILE A 1 355 ? 22.927 -0.664 -21.537 1.00 97.94 355 ILE A N 1
ATOM 2937 C CA . ILE A 1 355 ? 22.590 -1.494 -20.389 1.00 97.94 355 ILE A CA 1
ATOM 2938 C C . ILE A 1 355 ? 23.616 -1.235 -19.290 1.00 97.94 355 ILE A C 1
ATOM 2940 O O . ILE A 1 355 ? 24.787 -1.591 -19.447 1.00 97.94 355 ILE A O 1
ATOM 2944 N N . LEU A 1 356 ? 23.174 -0.634 -18.188 1.00 97.38 356 LEU A N 1
ATOM 2945 C CA . LEU A 1 356 ? 23.967 -0.473 -16.973 1.00 97.38 356 LEU A CA 1
ATOM 2946 C C . LEU A 1 356 ? 23.805 -1.738 -16.126 1.00 97.38 356 LEU A C 1
ATOM 2948 O O . LEU A 1 356 ? 22.706 -2.048 -15.665 1.00 97.38 356 LEU A O 1
ATOM 2952 N N . HIS A 1 357 ? 24.896 -2.476 -15.932 1.00 96.44 357 HIS A N 1
ATOM 2953 C CA . HIS A 1 357 ? 24.932 -3.617 -15.018 1.00 96.44 357 HIS A CA 1
ATOM 2954 C C . HIS A 1 357 ? 25.286 -3.092 -13.634 1.00 96.44 357 HIS A C 1
ATOM 2956 O O . HIS A 1 357 ? 26.424 -2.692 -13.391 1.00 96.44 357 HIS A O 1
ATOM 2962 N N . VAL A 1 358 ? 24.288 -3.029 -12.762 1.00 95.38 358 VAL A N 1
ATOM 2963 C CA . VAL A 1 358 ? 24.393 -2.462 -11.417 1.00 95.38 358 VAL A CA 1
ATOM 2964 C C . VAL A 1 358 ? 24.541 -3.596 -10.414 1.00 95.38 358 VAL A C 1
ATOM 2966 O O . VAL A 1 358 ? 23.831 -4.600 -10.482 1.00 95.38 358 VAL A O 1
ATOM 2969 N N . ASN A 1 359 ? 25.453 -3.429 -9.467 1.00 93.38 359 ASN A N 1
ATOM 2970 C CA . ASN A 1 359 ? 25.771 -4.424 -8.462 1.00 93.38 359 ASN A CA 1
ATOM 2971 C C . ASN A 1 359 ? 25.741 -3.810 -7.073 1.00 93.38 359 ASN A C 1
ATOM 2973 O O . ASN A 1 359 ? 26.030 -2.629 -6.865 1.00 93.38 359 ASN A O 1
ATOM 2977 N N . ARG A 1 360 ? 25.357 -4.645 -6.120 1.00 92.44 360 ARG A N 1
ATOM 2978 C CA . ARG A 1 360 ? 25.265 -4.316 -4.719 1.00 92.44 360 ARG A CA 1
ATOM 2979 C C . ARG A 1 360 ? 26.330 -5.087 -3.935 1.00 92.44 360 ARG A C 1
ATOM 2981 O O . ARG A 1 360 ? 26.164 -6.264 -3.619 1.00 92.44 360 ARG A O 1
ATOM 2988 N N . HIS A 1 361 ? 27.435 -4.412 -3.634 1.00 85.00 361 HIS A N 1
ATOM 2989 C CA . HIS A 1 361 ? 28.612 -5.012 -2.992 1.00 85.00 361 HIS A CA 1
ATOM 2990 C C . HIS A 1 361 ? 28.423 -5.392 -1.512 1.00 85.00 361 HIS A C 1
ATOM 2992 O O . HIS A 1 361 ? 29.197 -6.199 -1.001 1.00 85.00 361 HIS A O 1
ATOM 2998 N N . ASP A 1 362 ? 27.411 -4.842 -0.831 1.00 84.69 362 ASP A N 1
ATOM 2999 C CA . ASP A 1 362 ? 27.109 -5.148 0.575 1.00 84.69 362 ASP A CA 1
ATOM 3000 C C . ASP A 1 362 ? 26.449 -6.532 0.765 1.00 84.69 362 ASP A C 1
ATOM 3002 O O . ASP A 1 362 ? 26.351 -7.008 1.897 1.00 84.69 362 ASP A O 1
ATOM 3006 N N . ILE A 1 363 ? 26.030 -7.202 -0.323 1.00 88.38 363 ILE A N 1
ATOM 3007 C CA . ILE A 1 363 ? 25.384 -8.520 -0.281 1.00 88.38 363 ILE A CA 1
ATOM 3008 C C . ILE A 1 363 ? 26.041 -9.559 -1.204 1.00 88.38 363 ILE A C 1
ATOM 3010 O O . ILE A 1 363 ? 26.396 -9.324 -2.360 1.00 88.38 363 ILE A O 1
ATOM 3014 N N . GLU A 1 364 ? 26.159 -10.794 -0.710 1.00 86.81 364 GLU A N 1
ATOM 3015 C CA . GLU A 1 364 ? 26.739 -11.906 -1.477 1.00 86.81 364 GLU A CA 1
ATOM 3016 C C . GLU A 1 364 ? 25.779 -12.505 -2.510 1.00 86.81 364 GLU A C 1
ATOM 3018 O O . GLU A 1 364 ? 26.209 -12.966 -3.571 1.00 86.81 364 GLU A O 1
ATOM 3023 N N . LYS A 1 365 ? 24.479 -12.471 -2.223 1.00 88.62 365 LYS A N 1
ATOM 3024 C CA . LYS A 1 365 ? 23.387 -12.944 -3.080 1.00 88.62 365 LYS A CA 1
ATOM 3025 C C . LYS A 1 365 ? 22.142 -12.114 -2.800 1.00 88.62 365 LYS A C 1
ATOM 3027 O O . LYS A 1 365 ? 22.089 -11.438 -1.780 1.00 88.62 365 LYS A O 1
ATOM 3032 N N . SER A 1 366 ? 21.147 -12.179 -3.683 1.00 89.50 366 SER A N 1
ATOM 3033 C CA . SER A 1 366 ? 19.867 -11.508 -3.447 1.00 89.50 366 SER A CA 1
ATOM 3034 C C . SER A 1 366 ? 19.248 -11.998 -2.137 1.00 89.50 366 SER A C 1
ATOM 3036 O O . SER A 1 366 ? 19.103 -13.206 -1.930 1.00 89.50 366 SER A O 1
ATOM 3038 N N . THR A 1 367 ? 18.921 -11.070 -1.247 1.00 91.00 367 THR A N 1
ATOM 3039 C CA . THR A 1 367 ? 18.459 -11.351 0.114 1.00 91.00 367 THR A CA 1
ATOM 3040 C C . THR A 1 367 ? 17.266 -10.481 0.462 1.00 91.00 367 THR A C 1
ATOM 3042 O O . THR A 1 367 ? 17.072 -9.391 -0.074 1.00 91.00 367 THR A O 1
ATOM 3045 N N . MET A 1 368 ? 16.442 -10.977 1.379 1.00 87.62 368 MET A N 1
ATOM 3046 C CA . MET A 1 368 ? 15.345 -10.206 1.937 1.00 87.62 368 MET A CA 1
ATOM 3047 C C . MET A 1 368 ? 15.883 -9.404 3.124 1.00 87.62 368 MET A C 1
ATOM 3049 O O . MET A 1 368 ? 16.373 -9.982 4.094 1.00 87.62 368 MET A O 1
ATOM 3053 N N . LYS A 1 369 ? 15.853 -8.075 3.010 1.00 88.38 369 LYS A N 1
ATOM 3054 C CA . LYS A 1 369 ? 16.222 -7.163 4.090 1.00 88.38 369 LYS A CA 1
ATOM 3055 C C . LYS A 1 369 ? 14.988 -6.881 4.932 1.00 88.38 369 LYS A C 1
ATOM 3057 O O . LYS A 1 369 ? 14.006 -6.339 4.421 1.00 88.38 369 LYS A O 1
ATOM 3062 N N . GLU A 1 370 ? 15.082 -7.231 6.208 1.00 91.56 370 GLU A N 1
ATOM 3063 C CA . GLU A 1 370 ? 14.092 -6.891 7.222 1.00 91.56 370 GLU A CA 1
ATOM 3064 C C . GLU A 1 370 ? 14.506 -5.609 7.941 1.00 91.56 370 GLU A C 1
ATOM 3066 O O . GLU A 1 370 ? 15.620 -5.511 8.456 1.00 91.56 370 GLU A O 1
ATOM 3071 N N . THR A 1 371 ? 13.610 -4.627 7.982 1.00 92.06 371 THR A N 1
ATOM 3072 C CA . THR A 1 371 ? 13.803 -3.391 8.745 1.00 92.06 371 THR A CA 1
ATOM 3073 C C . THR A 1 371 ? 12.675 -3.262 9.758 1.00 92.06 371 THR A C 1
ATOM 3075 O O . THR A 1 371 ? 11.511 -3.131 9.379 1.00 92.06 371 THR A O 1
ATOM 3078 N N . TYR A 1 372 ? 13.015 -3.293 11.047 1.00 93.88 372 TYR A N 1
ATOM 3079 C CA . TYR A 1 372 ? 12.055 -3.045 12.121 1.00 93.88 372 TYR A CA 1
ATOM 3080 C C . TYR A 1 372 ? 11.713 -1.554 12.193 1.00 93.88 372 TYR A C 1
ATOM 3082 O O . TYR A 1 372 ? 12.610 -0.711 12.246 1.00 93.88 372 TYR A O 1
ATOM 3090 N N . ARG A 1 373 ? 10.420 -1.224 12.196 1.00 94.81 373 ARG A N 1
ATOM 3091 C CA . ARG A 1 373 ? 9.924 0.155 12.271 1.00 94.81 373 ARG A CA 1
ATOM 3092 C C . ARG A 1 373 ? 9.427 0.448 13.687 1.00 94.81 373 ARG A C 1
ATOM 3094 O O . ARG A 1 373 ? 8.305 0.087 14.043 1.00 94.81 373 ARG A O 1
ATOM 3101 N N . GLU A 1 374 ? 10.269 1.079 14.505 1.00 94.75 374 GLU A N 1
ATOM 3102 C CA . GLU A 1 374 ? 9.958 1.370 15.916 1.00 94.75 374 GLU A CA 1
ATOM 3103 C C . GLU A 1 374 ? 8.708 2.244 16.082 1.00 94.75 374 GLU A C 1
ATOM 3105 O O . GLU A 1 374 ? 7.841 1.963 16.908 1.00 94.75 374 GLU A O 1
ATOM 3110 N N . ASP A 1 375 ? 8.584 3.271 15.248 1.00 95.25 375 ASP A N 1
ATOM 3111 C CA . ASP A 1 375 ? 7.448 4.188 15.215 1.00 95.25 375 ASP A CA 1
ATOM 3112 C C . ASP A 1 375 ? 6.152 3.517 14.749 1.00 95.25 375 ASP A C 1
ATOM 3114 O O . ASP A 1 375 ? 5.076 3.801 15.277 1.00 95.25 375 ASP A O 1
ATOM 3118 N N . TYR A 1 376 ? 6.249 2.587 13.800 1.00 97.12 376 TYR A N 1
ATOM 3119 C CA . TYR A 1 376 ? 5.117 1.771 13.379 1.00 97.12 376 TYR A CA 1
ATOM 3120 C C . TYR A 1 376 ? 4.645 0.857 14.512 1.00 97.12 376 TYR A C 1
ATOM 3122 O O . TYR A 1 376 ? 3.448 0.784 14.792 1.00 97.12 376 TYR A O 1
ATOM 3130 N N . ALA A 1 377 ? 5.576 0.190 15.203 1.00 97.19 377 ALA A N 1
ATOM 3131 C CA . ALA A 1 377 ? 5.261 -0.657 16.351 1.00 97.19 377 ALA A CA 1
ATOM 3132 C C . ALA A 1 377 ? 4.561 0.135 17.468 1.00 97.19 377 ALA A C 1
ATOM 3134 O O . ALA A 1 377 ? 3.577 -0.338 18.043 1.00 97.19 377 ALA A O 1
ATOM 3135 N N . GLU A 1 378 ? 5.019 1.361 17.736 1.00 96.81 378 GLU A N 1
ATOM 3136 C CA . GLU A 1 378 ? 4.360 2.287 18.660 1.00 96.81 378 GLU A CA 1
ATOM 3137 C C . GLU A 1 378 ? 2.936 2.635 18.191 1.00 96.81 378 GLU A C 1
ATOM 3139 O O . GLU A 1 378 ? 1.992 2.555 18.978 1.00 96.81 378 GLU A O 1
ATOM 3144 N N . GLY A 1 379 ? 2.751 2.931 16.900 1.00 97.00 379 GLY A N 1
ATOM 3145 C CA . GLY A 1 379 ? 1.435 3.176 16.304 1.00 97.00 379 GLY A CA 1
ATOM 3146 C C . GLY A 1 379 ? 0.458 2.008 16.490 1.00 97.00 379 GLY A C 1
ATOM 3147 O O . GLY A 1 379 ? -0.692 2.215 16.879 1.00 97.00 379 GLY A O 1
ATOM 3148 N N . ILE A 1 380 ? 0.917 0.768 16.299 1.00 96.50 380 ILE A N 1
ATOM 3149 C CA . ILE A 1 380 ? 0.107 -0.441 16.528 1.00 96.50 380 ILE A CA 1
ATOM 3150 C C . ILE A 1 380 ? -0.238 -0.623 18.007 1.00 96.50 380 ILE A C 1
ATOM 3152 O O . ILE A 1 380 ? -1.370 -0.991 18.336 1.00 96.50 380 ILE A O 1
ATOM 3156 N N . LYS A 1 381 ? 0.707 -0.350 18.913 1.00 94.88 381 LYS A N 1
ATOM 3157 C CA . LYS A 1 381 ? 0.449 -0.388 20.356 1.00 94.88 381 LYS A CA 1
ATOM 3158 C C . LYS A 1 381 ? -0.664 0.596 20.737 1.00 94.88 381 LYS A C 1
ATOM 3160 O O . LYS A 1 381 ? -1.648 0.178 21.348 1.00 94.88 381 LYS A O 1
ATOM 3165 N N . LEU A 1 382 ? -0.554 1.852 20.302 1.00 94.94 382 LEU A N 1
ATOM 3166 C CA . LEU A 1 382 ? -1.555 2.899 20.544 1.00 94.94 382 LEU A CA 1
ATOM 3167 C C . LEU A 1 382 ? -2.926 2.517 19.966 1.00 94.94 382 LEU A C 1
ATOM 3169 O O . LEU A 1 382 ? -3.953 2.661 20.632 1.00 94.94 382 LEU A O 1
ATOM 3173 N N . LEU A 1 383 ? -2.953 1.943 18.757 1.00 93.31 383 LEU A N 1
ATOM 3174 C CA . LEU A 1 383 ? -4.180 1.470 18.113 1.00 93.31 383 LEU A CA 1
ATOM 3175 C C . LEU A 1 383 ? -4.891 0.411 18.974 1.00 93.31 383 LEU A C 1
ATOM 3177 O O . LEU A 1 383 ? -6.098 0.506 19.213 1.00 93.31 383 LEU A O 1
ATOM 3181 N N . LYS A 1 384 ? -4.142 -0.561 19.511 1.00 90.81 384 LYS A N 1
ATOM 3182 C CA . LYS A 1 384 ? -4.661 -1.610 20.409 1.00 90.81 384 LYS A CA 1
ATOM 3183 C C . LYS A 1 384 ? -5.118 -1.079 21.767 1.00 90.81 384 LYS A C 1
ATOM 3185 O O . LYS A 1 384 ? -6.064 -1.621 22.342 1.00 90.81 384 LYS A O 1
ATOM 3190 N N . GLU A 1 385 ? -4.477 -0.026 22.265 1.00 89.38 385 GLU A N 1
ATOM 3191 C CA . GLU A 1 385 ? -4.856 0.699 23.487 1.00 89.38 385 GLU A CA 1
ATOM 3192 C C . GLU A 1 385 ? -6.051 1.650 23.268 1.00 89.38 385 GLU A C 1
ATOM 3194 O O . GLU A 1 385 ? -6.556 2.251 24.216 1.00 89.38 385 GLU A O 1
ATOM 3199 N N . LYS A 1 386 ? -6.579 1.700 22.034 1.00 89.44 386 LYS A N 1
ATOM 3200 C CA . LYS A 1 386 ? -7.694 2.552 21.593 1.00 89.44 386 LYS A CA 1
ATOM 3201 C C . LYS A 1 386 ? -7.364 4.049 21.623 1.00 89.44 386 LYS A C 1
ATOM 3203 O O . LYS A 1 386 ? -8.254 4.897 21.704 1.00 89.44 386 LYS A O 1
ATOM 3208 N N . GLU A 1 387 ? -6.083 4.384 21.516 1.00 92.00 387 GLU A N 1
ATOM 3209 C CA . GLU A 1 387 ? -5.586 5.743 21.323 1.00 92.00 387 GLU A CA 1
ATOM 3210 C C . GLU A 1 387 ? -5.479 6.047 19.827 1.00 92.00 387 GLU A C 1
ATOM 3212 O O . GLU A 1 387 ? -4.400 6.128 19.247 1.00 92.00 387 GLU A O 1
ATOM 3217 N N . TYR A 1 388 ? -6.637 6.181 19.178 1.00 93.81 388 TYR A N 1
ATOM 3218 C CA . TYR A 1 388 ? -6.713 6.201 17.717 1.00 93.81 388 TYR A CA 1
ATOM 3219 C C . TYR A 1 388 ? -6.071 7.429 17.067 1.00 93.81 388 TYR A C 1
ATOM 3221 O O . TYR A 1 388 ? -5.461 7.297 16.011 1.00 93.81 388 TYR A O 1
ATOM 3229 N N . MET A 1 389 ? -6.188 8.611 17.680 1.00 95.88 389 MET A N 1
ATOM 3230 C CA . MET A 1 389 ? -5.586 9.828 17.128 1.00 95.88 389 MET A CA 1
ATOM 3231 C C . MET A 1 389 ? -4.048 9.799 17.235 1.00 95.88 389 MET A C 1
ATOM 3233 O O . MET A 1 389 ? -3.407 9.938 16.195 1.00 95.88 389 MET A O 1
ATOM 3237 N N . PRO A 1 390 ? -3.440 9.493 18.404 1.00 97.06 390 PRO A N 1
ATOM 3238 C CA . PRO A 1 390 ? -1.994 9.261 18.489 1.00 97.06 390 PRO A CA 1
ATOM 3239 C C . PRO A 1 390 ? -1.497 8.139 17.567 1.00 97.06 390 PRO A C 1
ATOM 3241 O O . PRO A 1 390 ? -0.451 8.271 16.934 1.00 97.06 390 PRO A O 1
ATOM 3244 N N . ALA A 1 391 ? -2.256 7.044 17.439 1.00 97.12 391 ALA A N 1
ATOM 3245 C CA . ALA A 1 391 ? -1.924 5.974 16.501 1.00 97.12 391 ALA A CA 1
ATOM 3246 C C . ALA A 1 391 ? -1.907 6.477 15.049 1.00 97.12 391 ALA A C 1
ATOM 3248 O O . ALA A 1 391 ? -0.971 6.186 14.305 1.00 97.12 391 ALA A O 1
ATOM 3249 N N . LEU A 1 392 ? -2.912 7.263 14.648 1.00 97.62 392 LEU A N 1
ATOM 3250 C CA . LEU A 1 392 ? -2.987 7.834 13.307 1.00 97.62 392 LEU A CA 1
ATOM 3251 C C . LEU A 1 392 ? -1.807 8.769 13.024 1.00 97.62 392 LEU A C 1
ATOM 3253 O O . LEU A 1 392 ? -1.260 8.705 11.932 1.00 97.62 392 LEU A O 1
ATOM 3257 N N . GLU A 1 393 ? -1.371 9.589 13.982 1.00 97.50 393 GLU A N 1
ATOM 3258 C CA . GLU A 1 393 ? -0.203 10.469 13.804 1.00 97.50 393 GLU A CA 1
ATOM 3259 C C . GLU A 1 393 ? 1.071 9.689 13.444 1.00 97.50 393 GLU A C 1
ATOM 3261 O O . GLU A 1 393 ? 1.855 10.134 12.605 1.00 97.50 393 GLU A O 1
ATOM 3266 N N . LYS A 1 394 ? 1.255 8.494 14.021 1.00 97.62 394 LYS A N 1
ATOM 3267 C CA . LYS A 1 394 ? 2.384 7.600 13.714 1.00 97.62 394 LYS A CA 1
ATOM 3268 C C . LYS A 1 394 ? 2.199 6.869 12.382 1.00 97.62 394 LYS A C 1
ATOM 3270 O O . LYS A 1 394 ? 3.150 6.727 11.615 1.00 97.62 394 LYS A O 1
ATOM 3275 N N . LEU A 1 395 ? 0.976 6.414 12.102 1.00 97.31 395 LEU A N 1
ATOM 3276 C CA . LEU A 1 395 ? 0.667 5.536 10.971 1.00 97.31 395 LEU A CA 1
ATOM 3277 C C . LEU A 1 395 ? 0.326 6.287 9.671 1.00 97.31 395 LEU A C 1
ATOM 3279 O O . LEU A 1 395 ? 0.383 5.691 8.599 1.00 97.31 395 LEU A O 1
ATOM 3283 N N . ALA A 1 396 ? -0.010 7.579 9.717 1.00 96.00 396 ALA A N 1
ATOM 3284 C CA . ALA A 1 396 ? -0.519 8.335 8.565 1.00 96.00 396 ALA A CA 1
ATOM 3285 C C . ALA A 1 396 ? 0.422 8.331 7.352 1.00 96.00 396 ALA A C 1
ATOM 3287 O O . ALA A 1 396 ? -0.041 8.250 6.218 1.00 96.00 396 ALA A O 1
ATOM 3288 N N . LYS A 1 397 ? 1.739 8.377 7.581 1.00 95.69 397 LYS A N 1
ATOM 3289 C CA . LYS A 1 397 ? 2.748 8.457 6.513 1.00 95.69 397 LYS A CA 1
ATOM 3290 C C . LYS A 1 397 ? 2.890 7.188 5.667 1.00 95.69 397 LYS A C 1
ATOM 3292 O O . LYS A 1 397 ? 3.501 7.254 4.606 1.00 95.69 397 LYS A O 1
ATOM 3297 N N . TYR A 1 398 ? 2.384 6.048 6.142 1.00 95.56 398 TYR A N 1
ATOM 3298 C CA . TYR A 1 398 ? 2.513 4.772 5.434 1.00 95.56 398 TYR A CA 1
ATOM 3299 C C . TYR A 1 398 ? 1.396 4.554 4.414 1.00 95.56 398 TYR A C 1
ATOM 3301 O O . TYR A 1 398 ? 1.634 3.892 3.410 1.00 95.56 398 TYR A O 1
ATOM 3309 N N . GLY A 1 399 ? 0.206 5.119 4.654 1.00 96.00 399 GLY A N 1
ATOM 3310 C CA . GLY A 1 399 ? -0.944 4.959 3.761 1.00 96.00 399 GLY A CA 1
ATOM 3311 C C . GLY A 1 399 ? -1.343 3.496 3.557 1.00 96.00 399 GLY A C 1
ATOM 3312 O O . GLY A 1 399 ? -1.740 3.125 2.461 1.00 96.00 399 GLY A O 1
ATOM 3313 N N . ASP A 1 400 ? -1.187 2.660 4.585 1.00 96.81 400 ASP A N 1
ATOM 3314 C CA . ASP A 1 400 ? -1.402 1.217 4.499 1.00 96.81 400 ASP A CA 1
ATOM 3315 C C . ASP A 1 400 ? -2.677 0.765 5.227 1.00 96.81 400 ASP A C 1
ATOM 3317 O O . ASP A 1 400 ? -3.515 1.567 5.653 1.00 96.81 400 ASP A O 1
ATOM 3321 N N . TYR A 1 401 ? -2.838 -0.552 5.366 1.00 97.56 401 TYR A N 1
ATOM 3322 C CA . TYR A 1 401 ? -3.985 -1.150 6.039 1.00 97.56 401 TYR A CA 1
ATOM 3323 C C . TYR A 1 401 ? -4.199 -0.622 7.467 1.00 97.56 401 TYR A C 1
ATOM 3325 O O . TYR A 1 401 ? -5.333 -0.334 7.850 1.00 97.56 401 TYR A O 1
ATOM 3333 N N . ASN A 1 402 ? -3.139 -0.467 8.267 1.00 97.81 402 ASN A N 1
ATOM 3334 C CA . ASN A 1 402 ? -3.287 -0.011 9.649 1.00 97.81 402 ASN A CA 1
ATOM 3335 C C . ASN A 1 402 ? -3.558 1.494 9.717 1.00 97.81 402 ASN A C 1
ATOM 3337 O O . ASN A 1 402 ? -4.283 1.940 10.610 1.00 97.81 402 ASN A O 1
ATOM 3341 N N . THR A 1 403 ? -3.056 2.270 8.748 1.00 97.88 403 THR A N 1
ATOM 3342 C CA . THR A 1 403 ? -3.489 3.659 8.548 1.00 97.88 403 THR A CA 1
ATOM 3343 C C . THR A 1 403 ? -4.998 3.724 8.305 1.00 97.88 403 THR A C 1
ATOM 3345 O O . THR A 1 403 ? -5.704 4.465 8.994 1.00 97.88 403 THR A O 1
ATOM 3348 N N . ALA A 1 404 ? -5.513 2.914 7.372 1.00 98.06 404 ALA A N 1
ATOM 3349 C CA . ALA A 1 404 ? -6.944 2.830 7.099 1.00 98.06 404 ALA A CA 1
ATOM 3350 C C . ALA A 1 404 ? -7.730 2.385 8.337 1.00 98.06 404 ALA A C 1
ATOM 3352 O O . ALA A 1 404 ? -8.729 3.011 8.687 1.00 98.06 404 ALA A O 1
ATOM 3353 N N . LEU A 1 405 ? -7.258 1.364 9.056 1.00 97.94 405 LEU A N 1
ATOM 3354 C CA . LEU A 1 405 ? -7.897 0.881 10.276 1.00 97.94 405 LEU A CA 1
ATOM 3355 C C . LEU A 1 405 ? -8.008 1.978 11.345 1.00 97.94 405 LEU A C 1
ATOM 3357 O O . LEU A 1 405 ? -9.068 2.124 11.957 1.00 97.94 405 LEU A O 1
ATOM 3361 N N . ALA A 1 406 ? -6.957 2.779 11.548 1.00 97.69 406 ALA A N 1
ATOM 3362 C CA . ALA A 1 406 ? -6.984 3.906 12.479 1.00 97.69 406 ALA A CA 1
ATOM 3363 C C . ALA A 1 406 ? -8.027 4.961 12.067 1.00 97.69 406 ALA A C 1
ATOM 3365 O O . ALA A 1 406 ? -8.798 5.428 12.909 1.00 97.69 406 ALA A O 1
ATOM 3366 N N . LEU A 1 407 ? -8.116 5.282 10.769 1.00 98.06 407 LEU A N 1
ATOM 3367 C CA . LEU A 1 407 ? -9.133 6.188 10.220 1.00 98.06 407 LEU A CA 1
ATOM 3368 C C . LEU A 1 407 ? -10.556 5.644 10.418 1.00 98.06 407 LEU A C 1
ATOM 3370 O O . LEU A 1 407 ? -11.440 6.393 10.838 1.00 98.06 407 LEU A O 1
ATOM 3374 N N . VAL A 1 408 ? -10.776 4.343 10.187 1.00 97.00 408 VAL A N 1
ATOM 3375 C CA . VAL A 1 408 ? -12.061 3.678 10.461 1.00 97.00 408 VAL A CA 1
ATOM 3376 C C . VAL A 1 408 ? -12.398 3.753 11.951 1.00 97.00 408 VAL A C 1
ATOM 3378 O O . VAL A 1 408 ? -13.526 4.091 12.302 1.00 97.00 408 VAL A O 1
ATOM 3381 N N . CYS A 1 409 ? -11.442 3.504 12.849 1.00 94.69 409 CYS A N 1
ATOM 3382 C CA . CYS A 1 409 ? -11.673 3.609 14.295 1.00 94.69 409 CYS A CA 1
ATOM 3383 C C . CYS A 1 409 ? -12.052 5.036 14.736 1.00 94.69 409 CYS A C 1
ATOM 3385 O O . CYS A 1 409 ? -12.843 5.194 15.663 1.00 94.69 409 CYS A O 1
ATOM 3387 N N . LEU A 1 410 ? -11.533 6.064 14.056 1.00 95.00 410 LEU A N 1
ATOM 3388 C CA . LEU A 1 410 ? -11.874 7.476 14.283 1.00 95.00 410 LEU A CA 1
ATOM 3389 C C . LEU A 1 410 ? -13.193 7.915 13.626 1.00 95.00 410 LEU A C 1
ATOM 3391 O O . LEU A 1 410 ? -13.667 9.016 13.894 1.00 95.00 410 LEU A O 1
ATOM 3395 N N . GLY A 1 411 ? -13.781 7.088 12.757 1.00 95.69 411 GLY A N 1
ATOM 3396 C CA . GLY A 1 411 ? -14.972 7.444 11.982 1.00 95.69 411 GLY A CA 1
ATOM 3397 C C . GLY A 1 411 ? -14.689 8.338 10.769 1.00 95.69 411 GLY A C 1
ATOM 3398 O O . GLY A 1 411 ? -15.624 8.858 10.161 1.00 95.69 411 GLY A O 1
ATOM 3399 N N . TYR A 1 412 ? -13.424 8.505 10.369 1.00 97.62 412 TYR A N 1
ATOM 3400 C CA . TYR A 1 412 ? -13.027 9.259 9.174 1.00 97.62 412 TYR A CA 1
ATOM 3401 C C . TYR A 1 412 ? -13.219 8.420 7.904 1.00 97.62 412 TYR A C 1
ATOM 3403 O O . TYR A 1 412 ? -12.269 8.086 7.198 1.00 97.62 412 TYR A O 1
ATOM 3411 N N . ASN A 1 413 ? -14.478 8.077 7.627 1.00 97.31 413 ASN A N 1
ATOM 3412 C CA . ASN A 1 413 ? -14.879 7.104 6.611 1.00 97.31 413 ASN A CA 1
ATOM 3413 C C . ASN A 1 413 ? -14.427 7.483 5.190 1.00 97.31 413 ASN A C 1
ATOM 3415 O O . ASN A 1 413 ? -13.994 6.609 4.448 1.00 97.31 413 ASN A O 1
ATOM 3419 N N . ASP A 1 414 ? -14.479 8.764 4.810 1.00 97.81 414 ASP A N 1
ATOM 3420 C CA . ASP A 1 414 ? -14.063 9.200 3.467 1.00 97.81 414 ASP A CA 1
ATOM 3421 C C . ASP A 1 414 ? -12.560 9.012 3.237 1.00 97.81 414 ASP A C 1
ATOM 3423 O O . ASP A 1 414 ? -12.159 8.425 2.237 1.00 97.81 414 ASP A O 1
ATOM 3427 N N . LYS A 1 415 ? -11.735 9.421 4.209 1.00 97.75 415 LYS A N 1
ATOM 3428 C CA . LYS A 1 415 ? -10.279 9.227 4.155 1.00 97.75 415 LYS A CA 1
ATOM 3429 C C . LYS A 1 415 ? -9.904 7.750 4.219 1.00 97.75 415 LYS A C 1
ATOM 3431 O O . LYS A 1 415 ? -8.989 7.317 3.531 1.00 97.75 415 LYS A O 1
ATOM 3436 N N . ALA A 1 416 ? -10.603 6.971 5.047 1.00 98.00 416 ALA A N 1
ATOM 3437 C CA . ALA A 1 416 ? -10.384 5.532 5.119 1.00 98.00 416 ALA A CA 1
ATOM 3438 C C . ALA A 1 416 ? -10.675 4.861 3.769 1.00 98.00 416 ALA A C 1
ATOM 3440 O O . ALA A 1 416 ? -9.898 4.017 3.336 1.00 98.00 416 ALA A O 1
ATOM 3441 N N . GLN A 1 417 ? -11.761 5.262 3.098 1.00 98.19 417 GLN A N 1
ATOM 3442 C CA . GLN A 1 417 ? -12.114 4.760 1.772 1.00 98.19 417 GLN A CA 1
ATOM 3443 C C . GLN A 1 417 ? -11.029 5.087 0.738 1.00 98.19 417 GLN A C 1
ATOM 3445 O O . GLN A 1 417 ? -10.617 4.187 0.020 1.00 98.19 417 GLN A O 1
ATOM 3450 N N . GLU A 1 418 ? -10.541 6.331 0.697 1.00 98.00 418 GLU A N 1
ATOM 3451 C CA . GLU A 1 418 ? -9.473 6.755 -0.223 1.00 98.00 418 GLU A CA 1
ATOM 3452 C C . GLU A 1 418 ? -8.203 5.908 -0.058 1.00 98.00 418 GLU A C 1
ATOM 3454 O O . GLU A 1 418 ? -7.657 5.405 -1.040 1.00 98.00 418 GLU A O 1
ATOM 3459 N N . VAL A 1 419 ? -7.769 5.685 1.189 1.00 98.19 419 VAL A N 1
ATOM 3460 C CA . VAL A 1 419 ? -6.610 4.827 1.472 1.00 98.19 419 VAL A CA 1
ATOM 3461 C C . VAL A 1 419 ? -6.889 3.396 1.013 1.00 98.19 419 VAL A C 1
ATOM 3463 O O . VAL A 1 419 ? -6.088 2.833 0.275 1.00 98.19 419 VAL A O 1
ATOM 3466 N N . LEU A 1 420 ? -8.031 2.812 1.383 1.00 98.00 420 LEU A N 1
ATOM 3467 C CA . LEU A 1 420 ? -8.368 1.427 1.037 1.00 98.00 420 LEU A CA 1
ATOM 3468 C C . LEU A 1 420 ? -8.492 1.191 -0.475 1.00 98.00 420 LEU A C 1
ATOM 3470 O O . LEU A 1 420 ? -8.058 0.147 -0.947 1.00 98.00 420 LEU A O 1
ATOM 3474 N N . GLU A 1 421 ? -9.031 2.147 -1.233 1.00 97.19 421 GLU A N 1
ATOM 3475 C CA . GLU A 1 421 ? -9.161 2.057 -2.697 1.00 97.19 421 GLU A CA 1
ATOM 3476 C C . GLU A 1 421 ? -7.805 2.153 -3.424 1.00 97.19 421 GLU A C 1
ATOM 3478 O O . GLU A 1 421 ? -7.691 1.718 -4.568 1.00 97.19 421 GLU A O 1
ATOM 3483 N N . SER A 1 422 ? -6.766 2.679 -2.763 1.00 97.44 422 SER A N 1
ATOM 3484 C CA . SER A 1 422 ? -5.389 2.703 -3.282 1.00 97.44 422 SER A CA 1
ATOM 3485 C C . SER A 1 422 ? -4.592 1.423 -2.988 1.00 97.44 422 SER A C 1
ATOM 3487 O O . SER A 1 422 ? -3.518 1.212 -3.556 1.00 97.44 422 SER A O 1
ATOM 3489 N N . LEU A 1 423 ? -5.103 0.568 -2.096 1.00 96.88 423 LEU A N 1
ATOM 3490 C CA . LEU A 1 423 ? -4.441 -0.652 -1.644 1.00 96.88 423 LEU A CA 1
ATOM 3491 C C . LEU A 1 423 ? -4.835 -1.866 -2.501 1.00 96.88 423 LEU A C 1
ATOM 3493 O O . LEU A 1 423 ? -5.896 -1.878 -3.123 1.00 96.88 423 LEU A O 1
ATOM 3497 N N . PRO A 1 424 ? -3.999 -2.922 -2.533 1.00 96.31 424 PRO A N 1
ATOM 3498 C CA . PRO A 1 424 ? -4.341 -4.150 -3.243 1.00 96.31 424 PRO A CA 1
ATOM 3499 C C . PRO A 1 424 ? -5.580 -4.826 -2.646 1.00 96.31 424 PRO A C 1
ATOM 3501 O O . PRO A 1 424 ? -5.835 -4.751 -1.442 1.00 96.31 424 PRO A O 1
ATOM 3504 N N . GLU A 1 425 ? -6.311 -5.557 -3.482 1.00 96.12 425 GLU A N 1
ATOM 3505 C CA . GLU A 1 425 ? -7.465 -6.347 -3.057 1.00 96.12 425 GLU A CA 1
ATOM 3506 C C . GLU A 1 425 ? -7.015 -7.468 -2.103 1.00 96.12 425 GLU A C 1
ATOM 3508 O O . GLU A 1 425 ? -6.267 -8.373 -2.474 1.00 96.12 425 GLU A O 1
ATOM 3513 N N . THR A 1 426 ? -7.452 -7.397 -0.846 1.00 96.81 426 THR A N 1
ATOM 3514 C CA . THR A 1 426 ? -7.199 -8.424 0.173 1.00 96.81 426 THR A CA 1
ATOM 3515 C C . THR A 1 426 ? -8.432 -8.582 1.051 1.00 96.81 426 THR A C 1
ATOM 3517 O O . THR A 1 426 ? -9.189 -7.627 1.226 1.00 96.81 426 THR A O 1
ATOM 3520 N N . GLY A 1 427 ? -8.614 -9.753 1.673 1.00 96.56 427 GLY A N 1
ATOM 3521 C CA . GLY A 1 427 ? -9.766 -9.991 2.550 1.00 96.56 427 GLY A CA 1
ATOM 3522 C C . GLY A 1 427 ? -9.906 -8.940 3.658 1.00 96.56 427 GLY A C 1
ATOM 3523 O O . GLY A 1 427 ? -11.005 -8.466 3.921 1.00 96.56 427 GLY A O 1
ATOM 3524 N N . LYS A 1 428 ? -8.792 -8.494 4.259 1.00 96.38 428 LYS A N 1
ATOM 3525 C CA . LYS A 1 428 ? -8.801 -7.453 5.302 1.00 96.38 428 LYS A CA 1
ATOM 3526 C C . LYS A 1 428 ? -9.204 -6.072 4.766 1.00 96.38 428 LYS A C 1
ATOM 3528 O O . LYS A 1 428 ? -9.958 -5.368 5.438 1.00 96.38 428 LYS A O 1
ATOM 3533 N N . ASN A 1 429 ? -8.712 -5.688 3.585 1.00 97.75 429 ASN A N 1
ATOM 3534 C CA . ASN A 1 429 ? -9.030 -4.395 2.969 1.00 97.75 429 ASN A CA 1
ATOM 3535 C C . ASN A 1 429 ? -10.505 -4.339 2.555 1.00 97.75 429 ASN A C 1
ATOM 3537 O O . ASN A 1 429 ? -11.207 -3.392 2.905 1.00 97.75 429 ASN A O 1
ATOM 3541 N N . GLU A 1 430 ? -10.989 -5.397 1.899 1.00 98.06 430 GLU A N 1
ATOM 3542 C CA . GLU A 1 430 ? -12.393 -5.564 1.509 1.00 98.06 430 GLU A CA 1
ATOM 3543 C C . GLU A 1 430 ? -13.326 -5.539 2.727 1.00 98.06 430 GLU A C 1
ATOM 3545 O O . GLU A 1 430 ? -14.374 -4.895 2.710 1.00 98.06 430 GLU A O 1
ATOM 3550 N N . TYR A 1 431 ? -12.915 -6.157 3.837 1.00 97.69 431 TYR A N 1
ATOM 3551 C CA . TYR A 1 431 ? -13.684 -6.143 5.081 1.00 97.69 431 TYR A CA 1
ATOM 3552 C C . TYR A 1 431 ? -13.838 -4.734 5.667 1.00 97.69 431 TYR A C 1
ATOM 3554 O O . TYR A 1 431 ? -14.938 -4.331 6.051 1.00 97.69 431 TYR A O 1
ATOM 3562 N N . LEU A 1 432 ? -12.752 -3.951 5.715 1.00 97.56 432 LEU A N 1
ATOM 3563 C CA . LEU A 1 432 ? -12.828 -2.559 6.165 1.00 97.56 432 LEU A CA 1
ATOM 3564 C C . LEU A 1 432 ? -13.625 -1.686 5.192 1.00 97.56 432 LEU A C 1
ATOM 3566 O O . LEU A 1 432 ? -14.385 -0.830 5.647 1.00 97.56 432 LEU A O 1
ATOM 3570 N N . LEU A 1 433 ? -13.515 -1.919 3.879 1.00 98.00 433 LEU A N 1
ATOM 3571 C CA . LEU A 1 433 ? -14.351 -1.245 2.884 1.00 98.00 433 LEU A CA 1
ATOM 3572 C C . LEU A 1 433 ? -15.831 -1.538 3.120 1.00 98.00 433 LEU A C 1
ATOM 3574 O O . LEU A 1 433 ? -16.629 -0.605 3.109 1.00 98.00 433 LEU A O 1
ATOM 3578 N N . ALA A 1 434 ? -16.206 -2.786 3.411 1.00 97.81 434 ALA A N 1
ATOM 3579 C CA . ALA A 1 434 ? -17.586 -3.141 3.728 1.00 97.81 434 ALA A CA 1
ATOM 3580 C C . ALA A 1 434 ? -18.129 -2.331 4.917 1.00 97.81 434 ALA A C 1
ATOM 3582 O O . ALA A 1 434 ? -19.198 -1.728 4.810 1.00 97.81 434 ALA A O 1
ATOM 3583 N N . ILE A 1 435 ? -17.360 -2.237 6.008 1.00 97.06 435 ILE A N 1
ATOM 3584 C CA . ILE A 1 435 ? -17.706 -1.419 7.184 1.00 97.06 435 ILE A CA 1
ATOM 3585 C C . ILE A 1 435 ? -17.870 0.055 6.791 1.00 97.06 435 ILE A C 1
ATOM 3587 O O . ILE A 1 435 ? -18.883 0.685 7.092 1.00 97.06 435 ILE A O 1
ATOM 3591 N N . VAL A 1 436 ? -16.895 0.619 6.075 1.00 97.75 436 VAL A N 1
ATOM 3592 C CA . VAL A 1 436 ? -16.912 2.028 5.653 1.00 97.75 436 VAL A CA 1
ATOM 3593 C C . VAL A 1 436 ? -18.115 2.333 4.756 1.00 97.75 436 VAL A C 1
ATOM 3595 O O . VAL A 1 436 ? -18.796 3.341 4.954 1.00 97.75 436 VAL A O 1
ATOM 3598 N N . LYS A 1 437 ? -18.424 1.462 3.792 1.00 97.44 437 LYS A N 1
ATOM 3599 C CA . LYS A 1 437 ? -19.574 1.617 2.890 1.00 97.44 437 LYS A CA 1
ATOM 3600 C C . LYS A 1 437 ? -20.898 1.473 3.642 1.00 97.44 437 LYS A C 1
ATOM 3602 O O . LYS A 1 437 ? -21.815 2.251 3.375 1.00 97.44 437 LYS A O 1
ATOM 3607 N N . ALA A 1 438 ? -20.982 0.560 4.613 1.00 96.50 438 ALA A N 1
ATOM 3608 C CA . ALA A 1 438 ? -22.149 0.410 5.480 1.00 96.50 438 ALA A CA 1
ATOM 3609 C C . ALA A 1 438 ? -22.410 1.691 6.289 1.00 96.50 438 ALA A C 1
ATOM 3611 O O . ALA A 1 438 ? -23.519 2.224 6.256 1.00 96.50 438 ALA A O 1
ATOM 3612 N N . ARG A 1 439 ? -21.372 2.272 6.907 1.00 96.25 439 ARG A N 1
ATOM 3613 C CA . ARG A 1 439 ? -21.459 3.562 7.625 1.00 96.25 439 ARG A CA 1
ATOM 3614 C C . ARG A 1 439 ? -21.897 4.723 6.739 1.00 96.25 439 ARG A C 1
ATOM 3616 O O . ARG A 1 439 ? -22.546 5.652 7.210 1.00 96.25 439 ARG A O 1
ATOM 3623 N N . LYS A 1 440 ? -21.556 4.667 5.451 1.00 96.25 440 LYS A N 1
ATOM 3624 C CA . LYS A 1 440 ? -21.975 5.635 4.427 1.00 96.25 440 LYS A CA 1
ATOM 3625 C C . LYS A 1 440 ? -23.352 5.328 3.822 1.00 96.25 440 LYS A C 1
ATOM 3627 O O . LYS A 1 440 ? -23.719 5.964 2.840 1.00 96.25 440 LYS A O 1
ATOM 3632 N N . GLN A 1 441 ? -24.098 4.369 4.378 1.00 95.00 441 GLN A N 1
ATOM 3633 C CA . GLN A 1 441 ? -25.427 3.940 3.912 1.00 95.00 441 GLN A CA 1
ATOM 3634 C C . GLN A 1 441 ? -25.437 3.408 2.467 1.00 95.00 441 GLN A C 1
ATOM 3636 O O . GLN A 1 441 ? -26.465 3.390 1.793 1.00 95.00 441 GLN A O 1
ATOM 3641 N N . LYS A 1 442 ? -24.285 2.937 1.975 1.00 96.38 442 LYS A N 1
ATOM 3642 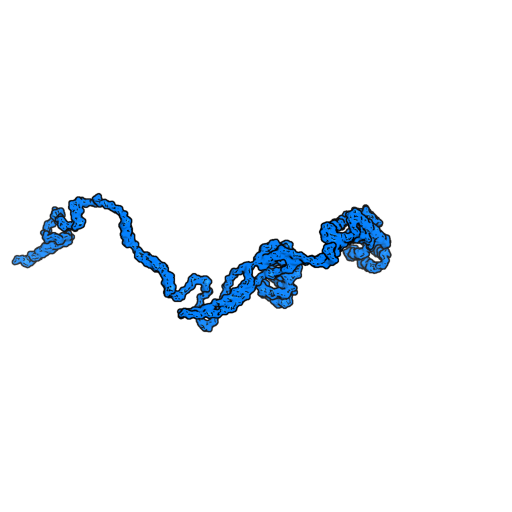C CA . LYS A 1 442 ? -24.136 2.311 0.657 1.00 96.38 442 LYS A CA 1
ATOM 3643 C C . LYS A 1 442 ? -24.265 0.795 0.775 1.00 96.38 442 LYS A C 1
ATOM 3645 O O . LYS A 1 442 ? -23.317 0.056 0.519 1.00 96.38 442 LYS A O 1
ATOM 3650 N N . THR A 1 443 ? -25.440 0.333 1.189 1.00 95.19 443 THR A N 1
ATOM 3651 C CA . THR A 1 443 ? -25.700 -1.059 1.597 1.00 95.19 443 THR A CA 1
ATOM 3652 C C . THR A 1 443 ? -25.354 -2.086 0.515 1.00 95.19 443 THR A C 1
ATOM 3654 O O . THR A 1 443 ? -24.759 -3.118 0.810 1.00 95.19 443 THR A O 1
ATOM 3657 N N . THR A 1 444 ? -25.656 -1.796 -0.754 1.00 95.56 444 THR A N 1
ATOM 3658 C CA . THR A 1 444 ? -25.382 -2.710 -1.877 1.00 95.56 444 THR A CA 1
ATOM 3659 C C . THR A 1 444 ? -23.891 -2.832 -2.198 1.00 95.56 444 THR A C 1
ATOM 3661 O O . THR A 1 444 ? -23.414 -3.931 -2.470 1.00 95.56 444 THR A O 1
ATOM 3664 N N . GLU A 1 445 ? -23.139 -1.727 -2.153 1.00 96.81 445 GLU A N 1
ATOM 3665 C CA . GLU A 1 445 ? -21.673 -1.746 -2.279 1.00 96.81 445 GLU A CA 1
ATOM 3666 C C . GLU A 1 445 ? -21.054 -2.483 -1.081 1.00 96.81 445 GLU A C 1
ATOM 3668 O O . GLU A 1 445 ? -20.195 -3.344 -1.261 1.00 96.81 445 GLU A O 1
ATOM 3673 N N . ALA A 1 446 ? -21.535 -2.200 0.133 1.00 97.56 446 ALA A N 1
ATOM 3674 C CA . ALA A 1 446 ? -21.052 -2.822 1.361 1.00 97.56 446 ALA A CA 1
ATOM 3675 C C . ALA A 1 446 ? -21.219 -4.349 1.350 1.00 97.56 446 ALA A C 1
ATOM 3677 O O . ALA A 1 446 ? -20.287 -5.066 1.703 1.00 97.56 446 ALA A O 1
ATOM 3678 N N . ALA A 1 447 ? -22.373 -4.848 0.895 1.00 97.38 447 ALA A N 1
ATOM 3679 C CA . ALA A 1 447 ? -22.642 -6.280 0.775 1.00 97.38 447 ALA A CA 1
ATOM 3680 C C . ALA A 1 447 ? -21.653 -6.980 -0.171 1.00 97.38 447 ALA A C 1
ATOM 3682 O O . ALA A 1 447 ? -21.127 -8.040 0.167 1.00 97.38 447 ALA A O 1
ATOM 3683 N N . LYS A 1 448 ? -21.346 -6.361 -1.322 1.00 97.25 448 LYS A N 1
ATOM 3684 C CA . LYS A 1 448 ? -20.372 -6.898 -2.287 1.00 97.25 448 LYS A CA 1
ATOM 3685 C C . LYS A 1 448 ? -18.975 -6.995 -1.682 1.00 97.25 448 LYS A C 1
ATOM 3687 O O . LYS A 1 448 ? -18.352 -8.048 -1.780 1.00 97.25 448 LYS A O 1
ATOM 3692 N N . HIS A 1 449 ? -18.514 -5.928 -1.030 1.00 98.06 449 HIS A N 1
ATOM 3693 C CA . HIS A 1 449 ? -17.218 -5.923 -0.349 1.00 98.06 449 HIS A CA 1
ATOM 3694 C C . HIS A 1 449 ? -17.174 -6.956 0.790 1.00 98.06 449 HIS A C 1
ATOM 3696 O O . HIS A 1 449 ? -16.179 -7.653 0.945 1.00 98.06 449 HIS A O 1
ATOM 3702 N N . LEU A 1 450 ? -18.266 -7.139 1.544 1.00 97.81 450 LEU A N 1
ATOM 3703 C CA . LEU A 1 450 ? -18.324 -8.131 2.625 1.00 97.81 450 LEU A CA 1
ATOM 3704 C C . LEU A 1 450 ? -18.245 -9.574 2.104 1.00 97.81 450 LEU A C 1
ATOM 3706 O O . LEU A 1 450 ? -17.501 -10.388 2.652 1.00 97.81 450 LEU A O 1
ATOM 3710 N N . GLN A 1 451 ? -18.978 -9.886 1.032 1.00 97.31 451 GLN A N 1
ATOM 3711 C CA . GLN A 1 451 ? -18.899 -11.185 0.357 1.00 97.31 451 GLN A CA 1
ATOM 3712 C C . GLN A 1 451 ? -17.495 -11.436 -0.180 1.00 97.31 451 GLN A C 1
ATOM 3714 O O . GLN A 1 451 ? -16.914 -12.494 0.052 1.00 97.31 451 GLN A O 1
ATOM 3719 N N . LYS A 1 452 ? -16.920 -10.435 -0.848 1.00 97.44 452 LYS A N 1
ATOM 3720 C CA . LYS A 1 452 ? -15.572 -10.514 -1.399 1.00 97.44 452 LYS A CA 1
ATOM 3721 C C . LYS A 1 452 ? -14.514 -10.704 -0.309 1.00 97.44 452 LYS A C 1
ATOM 3723 O O . LYS A 1 452 ? -13.595 -11.502 -0.481 1.00 97.44 452 LYS A O 1
ATOM 3728 N N . ALA A 1 453 ? -14.677 -10.037 0.832 1.00 97.62 453 ALA A N 1
ATOM 3729 C CA . ALA A 1 453 ? -13.818 -10.208 1.992 1.00 97.62 453 ALA A CA 1
ATOM 3730 C C . ALA A 1 453 ? -13.816 -11.659 2.493 1.00 97.62 453 ALA A C 1
ATOM 3732 O O . ALA A 1 453 ? -12.740 -12.225 2.684 1.00 97.62 453 ALA A O 1
ATOM 3733 N N . CYS A 1 454 ? -14.997 -12.271 2.643 1.00 96.88 454 CYS A N 1
ATOM 3734 C CA . CYS A 1 454 ? -15.130 -13.660 3.099 1.00 96.88 454 CYS A CA 1
ATOM 3735 C C . CYS A 1 454 ? -14.613 -14.669 2.061 1.00 96.88 454 CYS A C 1
ATOM 3737 O O . CYS A 1 454 ? -13.962 -15.635 2.437 1.00 96.88 454 CYS A O 1
ATOM 3739 N N . GLN A 1 455 ? -14.789 -14.400 0.762 1.00 96.38 455 GLN A N 1
ATOM 3740 C CA . GLN A 1 455 ? -14.200 -15.219 -0.309 1.00 96.38 455 GLN A CA 1
ATOM 3741 C C . GLN A 1 455 ? -12.665 -15.223 -0.268 1.00 96.38 455 GLN A C 1
ATOM 3743 O O . GLN A 1 455 ? -12.033 -16.246 -0.518 1.00 96.38 455 GLN A O 1
ATOM 3748 N N . LEU A 1 456 ? -12.048 -14.072 0.022 1.00 96.75 456 LEU A N 1
ATOM 3749 C CA . LEU A 1 456 ? -10.589 -13.944 0.109 1.00 96.75 456 LEU A CA 1
ATOM 3750 C C . LEU A 1 456 ? -10.029 -14.444 1.447 1.00 96.75 456 LEU A C 1
ATOM 3752 O O . LEU A 1 456 ? -8.868 -14.845 1.512 1.00 96.75 456 LEU A O 1
ATOM 3756 N N . ASN A 1 457 ? -10.820 -14.377 2.517 1.00 96.12 457 ASN A N 1
ATOM 3757 C CA . ASN A 1 457 ? -10.458 -14.864 3.841 1.00 96.12 457 ASN A CA 1
ATOM 3758 C C . ASN A 1 457 ? -11.697 -15.429 4.568 1.00 96.12 457 ASN A C 1
ATOM 3760 O O . ASN A 1 457 ? -12.413 -14.662 5.223 1.00 96.12 457 ASN A O 1
ATOM 3764 N N . PRO A 1 458 ? -11.921 -16.757 4.506 1.00 95.19 458 PRO A N 1
ATOM 3765 C CA . PRO A 1 458 ? -13.092 -17.408 5.098 1.00 95.19 458 PRO A CA 1
ATOM 3766 C C . PRO A 1 458 ? -13.254 -17.186 6.608 1.00 95.19 458 PRO A C 1
ATOM 3768 O O . PRO A 1 458 ? -14.375 -17.167 7.111 1.00 95.19 458 PRO A O 1
ATOM 3771 N N . ASP A 1 459 ? -12.165 -16.937 7.346 1.00 93.50 459 ASP A N 1
ATOM 3772 C CA . ASP A 1 459 ? -12.226 -16.683 8.793 1.00 93.50 459 ASP A CA 1
ATOM 3773 C C . ASP A 1 459 ? -13.007 -15.403 9.138 1.00 93.50 459 ASP A C 1
ATOM 3775 O O . ASP A 1 459 ? -13.530 -15.256 10.250 1.00 93.50 459 ASP A O 1
ATOM 3779 N N . LEU A 1 460 ? -13.133 -14.476 8.180 1.00 95.00 460 LEU A N 1
ATOM 3780 C CA . LEU A 1 460 ? -13.902 -13.248 8.362 1.00 95.00 460 LEU A CA 1
ATOM 3781 C C . LEU A 1 460 ? -15.396 -13.511 8.547 1.00 95.00 460 LEU A C 1
ATOM 3783 O O . LEU A 1 460 ? -16.047 -12.701 9.201 1.00 95.00 460 LEU A O 1
ATOM 3787 N N . TYR A 1 461 ? -15.919 -14.660 8.111 1.00 94.81 461 TYR A N 1
ATOM 3788 C CA . TYR A 1 461 ? -17.293 -15.078 8.399 1.00 94.81 461 TYR A CA 1
ATOM 3789 C C . TYR A 1 461 ? -17.593 -15.088 9.907 1.00 94.81 461 TYR A C 1
ATOM 3791 O O . TYR A 1 461 ? -18.595 -14.533 10.373 1.00 94.81 461 TYR A O 1
ATOM 3799 N N . TYR A 1 462 ? -16.696 -15.681 10.702 1.00 92.88 462 TYR A N 1
ATOM 3800 C CA . TYR A 1 462 ? -16.847 -15.725 12.156 1.00 92.88 462 TYR A CA 1
ATOM 3801 C C . TYR A 1 462 ? -16.706 -14.335 12.772 1.00 92.88 462 TYR A C 1
ATOM 3803 O O . TYR A 1 462 ? -17.390 -14.018 13.747 1.00 92.88 462 TYR A O 1
ATOM 3811 N N . ARG A 1 463 ? -15.858 -13.483 12.185 1.00 92.06 463 ARG A N 1
ATOM 3812 C CA . ARG A 1 463 ? -15.680 -12.101 12.629 1.00 92.06 463 ARG A CA 1
ATOM 3813 C C . ARG A 1 463 ? -16.916 -11.242 12.353 1.00 92.06 463 ARG A C 1
ATOM 3815 O O . ARG A 1 463 ? -17.323 -10.498 13.245 1.00 92.06 463 ARG A O 1
ATOM 3822 N N . THR A 1 464 ? -17.567 -11.405 11.201 1.00 94.50 464 THR A N 1
ATOM 3823 C CA . THR A 1 464 ? -18.810 -10.701 10.847 1.00 94.50 464 THR A CA 1
ATOM 3824 C C . THR A 1 464 ? -19.901 -10.909 11.892 1.00 94.50 464 THR A C 1
ATOM 3826 O O . THR A 1 464 ? -20.654 -9.990 12.181 1.00 94.50 464 THR A O 1
ATOM 3829 N N . ARG A 1 465 ? -19.970 -12.086 12.528 1.00 91.75 465 ARG A N 1
ATOM 3830 C CA . ARG A 1 465 ? -20.943 -12.368 13.601 1.00 91.75 465 ARG A CA 1
ATOM 3831 C C . ARG A 1 465 ? -20.705 -11.565 14.884 1.00 91.75 465 ARG A C 1
ATOM 3833 O O . ARG A 1 465 ? -21.628 -11.436 15.689 1.00 91.75 465 ARG A O 1
ATOM 3840 N N . LEU A 1 466 ? -19.483 -11.075 15.092 1.00 89.75 466 LEU A N 1
ATOM 3841 C CA . LEU A 1 466 ? -19.073 -10.327 16.281 1.00 89.75 466 LEU A CA 1
ATOM 3842 C C . LEU A 1 466 ? -19.183 -8.813 16.078 1.00 89.75 466 LEU A C 1
ATOM 3844 O O . LEU A 1 466 ? -19.519 -8.096 17.019 1.00 89.75 466 LEU A O 1
ATOM 3848 N N . ASP A 1 467 ? -18.898 -8.330 14.869 1.00 90.44 467 ASP A N 1
ATOM 3849 C CA . ASP A 1 467 ? -18.925 -6.905 14.544 1.00 90.44 467 ASP A CA 1
ATOM 3850 C C . ASP A 1 467 ? -20.354 -6.468 14.176 1.00 90.44 467 ASP A C 1
ATOM 3852 O O . ASP A 1 467 ? -20.875 -6.820 13.118 1.00 90.44 467 ASP A O 1
ATOM 3856 N N . SER A 1 468 ? -20.995 -5.677 15.044 1.00 87.81 468 SER A N 1
ATOM 3857 C CA . SER A 1 468 ? -22.425 -5.338 14.936 1.00 87.81 468 SER A CA 1
ATOM 3858 C C . SER A 1 468 ? -22.818 -4.708 13.598 1.00 87.81 468 SER A C 1
ATOM 3860 O O . SER A 1 468 ? -23.842 -5.075 13.040 1.00 87.81 468 SER A O 1
ATOM 3862 N N . GLU A 1 469 ? -21.994 -3.811 13.053 1.00 90.56 469 GLU A N 1
ATOM 3863 C CA . GLU A 1 469 ? -22.308 -3.074 11.819 1.00 90.56 469 GLU A CA 1
ATOM 3864 C C . GLU A 1 469 ? -22.432 -3.998 10.597 1.00 90.56 469 GLU A C 1
ATOM 3866 O O . GLU A 1 469 ? -23.370 -3.888 9.809 1.00 90.56 469 GLU A O 1
ATOM 3871 N N . VAL A 1 470 ? -21.499 -4.941 10.443 1.00 93.88 470 VAL A N 1
ATOM 3872 C CA . VAL A 1 470 ? -21.519 -5.894 9.323 1.00 93.88 470 VAL A CA 1
ATOM 3873 C C . VAL A 1 470 ? -22.425 -7.088 9.596 1.00 93.88 470 VAL A C 1
ATOM 3875 O O . VAL A 1 470 ? -22.944 -7.671 8.647 1.00 93.88 470 VAL A O 1
ATOM 3878 N N . LYS A 1 471 ? -22.674 -7.421 10.868 1.00 95.19 471 LYS A N 1
ATOM 3879 C CA . LYS A 1 471 ? -23.714 -8.377 11.252 1.00 95.19 471 LYS A CA 1
ATOM 3880 C C . LYS A 1 471 ? -25.093 -7.874 10.832 1.00 95.19 471 LYS A C 1
ATOM 3882 O O . LYS A 1 471 ? -25.813 -8.588 10.148 1.00 95.19 471 LYS A O 1
ATOM 3887 N N . GLU A 1 472 ? -25.429 -6.636 11.193 1.00 94.19 472 GLU A N 1
ATOM 3888 C CA . GLU A 1 472 ? -26.696 -6.003 10.816 1.00 94.19 472 GLU A CA 1
ATOM 3889 C C . GLU A 1 472 ? -26.840 -5.914 9.295 1.00 94.19 472 GLU A C 1
ATOM 3891 O O . GLU A 1 472 ? -27.903 -6.220 8.760 1.00 94.19 472 GLU A O 1
ATOM 3896 N N . LEU A 1 473 ? -25.761 -5.569 8.583 1.00 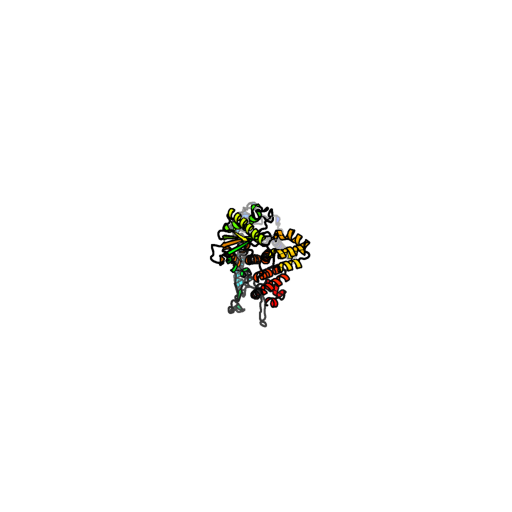96.00 473 LEU A N 1
ATOM 3897 C CA . LEU A 1 473 ? -25.732 -5.602 7.121 1.00 96.00 473 LEU A CA 1
ATOM 3898 C C . LEU A 1 473 ? -26.036 -7.007 6.572 1.00 96.00 473 LEU A C 1
ATOM 3900 O O . LEU A 1 473 ? -26.846 -7.139 5.654 1.00 96.00 473 LEU A O 1
ATOM 3904 N N . ALA A 1 474 ? -25.396 -8.045 7.118 1.00 96.12 474 ALA A N 1
ATOM 3905 C CA . ALA A 1 474 ? -25.591 -9.428 6.692 1.00 96.12 474 ALA A CA 1
ATOM 3906 C C . ALA A 1 474 ? -27.015 -9.930 6.970 1.00 96.12 474 ALA A C 1
ATOM 3908 O O . ALA A 1 474 ? -27.594 -10.588 6.105 1.00 96.12 474 ALA A O 1
ATOM 3909 N N . ASP A 1 475 ? -27.590 -9.570 8.121 1.00 95.44 475 ASP A N 1
ATOM 3910 C CA . ASP A 1 475 ? -28.978 -9.869 8.486 1.00 95.44 475 ASP A CA 1
ATOM 3911 C C . ASP A 1 475 ? -29.961 -9.169 7.530 1.00 95.44 475 ASP A C 1
ATOM 3913 O O . ASP A 1 475 ? -30.844 -9.805 6.960 1.00 95.44 475 ASP A O 1
ATOM 3917 N N . GLN A 1 476 ? -29.783 -7.866 7.282 1.00 94.12 476 GLN A N 1
ATOM 3918 C CA . GLN A 1 476 ? -30.672 -7.076 6.418 1.00 94.12 476 GLN A CA 1
ATOM 3919 C C . GLN A 1 476 ? -30.645 -7.516 4.952 1.00 94.12 476 GLN A C 1
ATOM 3921 O O . GLN A 1 476 ? -31.644 -7.385 4.245 1.00 94.12 476 GLN A O 1
ATOM 3926 N N . GLN A 1 477 ? -29.491 -7.977 4.474 1.00 94.88 477 GLN A N 1
ATOM 3927 C CA . GLN A 1 477 ? -29.285 -8.376 3.082 1.00 94.88 477 GLN A CA 1
ATOM 3928 C C . GLN A 1 477 ? -29.351 -9.901 2.883 1.00 94.88 477 GLN A C 1
ATOM 3930 O O . GLN A 1 477 ? -29.123 -10.365 1.768 1.00 94.88 477 GLN A O 1
ATOM 3935 N N . ASN A 1 478 ? -29.674 -10.677 3.929 1.00 94.69 478 ASN A N 1
ATOM 3936 C CA . ASN A 1 478 ? -29.714 -12.146 3.916 1.00 94.69 478 ASN A CA 1
ATOM 3937 C C . ASN A 1 478 ? -28.436 -12.784 3.334 1.00 94.69 478 ASN A C 1
ATOM 3939 O O . ASN A 1 478 ? -28.492 -13.654 2.467 1.00 94.69 478 ASN A O 1
ATOM 3943 N N . LEU A 1 479 ? -27.262 -12.334 3.789 1.00 93.81 479 LEU A N 1
ATOM 3944 C CA . LEU A 1 479 ? -25.978 -12.718 3.187 1.00 93.81 479 LEU A CA 1
ATOM 3945 C C . LEU A 1 479 ? -25.362 -13.986 3.783 1.00 93.81 479 LEU A C 1
ATOM 3947 O O . LEU A 1 479 ? -24.406 -14.493 3.205 1.00 93.81 479 LEU A O 1
ATOM 3951 N N . TRP A 1 480 ? -25.860 -14.509 4.906 1.00 95.12 480 TRP A N 1
ATOM 3952 C CA . TRP A 1 480 ? -25.173 -15.558 5.676 1.00 95.12 480 TRP A CA 1
ATOM 3953 C C . TRP A 1 480 ? -24.788 -16.797 4.866 1.00 95.12 480 TRP A C 1
ATOM 3955 O O . TRP A 1 480 ? -23.656 -17.261 4.996 1.00 95.12 480 TRP A O 1
ATOM 3965 N N . ASP A 1 481 ? -25.664 -17.266 3.977 1.00 91.50 481 ASP A N 1
ATOM 3966 C CA . ASP A 1 481 ? -25.371 -18.407 3.102 1.00 91.50 481 ASP A CA 1
ATOM 3967 C C . ASP A 1 481 ? -24.251 -18.091 2.102 1.00 91.50 481 ASP A C 1
ATOM 3969 O O . ASP A 1 481 ? -23.435 -18.946 1.778 1.00 91.50 481 ASP A O 1
ATOM 3973 N N . THR A 1 482 ? -24.176 -16.843 1.635 1.00 90.94 482 THR A N 1
ATOM 3974 C CA . THR A 1 482 ? -23.144 -16.393 0.688 1.00 90.94 482 THR A CA 1
ATOM 3975 C C . THR A 1 482 ? -21.804 -16.084 1.349 1.00 90.94 482 THR A C 1
ATOM 3977 O O . THR A 1 482 ? -20.781 -16.166 0.681 1.00 90.94 482 THR A O 1
ATOM 3980 N N . LEU A 1 483 ? -21.799 -15.727 2.638 1.00 91.50 483 LEU A N 1
ATOM 3981 C CA . LEU A 1 483 ? -20.574 -15.437 3.393 1.00 91.50 483 LEU A CA 1
ATOM 3982 C C . LEU A 1 483 ? -19.862 -16.707 3.874 1.00 91.50 483 LEU A C 1
ATOM 3984 O O . LEU A 1 483 ? -18.678 -16.650 4.186 1.00 91.50 483 LEU A O 1
ATOM 3988 N N . ASN A 1 484 ? -20.582 -17.827 3.970 1.00 85.88 484 ASN A N 1
ATOM 3989 C CA . ASN A 1 484 ? -20.072 -19.108 4.463 1.00 85.88 484 ASN A CA 1
ATOM 3990 C C . ASN A 1 484 ? -19.477 -20.006 3.354 1.00 85.88 484 ASN A C 1
ATOM 3992 O O . ASN A 1 484 ? -19.164 -21.164 3.629 1.00 85.88 484 ASN A O 1
ATOM 3996 N N . ASN A 1 485 ? -19.378 -19.502 2.117 1.00 63.91 485 ASN A N 1
ATOM 3997 C CA . ASN A 1 485 ? -18.963 -20.255 0.926 1.00 63.91 485 ASN A CA 1
ATOM 3998 C C . ASN A 1 485 ? -17.533 -19.958 0.486 1.00 63.91 485 ASN A C 1
ATOM 4000 O O . ASN A 1 485 ? -17.175 -18.758 0.416 1.00 63.91 485 ASN A O 1
#

Sequence (485 aa):
TLGIYGKYMDKYEKDYIDYLKRQFSLAWLDSIGPDINIHNQKDSIMRRSHIPRKYRDIHKKGLTLRDLKAKAFTKEDSVKIAKHHYLIDEIVLNDMNIERKNEIFNEVVEFPLRNEMAGLRLDTVITAEDDFIYGYKQPWKIDKGTKKLGVVLAGMVEGIDKSTFVFPLTDTLTYFIASLSQLADESLITERKMLHKNMVDKQSVYPDYRTNKSYRFKDIKNPEIFDKIFEAYQTYNKETDLFVDSVSIRGYTDLTGLWHENYELAENRAKEVADYFKQKGVKMPVAKAAGEDWSTLAQEVQKHKSLLHREEILDTLTHAVFPDMTEENIKALFPDDYKIMKDEIFPKLRRFDVILHVNRHDIEKSTMKETYREDYAEGIKLLKEKEYMPALEKLAKYGDYNTALALVCLGYNDKAQEVLESLPETGKNEYLLAIVKARKQKTTEAAKHLQKACQLNPDLYYRTRLDSEVKELADQQNLWDTLNN

Secondary structure (DSSP, 8-state):
--TTHHHHHHHHHHHHHHHHHHHTT-TT-S---TT--TTTTHHHH--GGGS-GGGHHHHHHT--GGG-PPPPPPHHHHHHHHHHHS-HHHHHHHHHHHHTHHHHHHHH-SSPPPS-TTS--------TTS----------PPPTT--EEEE----EEE-TT--EEEPPPPP-EEEE---GGGG--GGGGEEEEEE-SEEEEEEEE---BSSTT---GGGBS-GGGGHHHHHHHHHHHHSSS-EEEEEEEEEEE-S-S-HHHHHHHHHHHHHHHHHHHHHTT-SSEEEEEEEE-HHHHHHHHHH-TT-TTHHHHHHHHHT-SSHHHHHHHHHHH-HHHHHHIIIIIHHHHS-EEEEEEEE-TT-SS-EEEEEE-HHHHHHHHHHHTT-HHHHHHHHGGG-SHHHHHHHHHHT-HHHHHHHHHHS---HHHHHHHHHHHHHTT-HHHHHHHHHHHHHH-TTHHHHHTTSHHHHHHHHHTT-HHHHT-

Foldseek 3Di:
DPPPVVVVVVVVQVVQQVVVCVVVVVVVDPDDGNPDDCVVCVVVPDDLVPDDPVCSVVVVVVDDPVPDDDDDDDPVNVVVVCVVPDPVVVVVVVVVCVVCVVVVCPVVPLDDDPPPPVPCPDDDDDDPPDDDDDDDDDDDDDDLQDFKDWDKDWDWDADPVRDIDTDPIDDIDIDGADDLLVLDDPVVLKDKDWFAQKDKDKDKFFWDAPDLQDLALVRTPCNCSCVVVVVVQVVQCVDPFKHFPAKEKEWEAALPDAQVSQQVSRQSNQVNVQVVCVVVPGPHYHGHYPGHDLVQLLVVLVVDPPQPCSVVLNVLSVPDPHSNVSLVVCCVVRVPNNVCCVVPPRSVRGMIIMMGTMGGPVDPGTDIDIDRNPLLVVLSVCSSSLVLVSSLVSCVVVLDLSNLSSCVSVVVLVSSLVSLVPDDDALSSLQSVLLSCLSVVVLVSSLVSLLSSCVRPVVCLVVLCNDVSSVVSCVVVVCNVSSND

Radius of gyration: 62.57 Å; chains: 1; bounding box: 145×90×168 Å